Protein 4XSG (pdb70)

Solvent-accessible surface area: 18376 Å² total; per-residue (Å²): 129,118,53,22,1,0,1,0,0,24,31,91,3,17,13,15,20,1,1,8,8,26,19,185,89,165,60,21,132,92,70,61,23,52,10,26,87,29,33,13,5,103,20,111,6,109,71,123,84,0,41,0,6,6,18,7,2,7,6,92,134,64,12,50,121,3,0,37,57,4,4,74,133,11,44,0,0,0,0,0,0,2,0,38,30,29,87,5,19,79,49,0,28,118,51,0,14,71,26,0,96,132,86,4,90,154,27,48,6,0,0,0,0,5,61,73,46,38,42,130,44,93,126,11,110,155,72,10,62,157,118,196,48,99,14,2,95,39,92,75,0,115,93,12,5,119,163,6,61,22,111,14,33,41,20,0,1,12,127,80,144,71,11,7,169,76,0,2,44,46,0,0,100,11,8,92,226,57,79,76,1,92,58,120,126,63,0,42,42,3,9,162,148,14,44,67,160,15,53,183,126,17,54,65,10,0,18,35,4,3,48,33,22,60,58,4,31,104,14,0,128,140,56,59,15,155,20,114,70,43,104,81,17,63,138,67,0,81,26,0,21,120,0,0,98,68,158,62,0,89,2,79,46,53,0,48,0,13,46,8,17,15,0,50,72,10,23,132,117,11,42,31,86,3,34,153,134,14,141,4,53,130,129,75,18,110,75,0,42,158,120,24,77,46,84,79,37,63,22,73,0,8,10,25,7,12,0,8,53,36,10,32,20,9,52,23,22,8,2,5,12,31,10,56,0,22,67,35,25,59,4,1,24,0,38,48,63,65,7,1,9,3,49,22,40,12,10,3,0,0,20,42,67,14,53,39,66,9,81,94,1,63,38,29,100,34,149,98,20,152,58,25,14,0,44,9,46,0,24,16,143

Radius of gyration: 21.3 Å; Cα contacts (8 Å, |Δi|>4): 810; chains: 2; bounding box: 49×55×54 Å

Secondary structure (DSSP, 8-state):
-EEEEEEEESTTSSHHHHHHHHTTPPPPSS---SS---EEEEEEETTEEEEEEEE----SGGGTTTGGGG-TT-SEEEEEEETT-HHHHHHIIIIIHHHHHHHSTT--EEEEEE-GGGTT-HHHHHHHHTTT--PPPHHHHHHHHHHHT-SEEEE--TTT-TTHHHHHHHHHHHH-/--B-B-SHHHHHHHHHTS-----HHHHHHHHHHHH-SHHHHHHHHHTTT--TT-HHHHHHHHHHHHHHHSSS-B-SS-EEEEEEE-GGGG-TT--GGGEETTEE-HHHHHHHHHHHTT-EEEESS-EEEESBTTSSSTTTSSEEEEEEE-TT-B-EEE-STTT-SSTTS-EEEEPTTEEEEEEEEEEEE-TTT--EEEEEEEEE-

Nearest PDB structures (foldseek):
  4xsh-assembly1_B  TM=1.000E+00  e=1.400E-41  Bacillus cereus
  5urp-assembly1_A  TM=9.064E-01  e=1.818E-20  Paenibacillus larvae
  2c89-assembly1_A  TM=9.054E-01  e=1.176E-20  Clostridium botulinum
  2c8d-assembly1_A  TM=9.100E-01  e=4.347E-20  Clostridium botulinum
  2c8f-assembly1_E  TM=9.096E-01  e=2.811E-20  Clostridium botulinum

B-factor: mean 40.65, std 13.22, range [20.89, 118.76]

Structure (mmCIF, N/CA/C/O backbone):
data_4XSG
#
_entry.id   4XSG
#
_cell.length_a   50.745
_cell.length_b   50.745
_cell.length_c   135.871
_cell.angle_alpha   90.00
_cell.angle_beta   90.00
_cell.angle_gamma   120.00
#
_symmetry.space_group_name_H-M   'P 32'
#
loop_
_entity.id
_entity.type
_entity.pdbx_description
1 polymer 'Transforming protein RhoA'
2 polymer ADP-ribosyltransferase
3 non-polymer "5'-GUANOSINE-DIPHOSPHATE-MONOTHIOPHOSPHATE"
4 non-polymer 'MAGNESIUM ION'
5 non-polymer 1,2-ETHANEDIOL
6 water water
#
loop_
_atom_site.group_PDB
_atom_site.id
_atom_site.type_symbol
_atom_site.label_atom_id
_atom_site.label_alt_id
_atom_site.label_comp_id
_atom_site.label_asym_id
_atom_site.label_entity_id
_atom_site.label_seq_id
_atom_site.pdbx_PDB_ins_code
_atom_site.Cartn_x
_atom_site.Cartn_y
_atom_site.Cartn_z
_atom_site.occupancy
_atom_site.B_iso_or_equiv
_atom_site.auth_seq_id
_atom_site.auth_comp_id
_atom_site.auth_asym_id
_atom_site.auth_atom_id
_atom_site.pdbx_PDB_model_num
ATOM 1 N N . ILE A 1 4 ?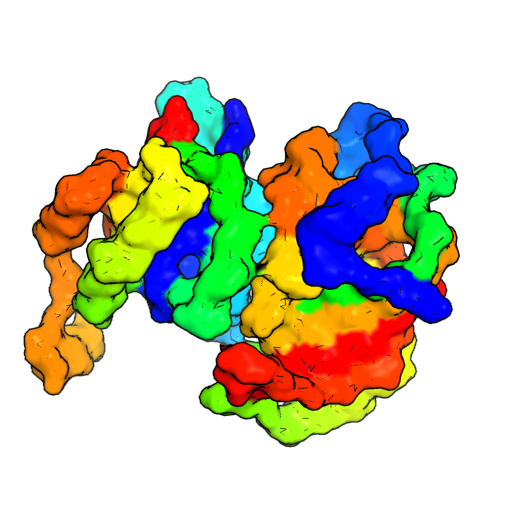 12.928 -20.398 -36.083 1.00 58.28 4 ILE A N 1
ATOM 2 C CA . ILE A 1 4 ? 11.733 -21.199 -35.649 1.00 44.53 4 ILE A CA 1
ATOM 3 C C . ILE A 1 4 ? 10.994 -20.452 -34.508 1.00 38.60 4 ILE A C 1
ATOM 4 O O . ILE A 1 4 ? 9.758 -20.399 -34.510 1.00 36.64 4 ILE A O 1
ATOM 9 N N . ARG A 1 5 ? 11.733 -19.842 -33.580 1.00 35.54 5 ARG A N 1
ATOM 10 C CA . ARG A 1 5 ? 11.142 -19.165 -32.392 1.00 33.02 5 ARG A CA 1
ATOM 11 C C . ARG A 1 5 ? 11.079 -17.652 -32.547 1.00 33.04 5 ARG A C 1
ATOM 12 O O . ARG A 1 5 ? 12.096 -17.023 -32.780 1.00 31.07 5 ARG A O 1
ATOM 20 N N . LYS A 1 6 ? 9.895 -17.065 -32.386 1.00 31.71 6 LYS A N 1
ATOM 21 C CA . LYS A 1 6 ? 9.742 -15.599 -32.468 1.00 28.00 6 LYS A CA 1
ATOM 22 C C . LYS A 1 6 ? 8.841 -15.102 -31.348 1.00 27.49 6 LYS A C 1
ATOM 23 O O . LYS A 1 6 ? 8.075 -15.867 -30.761 1.00 26.48 6 LYS A O 1
ATOM 29 N N . LYS A 1 7 ? 8.905 -13.793 -31.127 1.00 25.38 7 LYS A N 1
ATOM 30 C CA . LYS A 1 7 ? 8.168 -13.105 -30.073 1.00 24.73 7 LYS A CA 1
ATOM 31 C C . LYS A 1 7 ? 7.275 -12.039 -30.685 1.00 23.28 7 LYS A C 1
ATOM 32 O O . LYS A 1 7 ? 7.734 -11.213 -31.443 1.00 24.08 7 LYS A O 1
ATOM 38 N N . LEU A 1 8 ? 6.004 -12.089 -30.322 1.00 23.09 8 LEU A N 1
ATOM 39 C CA . LEU A 1 8 ? 5.003 -11.092 -30.704 1.00 24.22 8 LEU A CA 1
ATOM 40 C C . LEU A 1 8 ? 4.437 -10.463 -29.434 1.00 25.28 8 LEU A C 1
ATOM 41 O O . LEU A 1 8 ? 4.187 -11.168 -28.445 1.00 24.54 8 LEU A O 1
ATOM 46 N N . VAL A 1 9 ? 4.296 -9.131 -29.447 1.00 23.31 9 VAL A N 1
ATOM 47 C CA . VAL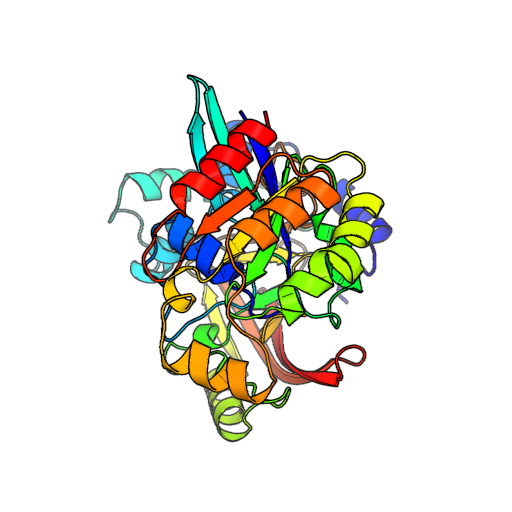 A 1 9 ? 3.622 -8.385 -28.398 1.00 21.72 9 VAL A CA 1
ATOM 48 C C . VAL A 1 9 ? 2.441 -7.644 -29.011 1.00 23.02 9 VAL A C 1
ATOM 49 O O . VAL A 1 9 ? 2.570 -7.016 -30.071 1.00 24.25 9 VAL A O 1
ATOM 53 N N . ILE A 1 10 ? 1.303 -7.728 -28.334 1.00 22.41 10 ILE A N 1
ATOM 54 C CA . ILE A 1 10 ? 0.059 -7.124 -28.813 1.00 21.00 10 ILE A CA 1
ATOM 55 C C . ILE A 1 10 ? -0.243 -5.920 -27.898 1.00 23.02 10 ILE A C 1
ATOM 56 O O . ILE A 1 10 ? -0.227 -6.037 -26.665 1.00 24.87 10 ILE A O 1
ATOM 61 N N . VAL A 1 11 ? -0.508 -4.773 -28.516 1.00 22.50 11 VAL A N 1
ATOM 62 C CA . VAL A 1 11 ? -0.786 -3.554 -27.772 1.00 21.89 11 VAL A CA 1
ATOM 63 C C . VAL A 1 11 ? -1.947 -2.808 -28.407 1.00 23.83 11 VAL A C 1
ATOM 64 O O . VAL A 1 11 ? -2.309 -3.063 -29.540 1.00 24.63 11 VAL A O 1
ATOM 68 N N . GLY A 1 12 ? -2.513 -1.880 -27.650 1.00 20.89 12 GLY A N 1
ATOM 69 C CA . GLY A 1 12 ? -3.645 -1.076 -28.093 1.00 22.80 12 GLY A CA 1
ATOM 70 C C . GLY A 1 12 ? -4.511 -0.699 -26.913 1.00 23.21 12 GLY A C 1
ATOM 71 O O . GLY A 1 12 ? -4.359 -1.239 -25.808 1.00 23.72 12 GLY A O 1
ATOM 72 N N . ASP A 1 13 ? -5.442 0.218 -27.152 1.00 24.97 13 ASP A N 1
ATOM 73 C CA . ASP A 1 13 ? -6.254 0.766 -26.056 1.00 27.01 13 ASP A CA 1
ATOM 74 C C . ASP A 1 13 ? -6.970 -0.301 -25.261 1.00 26.01 13 ASP A C 1
ATOM 75 O O . ASP A 1 13 ? -7.310 -1.392 -25.771 1.00 25.63 13 ASP A O 1
ATOM 80 N N . GLY A 1 14 ? -7.230 0.021 -24.001 1.00 26.82 14 GLY A N 1
ATOM 81 C CA . GLY A 1 14 ? -8.094 -0.827 -23.180 1.00 28.84 14 GLY A CA 1
ATOM 82 C C . GLY A 1 14 ? -9.395 -1.116 -23.915 1.00 26.99 14 GLY A C 1
ATOM 83 O O . GLY A 1 14 ? -9.946 -0.263 -24.600 1.00 29.52 14 GLY A O 1
ATOM 84 N N . ALA A 1 15 ? -9.831 -2.356 -23.809 1.00 27.77 15 ALA A N 1
ATOM 85 C CA . ALA A 1 15 ? -11.088 -2.854 -24.367 1.00 28.17 15 ALA A CA 1
ATOM 86 C C . ALA A 1 15 ? -11.162 -2.932 -25.894 1.00 28.14 15 ALA A C 1
ATOM 87 O O . ALA A 1 15 ? -12.242 -3.168 -26.436 1.00 27.44 15 ALA A O 1
ATOM 89 N N . CYS A 1 16 ? -10.033 -2.790 -26.595 1.00 25.96 16 CYS A N 1
ATOM 90 C CA . CYS A 1 16 ? -10.055 -2.797 -28.059 1.00 26.50 16 CYS A CA 1
ATOM 91 C C . CYS A 1 16 ? -10.072 -4.229 -28.640 1.00 28.26 16 CYS A C 1
ATOM 92 O O . CYS A 1 16 ? -10.126 -4.382 -29.849 1.00 26.15 16 CYS A O 1
ATOM 95 N N . GLY A 1 17 ? -10.029 -5.253 -27.781 1.00 25.84 17 GLY A N 1
ATOM 96 C CA . GLY A 1 17 ? -10.175 -6.654 -28.198 1.00 26.86 17 GLY A CA 1
ATOM 97 C C . GLY A 1 17 ? -8.919 -7.506 -28.236 1.00 25.21 17 GLY A C 1
ATOM 98 O O . GLY A 1 17 ? -8.921 -8.593 -28.828 1.00 24.32 17 GLY A O 1
ATOM 99 N N . LYS A 1 18 ? -7.838 -7.043 -27.614 1.00 23.99 18 LYS A N 1
ATOM 100 C CA . LYS A 1 18 ? -6.567 -7.787 -27.638 1.00 24.48 18 LYS A CA 1
ATOM 101 C C . LYS A 1 18 ? -6.682 -9.215 -27.096 1.00 24.07 18 LYS A C 1
ATOM 102 O O . LYS A 1 18 ? -6.345 -10.187 -27.774 1.00 25.08 18 LYS A O 1
ATOM 108 N N . THR A 1 19 ? -7.173 -9.334 -25.884 1.00 24.23 19 THR A N 1
ATOM 109 C CA . THR A 1 19 ? -7.260 -10.641 -25.210 1.00 27.88 19 THR A CA 1
ATOM 110 C C . THR A 1 19 ? -8.187 -11.607 -25.948 1.00 27.83 19 THR A C 1
ATOM 111 O O . THR A 1 19 ? -7.827 -12.760 -26.196 1.00 26.95 19 THR A O 1
ATOM 115 N N . CYS A 1 20 ? -9.370 -11.129 -26.322 1.00 27.32 20 CYS A N 1
ATOM 116 C CA . CYS A 1 20 ? -10.286 -11.950 -27.114 1.00 27.07 20 CYS A CA 1
ATOM 117 C C . CYS A 1 20 ? -9.665 -12.422 -28.433 1.00 26.77 20 CYS A C 1
ATOM 118 O O . CYS A 1 20 ? -9.906 -13.557 -28.859 1.00 27.62 20 CYS A O 1
ATOM 121 N N . LEU A 1 21 ? -8.853 -11.581 -29.078 1.00 27.61 21 LEU A N 1
ATOM 122 C CA . LEU A 1 21 ? -8.167 -11.988 -30.308 1.00 27.28 21 LEU A CA 1
ATOM 123 C C . LEU A 1 21 ? -7.173 -13.145 -30.073 1.00 28.11 21 LEU A C 1
ATOM 124 O O . LEU A 1 21 ? -7.115 -14.121 -30.857 1.00 26.99 21 LEU A O 1
ATOM 129 N N . LEU A 1 22 ? -6.401 -13.036 -28.999 1.00 26.93 22 LEU A N 1
ATOM 130 C CA . LEU A 1 22 ? -5.485 -14.102 -28.615 1.00 26.95 22 LEU A CA 1
ATOM 131 C C . LEU A 1 22 ? -6.245 -15.386 -28.259 1.00 27.72 22 LEU A C 1
ATOM 132 O O . LEU A 1 22 ? -5.838 -16.478 -28.653 1.00 28.96 22 LEU A O 1
ATOM 137 N N . ILE A 1 23 ? -7.327 -15.253 -27.499 1.00 26.19 23 ILE A N 1
ATOM 138 C CA . ILE A 1 23 ? -8.106 -16.425 -27.067 1.00 31.59 23 ILE A CA 1
ATOM 139 C C . ILE A 1 23 ? -8.668 -17.192 -28.265 1.00 32.53 23 ILE A C 1
ATOM 140 O O . ILE A 1 23 ? -8.588 -18.412 -28.307 1.00 33.63 23 ILE A O 1
ATOM 145 N N . VAL A 1 24 ? -9.233 -16.461 -29.223 1.00 34.68 24 VAL A N 1
ATOM 146 C CA . VAL A 1 24 ? -9.830 -17.068 -30.415 1.00 33.04 24 VAL A CA 1
ATOM 147 C C . VAL A 1 24 ? -8.773 -17.686 -31.331 1.00 33.33 24 VAL A C 1
ATOM 148 O O . VAL A 1 24 ? -8.995 -18.754 -31.912 1.00 33.81 24 VAL A O 1
ATOM 152 N N . ASN A 1 25 ? -7.616 -17.044 -31.440 1.00 31.03 25 ASN A N 1
ATOM 153 C CA . ASN A 1 25 ? -6.488 -17.621 -32.152 1.00 32.64 25 ASN A CA 1
ATOM 154 C C . ASN A 1 25 ? -5.983 -18.936 -31.543 1.00 33.83 25 ASN A C 1
ATOM 155 O O . ASN A 1 25 ? -5.512 -19.815 -32.279 1.00 36.02 25 ASN A O 1
ATOM 160 N N . SER A 1 26 ? -6.083 -19.055 -30.215 1.00 34.28 26 SER A N 1
ATOM 161 C CA . SER A 1 26 ? -5.737 -20.291 -29.501 1.00 40.65 26 SER A CA 1
ATOM 162 C C . SER A 1 26 ? -6.789 -21.405 -29.709 1.00 40.71 26 SER A C 1
ATOM 163 O O . SER A 1 26 ? -6.621 -22.506 -29.199 1.00 42.78 26 SER A O 1
ATOM 166 N N . LYS A 1 27 ? -7.860 -21.083 -30.444 1.00 43.58 27 LYS A N 1
ATOM 167 C CA . LYS A 1 27 ? -8.928 -22.000 -30.879 1.00 48.98 27 LYS A CA 1
ATOM 168 C C . LYS A 1 27 ? -9.961 -22.256 -29.787 1.00 51.22 27 LYS A C 1
ATOM 169 O O . LYS A 1 27 ? -10.812 -23.129 -29.931 1.00 50.48 27 LYS A O 1
ATOM 175 N N . ASP A 1 28 ? -9.901 -21.477 -28.705 1.00 48.26 28 ASP A N 1
ATOM 176 C CA . ASP A 1 28 ? -11.020 -21.378 -27.766 1.00 53.74 28 ASP A CA 1
ATOM 177 C C . ASP A 1 28 ? -12.175 -20.641 -28.431 1.00 54.99 28 ASP A C 1
ATOM 178 O O . ASP A 1 28 ? -11.984 -19.913 -29.413 1.00 54.75 28 ASP A O 1
ATOM 183 N N . GLN A 1 29 ? -13.376 -20.833 -27.891 1.00 54.28 29 GLN A N 1
ATOM 184 C CA . GLN A 1 29 ? -14.526 -20.063 -28.346 1.00 58.80 29 GLN A CA 1
ATOM 185 C C . GLN A 1 29 ? -14.351 -18.617 -27.886 1.00 54.51 29 GLN A C 1
ATOM 186 O O . GLN A 1 29 ? -13.589 -18.332 -26.947 1.00 50.59 29 GLN A O 1
ATOM 192 N N . PHE A 1 30 ? -15.053 -17.712 -28.554 1.00 47.87 30 PHE A N 1
ATOM 193 C CA . PHE A 1 30 ? -15.107 -16.325 -28.127 1.00 42.83 30 PHE A CA 1
ATOM 194 C C . PHE A 1 30 ? -15.655 -16.302 -26.688 1.00 45.48 30 PHE A C 1
ATOM 195 O O . PHE A 1 30 ? -16.694 -16.911 -26.419 1.00 46.04 30 PHE A O 1
ATOM 203 N N . PRO A 1 31 ? -14.941 -15.649 -25.751 1.00 42.88 31 PRO A N 1
ATOM 204 C CA . PRO A 1 31 ? -15.387 -15.644 -24.360 1.00 47.38 31 PRO A CA 1
ATOM 205 C C . PRO A 1 31 ? -16.555 -14.702 -24.096 1.00 53.77 31 PRO A C 1
ATOM 206 O O . PRO A 1 31 ? -16.479 -13.517 -24.437 1.00 60.40 31 PRO A O 1
ATOM 210 N N . GLU A 1 32 ? -17.613 -15.229 -23.474 1.00 52.17 32 GLU A N 1
ATOM 211 C CA . GLU A 1 32 ? -18.811 -14.455 -23.146 1.00 58.02 32 GLU A CA 1
ATOM 212 C C . GLU A 1 32 ? -18.866 -14.039 -21.663 1.00 58.08 32 GLU A C 1
ATOM 213 O O . GLU A 1 32 ? -19.132 -12.875 -21.368 1.00 68.87 32 GLU A O 1
ATOM 219 N N . VAL A 1 33 ? -18.622 -14.975 -20.743 1.00 54.68 33 VAL A N 1
ATOM 220 C CA . VAL A 1 33 ? -18.790 -14.740 -19.295 1.00 53.15 33 VAL A CA 1
ATOM 221 C C . VAL A 1 33 ? -17.461 -14.525 -18.553 1.00 51.13 33 VAL A C 1
ATOM 222 O O . VAL A 1 33 ? -17.355 -13.621 -17.707 1.00 45.13 33 VAL A O 1
ATOM 226 N N . TYR A 1 34 ? -16.478 -15.375 -18.851 1.00 45.45 34 TYR A N 1
ATOM 227 C CA . TYR A 1 34 ? -15.187 -15.370 -18.172 1.00 45.39 34 TYR A CA 1
ATOM 228 C C . TYR A 1 34 ? -14.116 -14.792 -19.089 1.00 41.82 34 TYR A C 1
ATOM 229 O O . TYR A 1 34 ? -13.438 -15.522 -19.789 1.00 42.01 34 TYR A O 1
ATOM 238 N N . VAL A 1 35 ? -13.966 -13.470 -19.059 1.00 40.90 35 VAL A N 1
ATOM 239 C CA . VAL A 1 35 ? -13.013 -12.770 -19.928 1.00 39.09 35 VAL A CA 1
ATOM 240 C C . VAL A 1 35 ? -11.757 -12.396 -19.134 1.00 36.00 35 VAL A C 1
ATOM 241 O O . VAL A 1 35 ? -11.807 -11.482 -18.328 1.00 36.67 35 VAL A O 1
ATOM 245 N N . PRO A 1 36 ? -10.632 -13.112 -19.339 1.00 34.93 36 PRO A N 1
ATOM 246 C CA . PRO A 1 36 ? -9.366 -12.748 -18.689 1.00 37.45 36 PRO A CA 1
ATOM 247 C C . PRO A 1 36 ? -8.958 -11.306 -19.016 1.00 38.35 36 PRO A C 1
ATOM 248 O O . PRO A 1 36 ? -9.230 -10.824 -20.125 1.00 33.06 36 PRO A O 1
ATOM 252 N N . THR A 1 37 ? -8.297 -10.638 -18.077 1.00 31.56 37 THR A N 1
ATOM 253 C CA . THR A 1 37 ? -7.776 -9.323 -18.319 1.00 33.37 37 THR A CA 1
ATOM 254 C C . THR A 1 37 ? -6.544 -9.382 -19.245 1.00 30.51 37 THR A C 1
ATOM 255 O O . THR A 1 37 ? -6.423 -8.614 -20.206 1.00 31.05 37 THR A O 1
ATOM 259 N N . VAL A 1 38 ? -5.646 -10.325 -18.962 1.00 27.73 38 VAL A N 1
ATOM 260 C CA . VAL A 1 38 ? -4.473 -10.561 -19.787 1.00 29.07 38 VAL A CA 1
ATOM 261 C C . VAL A 1 38 ? -4.350 -12.069 -19.957 1.00 30.81 38 VAL A C 1
ATOM 262 O O . VAL A 1 38 ? -4.414 -12.799 -18.989 1.00 34.90 38 VAL A O 1
ATOM 266 N N . PHE A 1 39 ? -4.160 -12.516 -21.186 1.00 27.77 39 PHE A N 1
ATOM 267 C CA . PHE A 1 39 ? -4.095 -13.940 -21.518 1.00 29.95 39 PHE A CA 1
ATOM 268 C C . PHE A 1 39 ? -2.766 -14.506 -21.045 1.00 30.29 39 PHE A C 1
ATOM 269 O O . PHE A 1 39 ? -1.752 -13.843 -21.160 1.00 29.77 39 PHE A O 1
ATOM 277 N N . GLU A 1 40 ? -2.772 -15.698 -20.458 1.00 29.15 40 GLU A N 1
ATOM 278 C CA . GLU A 1 40 ? -1.505 -16.328 -20.033 1.00 31.79 40 GLU A CA 1
ATOM 279 C C . GLU A 1 40 ? -0.703 -16.871 -21.238 1.00 31.68 40 GLU A C 1
ATOM 280 O O . GLU A 1 40 ? -1.203 -16.880 -22.375 1.00 28.71 40 GLU A O 1
ATOM 286 N N . ASN A 1 41 ? 0.522 -17.334 -20.967 1.00 30.71 41 ASN A N 1
ATOM 287 C CA . ASN A 1 41 ? 1.444 -17.845 -21.988 1.00 27.83 41 ASN A CA 1
ATOM 288 C C . ASN A 1 41 ? 0.792 -18.759 -22.969 1.00 28.02 41 ASN A C 1
ATOM 289 O O . ASN A 1 41 ? 0.095 -19.689 -22.578 1.00 30.46 41 ASN A O 1
ATOM 294 N N . TYR A 1 42 ? 0.995 -18.479 -24.253 1.00 30.17 42 TYR A N 1
ATOM 295 C CA . TYR A 1 42 ? 0.515 -19.334 -25.310 1.00 29.90 42 TYR A CA 1
ATOM 296 C C . TYR A 1 42 ? 1.396 -19.131 -26.520 1.00 31.71 42 TYR A C 1
ATOM 297 O O . TYR A 1 42 ? 1.435 -18.037 -27.082 1.00 30.81 42 TYR A O 1
ATOM 306 N N . VAL A 1 43 ? 2.115 -20.184 -26.908 1.00 30.11 43 VAL A N 1
ATOM 307 C CA . VAL A 1 43 ? 2.918 -20.155 -28.117 1.00 29.29 43 VAL A CA 1
ATOM 308 C C . VAL A 1 43 ? 2.039 -20.687 -29.249 1.00 33.44 43 VAL A C 1
ATOM 309 O O . VAL A 1 43 ? 1.402 -21.748 -29.128 1.00 28.88 43 VAL A O 1
ATOM 313 N N . ALA A 1 44 ? 1.976 -19.920 -30.331 1.00 30.69 44 ALA A N 1
ATOM 314 C CA . ALA A 1 44 ? 1.209 -20.296 -31.514 1.00 31.36 44 ALA A CA 1
ATOM 315 C C . ALA A 1 44 ? 2.101 -20.988 -32.526 1.00 31.02 44 ALA A C 1
ATOM 316 O O . ALA A 1 44 ? 3.188 -20.510 -32.847 1.00 30.88 44 ALA A O 1
ATOM 318 N N . ASP A 1 45 ? 1.617 -22.109 -33.051 1.00 33.68 45 ASP A N 1
ATOM 319 C CA . ASP A 1 45 ? 2.302 -22.819 -34.130 1.00 40.38 45 ASP A CA 1
ATOM 320 C C . ASP A 1 45 ? 1.743 -22.344 -35.459 1.00 35.34 45 ASP A C 1
ATOM 321 O O . ASP A 1 45 ? 0.554 -22.491 -35.725 1.00 38.99 45 ASP A O 1
ATOM 326 N N . ILE A 1 46 ? 2.604 -21.749 -36.268 1.00 34.74 46 ILE A N 1
ATOM 327 C CA . ILE A 1 46 ? 2.175 -21.128 -37.522 1.00 37.23 46 ILE A CA 1
ATOM 328 C C . ILE A 1 46 ? 3.169 -21.509 -38.598 1.00 37.49 46 ILE A C 1
ATOM 329 O O . ILE A 1 46 ? 4.371 -21.421 -38.389 1.00 37.59 46 ILE A O 1
ATOM 334 N N . GLU A 1 47 ? 2.660 -21.928 -39.755 1.00 40.24 47 GLU A N 1
ATOM 335 C CA . GLU A 1 47 ? 3.517 -22.207 -40.909 1.00 42.39 47 GLU A CA 1
ATOM 336 C C . GLU A 1 47 ? 3.151 -21.254 -42.030 1.00 38.32 47 GLU A C 1
ATOM 337 O O . GLU A 1 47 ? 1.981 -21.109 -42.349 1.00 45.27 47 GLU A O 1
ATOM 343 N N . VAL A 1 48 ? 4.155 -20.595 -42.592 1.00 41.39 48 VAL A N 1
ATOM 344 C CA . VAL A 1 48 ? 3.991 -19.713 -43.754 1.00 43.53 48 VAL A CA 1
ATOM 345 C C . VAL A 1 48 ? 5.182 -19.924 -44.690 1.00 49.72 48 VAL A C 1
ATOM 346 O O . VAL A 1 48 ? 6.320 -20.049 -44.231 1.00 44.06 48 VAL A O 1
ATOM 350 N N . ASP A 1 49 ? 4.906 -19.987 -45.997 1.00 53.21 49 ASP A N 1
ATOM 351 C CA . ASP A 1 49 ? 5.958 -20.071 -47.028 1.00 55.87 49 ASP A CA 1
ATOM 352 C C . ASP A 1 49 ? 7.033 -21.118 -46.708 1.00 56.59 49 ASP A C 1
ATOM 353 O O . ASP A 1 49 ? 8.235 -20.846 -46.809 1.00 54.67 49 ASP A O 1
ATOM 358 N N . GLY A 1 50 ? 6.584 -22.300 -46.290 1.00 48.39 50 GLY A N 1
ATOM 359 C CA . GLY A 1 50 ? 7.475 -23.422 -46.027 1.00 55.80 50 GLY A CA 1
ATOM 360 C C . GLY A 1 50 ? 8.356 -23.318 -44.792 1.00 64.82 50 GLY A C 1
ATOM 361 O O . GLY A 1 50 ? 9.362 -24.021 -44.703 1.00 71.69 50 GLY A O 1
ATOM 362 N N . LYS A 1 51 ? 7.989 -22.456 -43.840 1.00 63.81 51 LYS A N 1
ATOM 363 C CA . LYS A 1 51 ? 8.747 -22.309 -42.588 1.00 59.88 51 LYS A CA 1
ATOM 364 C C . LYS A 1 51 ? 7.819 -22.459 -41.383 1.00 53.47 51 LYS A C 1
ATOM 365 O O . LYS A 1 51 ? 6.730 -21.890 -41.357 1.00 45.83 51 LYS A O 1
ATOM 371 N N . GLN A 1 52 ? 8.257 -23.238 -40.399 1.00 45.45 52 GLN A N 1
ATOM 372 C CA . GLN A 1 52 ? 7.457 -23.522 -39.224 1.00 48.74 52 GLN A CA 1
ATOM 373 C C . GLN A 1 52 ? 7.879 -22.518 -38.161 1.00 43.29 52 GLN A C 1
ATOM 374 O O . GLN A 1 52 ? 9.072 -22.329 -37.940 1.00 35.19 52 GLN A O 1
ATOM 380 N N . VAL A 1 53 ? 6.908 -21.855 -37.534 1.00 38.52 53 VAL A N 1
ATOM 381 C CA . VAL A 1 53 ? 7.211 -20.860 -36.506 1.00 32.01 53 VAL A CA 1
ATOM 382 C C . VAL A 1 53 ? 6.462 -21.144 -35.227 1.00 29.49 53 VAL A C 1
ATOM 383 O O . VAL A 1 53 ? 5.283 -21.507 -35.248 1.00 30.82 53 VAL A O 1
ATOM 387 N N . GLU A 1 54 ? 7.179 -20.961 -34.118 1.00 33.37 54 GLU A N 1
ATOM 388 C CA . GLU A 1 54 ? 6.627 -20.994 -32.775 1.00 31.67 54 GLU A CA 1
ATOM 389 C C . GLU A 1 54 ? 6.596 -19.540 -32.295 1.00 28.18 54 GLU A C 1
ATOM 390 O O . GLU A 1 54 ? 7.622 -18.970 -31.941 1.00 31.01 54 GLU A O 1
ATOM 396 N N . LEU A 1 55 ? 5.413 -18.951 -32.352 1.00 28.98 55 LEU A N 1
ATOM 397 C CA . LEU A 1 55 ? 5.250 -17.528 -32.082 1.00 29.17 55 LEU A CA 1
ATOM 398 C C . LEU A 1 55 ? 4.732 -17.335 -30.671 1.00 27.17 55 LEU A C 1
ATOM 399 O O . LEU A 1 55 ? 3.545 -17.600 -30.380 1.00 29.57 55 LEU A O 1
ATOM 404 N N . ALA A 1 56 ? 5.613 -16.859 -29.787 1.00 27.52 56 ALA A N 1
ATOM 405 C CA . ALA A 1 56 ? 5.211 -16.576 -28.409 1.00 23.64 56 ALA A CA 1
ATOM 406 C C . ALA A 1 56 ? 4.447 -15.261 -28.369 1.00 24.80 56 ALA A C 1
ATOM 407 O O . ALA A 1 56 ? 4.977 -14.221 -28.755 1.00 26.62 56 ALA A O 1
ATOM 409 N N . LEU A 1 57 ? 3.204 -15.331 -27.897 1.00 24.20 57 LEU A N 1
ATOM 410 C CA . LEU A 1 57 ? 2.310 -14.188 -27.879 1.00 23.57 57 LEU A CA 1
ATOM 411 C C . LEU A 1 57 ? 2.254 -13.561 -26.504 1.00 22.92 57 LEU A C 1
ATOM 412 O O . LEU A 1 57 ? 1.886 -14.240 -25.516 1.00 26.62 57 LEU A O 1
ATOM 417 N N . TRP A 1 58 ? 2.579 -12.270 -26.431 1.00 23.00 58 TRP A N 1
ATOM 418 C CA . TRP A 1 58 ? 2.566 -11.518 -25.171 1.00 22.82 58 TRP A CA 1
ATOM 419 C C . TRP A 1 58 ? 1.414 -10.518 -25.165 1.00 24.68 58 TRP A C 1
ATOM 420 O O . TRP A 1 58 ? 1.421 -9.554 -25.920 1.00 22.95 58 TRP A O 1
ATOM 431 N N . ASP A 1 59 ? 0.414 -10.800 -24.340 1.00 23.58 59 ASP A N 1
ATOM 432 C CA . ASP A 1 59 ? -0.705 -9.909 -24.109 1.00 23.68 59 ASP A CA 1
ATOM 433 C C . ASP A 1 59 ? -0.249 -8.763 -23.208 1.00 25.09 59 ASP A C 1
ATOM 434 O O . ASP A 1 59 ? 0.673 -8.930 -22.424 1.00 23.55 59 ASP A O 1
ATOM 439 N N . THR A 1 60 ? -0.863 -7.595 -23.351 1.00 22.71 60 THR A N 1
ATOM 440 C CA . THR A 1 60 ? -0.542 -6.444 -22.480 1.00 23.74 60 THR A CA 1
ATOM 441 C C . THR A 1 60 ? -1.809 -5.759 -22.038 1.00 27.40 60 THR A C 1
ATOM 442 O O . THR A 1 60 ? -2.828 -5.864 -22.693 1.00 27.85 60 THR A O 1
ATOM 446 N N . ALA A 1 61 ? -1.711 -5.026 -20.924 1.00 25.86 61 ALA A N 1
ATOM 447 C CA . ALA A 1 61 ? -2.832 -4.217 -20.432 1.00 27.08 61 ALA A CA 1
ATOM 448 C C . ALA A 1 61 ? -2.753 -2.857 -21.150 1.00 27.67 61 ALA A C 1
ATOM 449 O O . ALA A 1 61 ? -1.768 -2.159 -21.046 1.00 28.31 61 ALA A O 1
ATOM 451 N N . GLY A 1 62 ? -3.813 -2.518 -21.856 1.00 28.30 62 GLY A N 1
ATOM 452 C CA . GLY A 1 62 ? -3.886 -1.303 -22.653 1.00 28.22 62 GLY A CA 1
ATOM 453 C C . GLY A 1 62 ? -4.149 -0.007 -21.917 1.00 28.91 62 GLY A C 1
ATOM 454 O O . GLY A 1 62 ? -3.882 1.053 -22.458 1.00 27.74 62 GLY A O 1
ATOM 455 N N . GLN A 1 63 ? -4.679 -0.081 -20.697 1.00 27.91 63 GLN A N 1
ATOM 456 C CA . GLN A 1 63 ? -5.032 1.133 -19.950 1.00 30.94 63 GLN A CA 1
ATOM 457 C C . GLN A 1 63 ? -3.802 1.921 -19.516 1.00 31.63 63 GLN A C 1
ATOM 458 O O . GLN A 1 63 ? -2.760 1.353 -19.180 1.00 30.26 63 GLN A O 1
ATOM 464 N N . GLU A 1 64 ? -3.929 3.247 -19.555 1.00 31.15 64 GLU A N 1
ATOM 465 C CA . GLU A 1 64 ? -2.846 4.168 -19.191 1.00 33.50 64 GLU A CA 1
ATOM 466 C C . GLU A 1 64 ? -2.307 3.911 -17.784 1.00 33.63 64 GLU A C 1
ATOM 467 O O . GLU A 1 64 ? -1.114 4.100 -17.518 1.00 36.70 64 GLU A O 1
ATOM 473 N N . ASP A 1 65 ? -3.183 3.470 -16.888 1.00 34.81 65 ASP A N 1
ATOM 474 C CA . ASP A 1 65 ? -2.795 3.118 -15.517 1.00 39.01 65 ASP A CA 1
ATOM 475 C C . ASP A 1 65 ? -1.658 2.111 -15.431 1.00 38.55 65 ASP A C 1
ATOM 476 O O . ASP A 1 65 ? -0.939 2.096 -14.444 1.00 39.95 65 ASP A O 1
ATOM 481 N N . TYR A 1 66 ? -1.492 1.281 -16.460 1.00 33.84 66 TYR A N 1
ATOM 482 C CA . TYR A 1 66 ? -0.469 0.237 -16.486 1.00 32.15 66 TYR A CA 1
ATOM 483 C C . TYR A 1 66 ? 0.689 0.555 -17.432 1.00 31.04 66 TYR A C 1
ATOM 484 O O . TYR A 1 66 ? 1.478 -0.343 -17.769 1.00 31.57 66 TYR A O 1
ATOM 493 N N . ASP A 1 67 ? 0.836 1.831 -17.815 1.00 31.38 67 ASP A N 1
ATOM 494 C CA . ASP A 1 67 ? 1.943 2.253 -18.668 1.00 30.19 67 ASP A CA 1
ATOM 495 C C . ASP A 1 67 ? 3.301 1.855 -18.113 1.00 33.89 67 ASP A C 1
ATOM 496 O O . ASP A 1 67 ? 4.166 1.431 -18.873 1.00 33.96 67 ASP A O 1
ATOM 501 N N . ARG A 1 68 ? 3.481 2.005 -16.801 1.00 33.79 68 ARG A N 1
ATOM 502 C CA . ARG A 1 68 ? 4.741 1.672 -16.135 1.00 36.71 68 ARG A CA 1
ATOM 503 C C . ARG A 1 68 ? 5.114 0.184 -16.223 1.00 35.89 68 ARG A C 1
ATOM 504 O O . ARG A 1 68 ? 6.294 -0.148 -16.244 1.00 34.99 68 ARG A O 1
ATOM 512 N N . LEU A 1 69 ? 4.121 -0.700 -16.268 1.00 31.21 69 LEU A N 1
ATOM 513 C CA . LEU A 1 69 ? 4.364 -2.149 -16.382 1.00 34.74 69 LEU A CA 1
ATOM 514 C C . LEU A 1 69 ? 4.696 -2.633 -17.782 1.00 32.85 69 LEU A C 1
ATOM 515 O O . LEU A 1 69 ? 5.432 -3.602 -17.942 1.00 32.86 69 LEU A O 1
ATOM 520 N N . ARG A 1 70 ? 4.156 -1.968 -18.798 1.00 29.76 70 ARG A N 1
ATOM 521 C CA . ARG A 1 70 ? 4.244 -2.474 -20.154 1.00 27.37 70 ARG A CA 1
ATOM 522 C C . ARG A 1 70 ? 5.671 -2.666 -20.712 1.00 28.16 70 ARG A C 1
ATOM 523 O O . ARG A 1 70 ? 5.937 -3.653 -21.404 1.00 28.42 70 ARG A O 1
ATOM 531 N N . PRO A 1 71 ? 6.614 -1.769 -20.374 1.00 29.75 71 PRO A N 1
ATOM 532 C CA . PRO A 1 71 ? 7.987 -1.956 -20.844 1.00 29.26 71 PRO A CA 1
ATOM 533 C C . PRO A 1 71 ? 8.634 -3.287 -20.499 1.00 31.81 71 PRO A C 1
ATOM 534 O O . PRO A 1 71 ? 9.517 -3.719 -21.228 1.00 32.02 71 PRO A O 1
ATOM 538 N N . LEU A 1 72 ? 8.172 -3.968 -19.450 1.00 26.63 72 LEU A N 1
ATOM 539 C CA . LEU A 1 72 ? 8.706 -5.281 -19.120 1.00 28.71 72 LEU A CA 1
ATOM 540 C C . LEU A 1 72 ? 8.386 -6.340 -20.187 1.00 27.23 72 LEU A C 1
ATOM 541 O O . LEU A 1 72 ? 9.053 -7.377 -20.262 1.00 25.01 72 LEU A O 1
ATOM 546 N N . SER A 1 73 ? 7.344 -6.104 -20.991 1.00 25.35 73 SER A N 1
ATOM 547 C CA . SER A 1 73 ? 7.000 -7.011 -22.097 1.00 23.90 73 SER A CA 1
ATOM 548 C C . SER A 1 73 ? 7.791 -6.797 -23.391 1.00 27.09 73 SER A C 1
ATOM 549 O O . SER A 1 73 ? 7.844 -7.699 -24.227 1.00 26.24 73 SER A O 1
ATOM 552 N N . TYR A 1 74 ? 8.393 -5.619 -23.556 1.00 24.64 74 TYR A N 1
ATOM 553 C CA . TYR A 1 74 ? 8.933 -5.209 -24.852 1.00 26.25 74 TYR A CA 1
ATOM 554 C C . TYR A 1 74 ? 10.285 -5.798 -25.319 1.00 26.86 74 TYR A C 1
ATOM 555 O O . TYR A 1 74 ? 10.513 -5.889 -26.519 1.00 28.64 74 TYR A O 1
ATOM 564 N N . PRO A 1 75 ? 11.178 -6.195 -24.410 1.00 26.39 75 PRO A N 1
ATOM 565 C CA . PRO A 1 75 ? 12.510 -6.541 -24.934 1.00 28.27 75 PRO A CA 1
ATOM 566 C C . PRO A 1 75 ? 12.535 -7.726 -25.909 1.00 30.03 75 PRO A C 1
ATOM 567 O O . PRO A 1 75 ? 11.793 -8.680 -25.722 1.00 30.23 75 PRO A O 1
ATOM 571 N N . ASP A 1 76 ? 13.371 -7.614 -26.943 1.00 28.93 76 ASP A N 1
ATOM 572 C CA . ASP A 1 76 ? 13.614 -8.683 -27.915 1.00 29.85 76 ASP A CA 1
ATOM 573 C C . ASP A 1 76 ? 12.347 -9.146 -28.656 1.00 26.09 76 ASP A C 1
ATOM 574 O O . ASP A 1 76 ? 12.184 -10.307 -28.978 1.00 27.12 76 ASP A O 1
ATOM 579 N N . THR A 1 77 ? 11.486 -8.190 -28.971 1.00 27.84 77 THR A N 1
ATOM 580 C CA . THR A 1 77 ? 10.262 -8.437 -29.735 1.00 26.66 77 THR A CA 1
ATOM 581 C C . THR A 1 77 ? 10.567 -8.520 -31.237 1.00 27.31 77 THR A C 1
ATOM 582 O O . THR A 1 77 ? 11.299 -7.696 -31.764 1.00 28.56 77 THR A O 1
ATOM 586 N N . ASP A 1 78 ? 9.985 -9.500 -31.926 1.00 26.50 78 ASP A N 1
ATOM 587 C CA . ASP A 1 78 ? 10.156 -9.647 -33.377 1.00 28.60 78 ASP A CA 1
ATOM 588 C C . ASP A 1 78 ? 9.072 -8.983 -34.206 1.00 26.80 78 ASP A C 1
ATOM 589 O O . ASP A 1 78 ? 9.305 -8.580 -35.363 1.00 24.23 78 ASP A O 1
ATOM 594 N N . VAL A 1 79 ? 7.878 -8.890 -33.638 1.00 25.01 79 VAL A N 1
ATOM 595 C CA . VAL A 1 79 ? 6.769 -8.201 -34.296 1.00 24.97 79 VAL A CA 1
ATOM 596 C C . VAL A 1 79 ? 5.771 -7.653 -33.275 1.00 25.08 79 VAL A C 1
ATOM 597 O O . VAL A 1 79 ? 5.528 -8.266 -32.235 1.00 23.07 79 VAL A O 1
ATOM 601 N N . ILE A 1 80 ? 5.212 -6.483 -33.578 1.00 25.28 80 ILE A N 1
ATOM 602 C CA . ILE A 1 80 ? 4.176 -5.859 -32.773 1.00 25.22 80 ILE A CA 1
ATOM 603 C C . ILE A 1 80 ? 2.837 -5.929 -33.501 1.00 24.29 80 ILE A C 1
ATOM 604 O O . ILE A 1 80 ? 2.765 -5.532 -34.660 1.00 25.41 80 ILE A O 1
ATOM 609 N N . LEU A 1 81 ? 1.791 -6.397 -32.821 1.00 21.72 81 LEU A N 1
ATOM 610 C CA . LEU A 1 81 ? 0.408 -6.206 -33.276 1.00 24.37 81 LEU A CA 1
ATOM 611 C C . LEU A 1 81 ? -0.109 -4.975 -32.579 1.00 22.76 81 LEU A C 1
ATOM 612 O O . LEU A 1 81 ? -0.295 -4.973 -31.368 1.00 23.05 81 LEU A O 1
ATOM 617 N N . MET A 1 82 ? -0.275 -3.894 -33.323 1.00 24.21 82 MET A N 1
ATOM 618 C CA . MET A 1 82 ? -0.768 -2.663 -32.744 1.00 23.03 82 MET A CA 1
ATOM 619 C C . MET A 1 82 ? -2.235 -2.560 -33.148 1.00 26.43 82 MET A C 1
ATOM 620 O O . MET A 1 82 ? -2.558 -2.486 -34.338 1.00 27.49 82 MET A O 1
ATOM 625 N N . CYS A 1 83 ? -3.104 -2.585 -32.152 1.00 25.18 83 CYS A N 1
ATOM 626 C CA . CYS A 1 83 ? -4.541 -2.690 -32.355 1.00 25.13 83 CYS A CA 1
ATOM 627 C C . CYS A 1 83 ? -5.336 -1.458 -32.018 1.00 23.56 83 CYS A C 1
ATOM 628 O O . CYS A 1 83 ? -5.008 -0.711 -31.099 1.00 22.83 83 CYS A O 1
ATOM 631 N N . PHE A 1 84 ? -6.442 -1.298 -32.751 1.00 25.70 84 PHE A N 1
ATOM 632 C CA . PHE A 1 84 ? -7.522 -0.403 -32.396 1.00 25.11 84 PHE A CA 1
ATOM 633 C C . PHE A 1 84 ? -8.819 -1.164 -32.688 1.00 27.29 84 PHE A C 1
ATOM 634 O O . PHE A 1 84 ? -8.787 -2.233 -33.301 1.00 26.65 84 PHE A O 1
ATOM 642 N N . SER A 1 85 ? -9.949 -0.613 -32.266 1.00 27.68 85 SER A N 1
ATOM 643 C CA . SER A 1 85 ? -11.236 -1.204 -32.572 1.00 27.15 85 SER A CA 1
ATOM 644 C C . SER A 1 85 ? -11.915 -0.397 -33.676 1.00 29.93 85 SER A C 1
ATOM 645 O O . SER A 1 85 ? -11.939 0.841 -33.644 1.00 26.40 85 SER A O 1
ATOM 648 N N . ILE A 1 86 ? -12.522 -1.119 -34.609 1.00 28.15 86 ILE A N 1
ATOM 649 C CA . ILE A 1 86 ? -13.221 -0.513 -35.737 1.00 29.34 86 ILE A CA 1
ATOM 650 C C . ILE A 1 86 ? -14.456 0.282 -35.252 1.00 29.70 86 ILE A C 1
ATOM 651 O O . ILE A 1 86 ? -14.886 1.247 -35.919 1.00 31.31 86 ILE A O 1
ATOM 656 N N . ASP A 1 87 ? -15.002 -0.097 -34.097 1.00 27.25 87 ASP A N 1
ATOM 657 C CA . ASP A 1 87 ? -16.104 0.627 -33.462 1.00 30.21 87 ASP A CA 1
ATOM 658 C C . ASP A 1 87 ? -15.680 1.831 -32.609 1.00 30.92 87 ASP A C 1
ATOM 659 O O . ASP A 1 87 ? -16.525 2.393 -31.885 1.00 30.90 87 ASP A O 1
ATOM 664 N N . SER A 1 88 ? -14.399 2.202 -32.671 1.00 30.11 88 SER A N 1
ATOM 665 C CA . SER A 1 88 ? -13.837 3.274 -31.840 1.00 28.34 88 SER A CA 1
ATOM 666 C C . SER A 1 88 ? -12.813 4.071 -32.610 1.00 30.86 88 SER A C 1
ATOM 667 O O . SER A 1 88 ? -11.609 3.767 -32.598 1.00 27.96 88 SER A O 1
ATOM 670 N N . PRO A 1 89 ? -13.275 5.098 -33.319 1.00 29.23 89 PRO A N 1
ATOM 671 C CA . PRO A 1 89 ? -12.419 6.114 -33.881 1.00 31.94 89 PRO A CA 1
ATOM 672 C C . PRO A 1 89 ? -11.437 6.719 -32.866 1.00 30.89 89 PRO A C 1
ATOM 673 O O . PRO A 1 89 ? -10.297 7.036 -33.251 1.00 31.61 89 PRO A O 1
ATOM 677 N N . ASP A 1 90 ? -11.859 6.854 -31.606 1.00 32.03 90 ASP A N 1
ATOM 678 C CA . ASP A 1 90 ? -10.970 7.325 -30.544 1.00 31.39 90 ASP A CA 1
ATOM 679 C C . ASP A 1 90 ? -9.750 6.399 -30.379 1.00 32.79 90 ASP A C 1
ATOM 680 O O . ASP A 1 90 ? -8.618 6.888 -30.255 1.00 29.07 90 ASP A O 1
ATOM 685 N N . SER A 1 91 ? -9.978 5.081 -30.411 1.00 30.63 91 SER A N 1
ATOM 686 C CA . SER A 1 91 ? -8.876 4.103 -30.338 1.00 27.71 91 SER A CA 1
ATOM 687 C C . SER A 1 91 ? -7.922 4.189 -31.526 1.00 27.80 91 SER A C 1
ATOM 688 O O . SER A 1 91 ? -6.711 3.990 -31.364 1.00 28.91 91 SER A O 1
ATOM 691 N N . LEU A 1 92 ? -8.438 4.527 -32.710 1.00 29.55 92 LEU A N 1
ATOM 692 C CA . LEU A 1 92 ? -7.604 4.746 -33.877 1.00 28.23 92 LEU A CA 1
ATOM 693 C C . LEU A 1 92 ? -6.732 5.994 -33.695 1.00 29.10 92 LEU A C 1
ATOM 694 O O . LEU A 1 92 ? -5.562 5.972 -34.040 1.00 28.31 92 LEU A O 1
ATOM 699 N N . GLU A 1 93 ? -7.298 7.071 -33.162 1.00 31.70 93 GLU A N 1
ATOM 700 C CA . GLU A 1 93 ? -6.514 8.301 -32.952 1.00 30.65 93 GLU A CA 1
ATOM 701 C C . GLU A 1 93 ? -5.385 8.094 -31.935 1.00 30.45 93 GLU A C 1
ATOM 702 O O . GLU A 1 93 ? -4.345 8.757 -32.011 1.00 30.57 93 GLU A O 1
ATOM 708 N N . ASN A 1 94 ? -5.552 7.149 -31.010 1.00 30.79 94 ASN A N 1
ATOM 709 C CA . ASN A 1 94 ? -4.460 6.817 -30.090 1.00 30.11 94 ASN A CA 1
ATOM 710 C C . ASN A 1 94 ? -3.327 6.021 -30.733 1.00 28.65 94 ASN A C 1
ATOM 711 O O . ASN A 1 94 ? -2.255 5.918 -30.134 1.00 29.55 94 ASN A O 1
ATOM 716 N N . ILE A 1 95 ? -3.528 5.508 -31.952 1.00 29.19 95 ILE A N 1
ATOM 717 C CA . ILE A 1 95 ? -2.451 4.850 -32.688 1.00 28.98 95 ILE A CA 1
ATOM 718 C C . ILE A 1 95 ? -1.246 5.802 -32.860 1.00 29.12 95 ILE A C 1
ATOM 719 O O . ILE A 1 95 ? -0.196 5.534 -32.292 1.00 28.47 95 ILE A O 1
ATOM 724 N N . PRO A 1 96 ? -1.406 6.934 -33.583 1.00 31.10 96 PRO A N 1
ATOM 725 C CA . PRO A 1 96 ? -0.282 7.872 -33.702 1.00 31.86 96 PRO A CA 1
ATOM 726 C C . PRO A 1 96 ? 0.044 8.669 -32.448 1.00 29.78 96 PRO A C 1
ATOM 727 O O . PRO A 1 96 ? 1.200 9.039 -32.263 1.00 28.96 96 PRO A O 1
ATOM 731 N N . GLU A 1 97 ? -0.938 8.932 -31.599 1.00 28.91 97 GLU A N 1
ATOM 732 C CA . GLU A 1 97 ? -0.698 9.752 -30.407 1.00 30.67 97 GLU A CA 1
ATOM 733 C C . GLU A 1 97 ? 0.023 9.008 -29.295 1.00 34.44 97 GLU A C 1
ATOM 734 O O . GLU A 1 97 ? 0.902 9.578 -28.657 1.00 33.25 97 GLU A O 1
ATOM 740 N N . LYS A 1 98 ? -0.351 7.750 -29.050 1.00 31.83 98 LYS A N 1
ATOM 741 C CA . LYS A 1 98 ? 0.189 7.002 -27.895 1.00 31.55 98 LYS A CA 1
ATOM 742 C C . LYS A 1 98 ? 0.996 5.777 -28.290 1.00 29.03 98 LYS A C 1
ATOM 743 O O . LYS A 1 98 ? 2.144 5.627 -27.894 1.00 31.37 98 LYS A O 1
ATOM 749 N N . TRP A 1 99 ? 0.388 4.886 -29.050 1.00 29.08 99 TRP A N 1
ATOM 750 C CA . TRP A 1 99 ? 1.000 3.570 -29.274 1.00 25.61 99 TRP A CA 1
ATOM 751 C C . TRP A 1 99 ? 2.227 3.619 -30.162 1.00 24.82 99 TRP A C 1
ATOM 752 O O . TRP A 1 99 ? 3.230 2.956 -29.869 1.00 26.82 99 TRP A O 1
ATOM 763 N N . THR A 1 100 ? 2.180 4.413 -31.222 1.00 25.11 100 THR A N 1
ATOM 764 C CA . THR A 1 100 ? 3.319 4.484 -32.119 1.00 28.48 100 THR A CA 1
ATOM 765 C C . THR A 1 100 ? 4.590 5.045 -31.435 1.00 27.37 100 THR A C 1
ATOM 766 O O . THR A 1 100 ? 5.660 4.430 -31.513 1.00 30.25 100 THR A O 1
ATOM 770 N N . PRO A 1 101 ? 4.479 6.188 -30.741 1.00 30.24 101 PRO A N 1
ATOM 771 C CA . PRO A 1 101 ? 5.637 6.707 -30.007 1.00 29.48 101 PRO A CA 1
ATOM 772 C C . PRO A 1 101 ? 6.161 5.731 -28.955 1.00 28.00 101 PRO A C 1
ATOM 773 O O . PRO A 1 101 ? 7.371 5.559 -28.818 1.00 27.29 101 PRO A O 1
ATOM 777 N N . GLU A 1 102 ? 5.254 5.050 -28.258 1.00 28.03 102 GLU A N 1
ATOM 778 C CA . GLU A 1 102 ? 5.678 4.097 -27.238 1.00 26.13 102 GLU A CA 1
ATOM 779 C C . GLU A 1 102 ? 6.477 2.943 -27.829 1.00 24.58 102 GLU A C 1
ATOM 780 O O . GLU A 1 102 ? 7.564 2.616 -27.365 1.00 26.68 102 GLU A O 1
ATOM 786 N N . VAL A 1 103 ? 5.884 2.288 -28.820 1.00 26.07 103 VAL A N 1
ATOM 787 C CA . VAL A 1 103 ? 6.495 1.117 -29.454 1.00 27.64 103 VAL A CA 1
ATOM 788 C C . VAL A 1 103 ? 7.788 1.480 -30.165 1.00 26.12 103 VAL A C 1
ATOM 789 O O . VAL A 1 103 ? 8.768 0.725 -30.129 1.00 28.26 103 VAL A O 1
ATOM 793 N N . LYS A 1 104 ? 7.816 2.639 -30.815 1.00 28.95 104 LYS A N 1
ATOM 794 C CA . LYS A 1 104 ? 9.018 3.048 -31.512 1.00 32.41 104 LYS A CA 1
ATOM 795 C C . LYS A 1 104 ? 10.144 3.405 -30.543 1.00 34.63 104 LYS A C 1
ATOM 796 O O . LYS A 1 104 ? 11.321 3.240 -30.877 1.00 36.77 104 LYS A O 1
ATOM 802 N N . HIS A 1 105 ? 9.789 3.837 -29.336 1.00 36.04 105 HIS A N 1
ATOM 803 C CA . HIS A 1 105 ? 10.779 4.080 -28.276 1.00 36.84 105 HIS A CA 1
ATOM 804 C C . HIS A 1 105 ? 11.360 2.783 -27.669 1.00 36.25 105 HIS A C 1
ATOM 805 O O . HIS A 1 105 ? 12.573 2.641 -27.547 1.00 36.47 105 HIS A O 1
ATOM 812 N N . PHE A 1 106 ? 10.492 1.848 -27.282 1.00 32.19 106 PHE A N 1
ATOM 813 C CA . PHE A 1 106 ? 10.922 0.610 -26.612 1.00 31.65 106 PHE A CA 1
ATOM 814 C C . PHE A 1 106 ? 11.275 -0.527 -27.577 1.00 31.19 106 PHE A C 1
ATOM 815 O O . PHE A 1 106 ? 12.006 -1.441 -27.212 1.00 32.59 106 PHE A O 1
ATOM 823 N N . CYS A 1 107 ? 10.759 -0.458 -28.802 1.00 28.89 107 CYS A N 1
ATOM 824 C CA . CYS A 1 107 ? 10.970 -1.510 -29.810 1.00 28.05 107 CYS A CA 1
ATOM 825 C C . CYS A 1 107 ? 11.419 -0.868 -31.119 1.00 28.16 107 CYS A C 1
ATOM 826 O O . CYS A 1 107 ? 10.750 -1.022 -32.158 1.00 27.84 107 CYS A O 1
ATOM 829 N N . PRO A 1 108 ? 12.537 -0.132 -31.075 1.00 32.20 108 PRO A N 1
ATOM 830 C CA . PRO A 1 108 ? 12.929 0.626 -32.253 1.00 34.59 108 PRO A CA 1
ATOM 831 C C . PRO A 1 108 ? 13.139 -0.272 -33.472 1.00 32.12 108 PRO A C 1
ATOM 832 O O . PRO A 1 108 ? 13.772 -1.340 -33.376 1.00 27.66 108 PRO A O 1
ATOM 836 N N . ASN A 1 109 ? 12.531 0.134 -34.588 1.00 30.76 109 ASN A N 1
ATOM 837 C CA . ASN A 1 109 ? 12.609 -0.596 -35.850 1.00 32.51 109 ASN A CA 1
ATOM 838 C C . ASN A 1 109 ? 12.072 -2.044 -35.842 1.00 32.80 109 ASN A C 1
ATOM 839 O O . ASN A 1 109 ? 12.325 -2.800 -36.789 1.00 33.29 109 ASN A O 1
ATOM 844 N N . VAL A 1 110 ? 11.275 -2.410 -34.833 1.00 28.79 110 VAL A N 1
ATOM 845 C CA . VAL A 1 110 ? 10.566 -3.695 -34.843 1.00 29.07 110 VAL A CA 1
ATOM 846 C C . VAL A 1 110 ? 9.332 -3.573 -35.767 1.00 25.59 110 VAL A C 1
ATOM 847 O O . VAL A 1 110 ? 8.546 -2.638 -35.621 1.00 29.14 110 VAL A O 1
ATOM 851 N N . PRO A 1 111 ? 9.112 -4.554 -36.656 1.00 25.53 111 PRO A N 1
ATOM 852 C CA . PRO A 1 111 ? 7.949 -4.501 -37.560 1.00 25.69 111 PRO A CA 1
ATOM 853 C C . PRO A 1 111 ? 6.623 -4.357 -36.844 1.00 26.35 111 PRO A C 1
ATOM 854 O O . PRO A 1 111 ? 6.413 -4.986 -35.819 1.00 26.66 111 PRO A O 1
ATOM 858 N N . ILE A 1 112 ? 5.725 -3.552 -37.408 1.00 24.42 112 ILE A N 1
ATOM 859 C CA . ILE A 1 112 ? 4.403 -3.363 -36.826 1.00 24.03 112 ILE A CA 1
ATOM 860 C C . ILE A 1 112 ? 3.346 -3.846 -37.807 1.00 25.99 112 ILE A C 1
ATOM 861 O O . ILE A 1 112 ? 3.405 -3.485 -38.973 1.00 29.47 112 ILE A O 1
ATOM 866 N N . ILE A 1 113 ? 2.387 -4.645 -37.331 1.00 25.43 113 ILE A N 1
ATOM 867 C CA . ILE A 1 113 ? 1.141 -4.888 -38.057 1.00 25.39 113 ILE A CA 1
ATOM 868 C C . ILE A 1 113 ? 0.075 -4.019 -37.415 1.00 23.84 113 ILE A C 1
ATOM 869 O O . ILE A 1 113 ? -0.170 -4.117 -36.216 1.00 26.89 113 ILE A O 1
ATOM 874 N N . LEU A 1 114 ? -0.570 -3.159 -38.193 1.00 23.96 114 LEU A N 1
ATOM 875 C CA . LEU A 1 114 ? -1.720 -2.411 -37.689 1.00 24.88 114 LEU A CA 1
ATOM 876 C C . LEU A 1 114 ? -2.976 -3.256 -37.854 1.00 26.35 114 LEU A C 1
ATOM 877 O O . LEU A 1 114 ? -3.292 -3.727 -38.964 1.00 24.84 114 LEU A O 1
ATOM 882 N N . VAL A 1 115 ? -3.706 -3.437 -36.757 1.00 25.24 115 VAL A N 1
ATOM 883 C CA . VAL A 1 115 ? -4.840 -4.369 -36.740 1.00 26.71 115 VAL A CA 1
ATOM 884 C C . VAL A 1 115 ? -6.098 -3.653 -36.305 1.00 26.54 115 VAL A C 1
ATOM 885 O O . VAL A 1 115 ? -6.161 -3.067 -35.215 1.00 23.90 115 VAL A O 1
ATOM 889 N N . GLY A 1 116 ? -7.111 -3.692 -37.171 1.00 27.19 116 GLY A N 1
ATOM 890 C CA . GLY A 1 116 ? -8.450 -3.219 -36.809 1.00 26.20 116 GLY A CA 1
ATOM 891 C C . GLY A 1 116 ? -9.307 -4.339 -36.251 1.00 26.08 116 GLY A C 1
ATOM 892 O O . GLY A 1 116 ? -9.678 -5.264 -36.990 1.00 28.28 116 GLY A O 1
ATOM 893 N N . ASN A 1 117 ? -9.625 -4.277 -34.954 1.00 24.32 117 ASN A N 1
ATOM 894 C CA . ASN A 1 117 ? -10.432 -5.319 -34.320 1.00 26.05 117 ASN A CA 1
ATOM 895 C C . ASN A 1 117 ? -11.928 -5.032 -34.422 1.00 27.36 117 ASN A C 1
ATOM 896 O O . ASN A 1 117 ? -12.354 -3.923 -34.770 1.00 28.44 117 ASN A O 1
ATOM 901 N N . LYS A 1 118 ? -12.701 -6.050 -34.082 1.00 26.49 118 LYS A N 1
ATOM 902 C CA . LYS A 1 118 ? -14.165 -5.981 -33.979 1.00 27.42 118 LYS A CA 1
ATOM 903 C C . LYS A 1 118 ? -14.773 -5.552 -35.320 1.00 29.17 118 LYS A C 1
ATOM 904 O O . LYS A 1 118 ? -15.750 -4.779 -35.361 1.00 28.29 118 LYS A O 1
ATOM 910 N N . LYS A 1 119 ? -14.202 -6.071 -36.402 1.00 29.71 119 LYS A N 1
ATOM 911 C CA . LYS A 1 119 ? -14.707 -5.836 -37.781 1.00 33.81 119 LYS A CA 1
ATOM 912 C C . LYS A 1 119 ? -16.219 -6.120 -37.937 1.00 33.15 119 LYS A C 1
ATOM 913 O O . LYS A 1 119 ? -16.897 -5.478 -38.744 1.00 32.38 119 LYS A O 1
ATOM 919 N N . ASP A 1 120 ? -16.741 -7.066 -37.155 1.00 31.67 120 ASP A N 1
ATOM 920 C CA . ASP A 1 120 ? -18.185 -7.347 -37.117 1.00 33.51 120 ASP A CA 1
ATOM 921 C C . ASP A 1 120 ? -19.058 -6.150 -36.747 1.00 34.80 120 ASP A C 1
ATOM 922 O O . ASP A 1 120 ? -20.255 -6.159 -37.015 1.00 32.77 120 ASP A O 1
ATOM 927 N N . LEU A 1 121 ? -18.480 -5.147 -36.095 1.00 30.09 121 LEU A N 1
ATOM 928 C CA . LEU A 1 121 ? -19.228 -3.977 -35.695 1.00 31.72 121 LEU A CA 1
ATOM 929 C C . LEU A 1 121 ? -19.306 -2.871 -36.737 1.00 29.62 121 LEU A C 1
ATOM 930 O O . LEU A 1 121 ? -20.019 -1.883 -36.526 1.00 32.98 121 LEU A O 1
ATOM 935 N N . ARG A 1 122 ? -18.580 -2.998 -37.839 1.00 33.26 122 ARG A N 1
ATOM 936 C CA . ARG A 1 122 ? -18.652 -1.988 -38.874 1.00 35.04 122 ARG A CA 1
ATOM 937 C C . ARG A 1 122 ? -20.086 -1.864 -39.411 1.00 38.52 122 ARG A C 1
ATOM 938 O O . ARG A 1 122 ? -20.595 -0.755 -39.515 1.00 42.34 122 ARG A O 1
ATOM 946 N N . ASN A 1 123 ? -20.713 -3.000 -39.730 1.00 37.27 123 ASN A N 1
ATOM 947 C CA . ASN A 1 123 ? -22.102 -3.030 -40.231 1.00 42.16 123 ASN A CA 1
ATOM 948 C C . ASN A 1 123 ? -23.056 -3.485 -39.131 1.00 41.40 123 ASN A C 1
ATOM 949 O O . ASN A 1 123 ? -23.858 -4.400 -39.314 1.00 50.85 123 ASN A O 1
ATOM 954 N N . ASP A 1 124 ? -22.953 -2.836 -37.973 1.00 39.49 124 ASP A N 1
ATOM 955 C CA . ASP A 1 124 ? -23.800 -3.124 -36.837 1.00 37.64 124 ASP A CA 1
ATOM 956 C C . ASP A 1 124 ? -24.603 -1.875 -36.490 1.00 35.54 124 ASP A C 1
ATOM 957 O O . ASP A 1 124 ? -24.043 -0.803 -36.278 1.00 30.03 124 ASP A O 1
ATOM 962 N N . GLU A 1 125 ? -25.921 -2.027 -36.406 1.00 37.48 125 GLU A N 1
ATOM 963 C CA . GLU A 1 125 ? -26.810 -0.879 -36.206 1.00 34.46 125 GLU A CA 1
ATOM 964 C C . GLU A 1 125 ? -26.578 -0.162 -34.881 1.00 34.84 125 GLU A C 1
ATOM 965 O O . GLU A 1 125 ? -26.470 1.055 -34.843 1.00 32.97 125 GLU A O 1
ATOM 971 N N . HIS A 1 126 ? -26.536 -0.911 -33.791 1.00 34.43 126 HIS A N 1
ATOM 972 C CA . HIS A 1 126 ? -26.290 -0.299 -32.478 1.00 37.36 126 HIS A CA 1
ATOM 973 C C . HIS A 1 126 ? -25.008 0.543 -32.484 1.00 37.26 126 HIS A C 1
ATOM 974 O O . HIS A 1 126 ? -24.989 1.678 -31.995 1.00 33.75 126 HIS A O 1
ATOM 981 N N . THR A 1 127 ? -23.939 -0.014 -33.049 1.00 35.76 127 THR A N 1
ATOM 982 C CA . THR A 1 127 ? -22.660 0.693 -33.148 1.00 33.95 127 THR A CA 1
ATOM 983 C C . THR A 1 127 ? -22.770 1.997 -33.936 1.00 34.49 127 THR A C 1
ATOM 984 O O . THR A 1 127 ? -22.277 3.040 -33.493 1.00 34.20 127 THR A O 1
ATOM 988 N N . ARG A 1 128 ? -23.403 1.922 -35.110 1.00 33.76 128 ARG A N 1
ATOM 989 C CA . ARG A 1 128 ? -23.671 3.107 -35.947 1.00 38.29 128 ARG A CA 1
ATOM 990 C C . ARG A 1 128 ? -24.403 4.197 -35.187 1.00 38.16 128 ARG A C 1
ATOM 991 O O . ARG A 1 128 ? -24.036 5.372 -35.263 1.00 40.17 128 ARG A O 1
ATOM 999 N N . ARG A 1 129 ? -25.459 3.787 -34.493 1.00 33.93 129 ARG A N 1
ATOM 1000 C CA . ARG A 1 129 ? -26.325 4.712 -33.786 1.00 38.11 129 ARG A CA 1
ATOM 1001 C C . ARG A 1 129 ? -25.628 5.332 -32.574 1.00 43.75 129 ARG A C 1
ATOM 1002 O O . ARG A 1 129 ? -25.708 6.532 -32.387 1.00 43.06 129 ARG A O 1
ATOM 1010 N N . GLU A 1 130 ? -24.950 4.520 -31.765 1.00 37.66 130 GLU A N 1
ATOM 1011 C CA . GLU A 1 130 ? -24.142 5.052 -30.649 1.00 38.33 130 GLU A CA 1
ATOM 1012 C C . GLU A 1 130 ? -23.059 5.998 -31.147 1.00 40.83 130 GLU A C 1
ATOM 1013 O O . GLU A 1 130 ? -22.926 7.105 -30.631 1.00 43.03 130 GLU A O 1
ATOM 1019 N N . LEU A 1 131 ? -22.296 5.585 -32.154 1.00 36.97 131 LEU A N 1
ATOM 1020 C CA . LEU A 1 131 ? -21.228 6.438 -32.691 1.00 40.58 131 LEU A CA 1
ATOM 1021 C C . LEU A 1 131 ? -21.738 7.775 -33.254 1.00 44.39 131 LEU A C 1
ATOM 1022 O O . LEU A 1 131 ? -21.150 8.828 -32.987 1.00 43.50 131 LEU A O 1
ATOM 1027 N N . ALA A 1 132 ? -22.830 7.733 -34.014 1.00 41.60 132 ALA A N 1
ATOM 1028 C CA . ALA A 1 132 ? -23.414 8.960 -34.592 1.00 42.40 132 ALA A CA 1
ATOM 1029 C C . ALA A 1 132 ? -23.805 10.005 -33.535 1.00 40.67 132 ALA A C 1
ATOM 1030 O O . ALA A 1 132 ? -23.722 11.205 -33.806 1.00 45.12 132 ALA A O 1
ATOM 1032 N N . LYS A 1 133 ? -24.191 9.562 -32.336 1.00 41.73 133 LYS A N 1
ATOM 1033 C CA . LYS A 1 133 ? -24.453 10.473 -31.201 1.00 50.05 133 LYS A CA 1
ATOM 1034 C C . LYS A 1 133 ? -23.257 11.363 -30.821 1.00 53.99 133 LYS A C 1
ATOM 1035 O O . LYS A 1 133 ? -23.443 12.387 -30.168 1.00 51.79 133 LYS A O 1
ATOM 1041 N N . MET A 1 134 ? -22.045 10.943 -31.184 1.00 48.74 134 MET A N 1
ATOM 1042 C CA . MET A 1 134 ? -20.840 11.736 -30.988 1.00 51.14 134 MET A CA 1
ATOM 1043 C C . MET A 1 134 ? -20.251 12.164 -32.334 1.00 45.35 134 MET A C 1
ATOM 1044 O O . MET A 1 134 ? -19.060 12.462 -32.417 1.00 47.00 134 MET A O 1
ATOM 1049 N N . LYS A 1 135 ? -21.090 12.217 -33.374 1.00 45.85 135 LYS A N 1
ATOM 1050 C CA . LYS A 1 135 ? -20.678 12.543 -34.763 1.00 48.59 135 LYS A CA 1
ATOM 1051 C C . LYS A 1 135 ? -19.554 11.670 -35.337 1.00 46.15 135 LYS A C 1
ATOM 1052 O O . LYS A 1 135 ? -18.745 12.122 -36.155 1.00 44.84 135 LYS A O 1
ATOM 1058 N N . GLN A 1 136 ? -19.520 10.412 -34.917 1.00 44.49 136 GLN A N 1
ATOM 1059 C CA . GLN A 1 136 ? -18.536 9.464 -35.405 1.00 42.80 136 GLN A CA 1
ATOM 1060 C C . GLN A 1 136 ? -19.243 8.377 -36.171 1.00 44.65 136 GLN A C 1
ATOM 1061 O O . GLN A 1 136 ? -20.475 8.259 -36.113 1.00 39.05 136 GLN A O 1
ATOM 1067 N N . GLU A 1 137 ? -18.445 7.597 -36.893 1.00 43.77 137 GLU A N 1
ATOM 1068 C CA . GLU A 1 137 ? -18.898 6.376 -37.533 1.00 41.81 137 GLU A CA 1
ATOM 1069 C C . GLU A 1 137 ? -17.791 5.313 -37.460 1.00 37.54 137 GLU A C 1
ATOM 1070 O O . GLU A 1 137 ? -16.641 5.634 -37.120 1.00 33.63 137 GLU A O 1
ATOM 1076 N N . PRO A 1 138 ? -18.119 4.052 -37.796 1.00 35.97 138 PRO A N 1
ATOM 1077 C CA . PRO A 1 138 ? -17.066 3.027 -37.725 1.00 34.22 138 PRO A CA 1
ATOM 1078 C C . PRO A 1 138 ? -15.890 3.367 -38.637 1.00 37.80 138 PRO A C 1
ATOM 1079 O O . PRO A 1 138 ? -16.051 4.029 -39.677 1.00 34.56 138 PRO A O 1
ATOM 1083 N N . VAL A 1 139 ? -14.705 2.939 -38.234 1.00 35.16 139 VAL A N 1
ATOM 1084 C CA . VAL A 1 139 ? -13.512 3.196 -39.010 1.00 33.92 139 VAL A CA 1
ATOM 1085 C C . VAL A 1 139 ? -13.678 2.502 -40.346 1.00 33.06 139 VAL A C 1
ATOM 1086 O O . VAL A 1 139 ? -14.097 1.351 -40.409 1.00 32.27 139 VAL A O 1
ATOM 1090 N N . LYS A 1 140 ? -13.361 3.221 -41.418 1.00 36.75 140 LYS A N 1
ATOM 1091 C CA . LYS A 1 140 ? -13.472 2.658 -42.746 1.00 38.07 140 LYS A CA 1
ATOM 1092 C C . LYS A 1 140 ? -12.156 1.982 -43.059 1.00 35.33 140 LYS A C 1
ATOM 1093 O O . LYS A 1 140 ? -11.105 2.422 -42.576 1.00 35.92 140 LYS A O 1
ATOM 1099 N N . PRO A 1 141 ? -12.184 0.948 -43.907 1.00 35.96 141 PRO A N 1
ATOM 1100 C CA . PRO A 1 141 ? -10.950 0.253 -44.243 1.00 36.02 141 PRO A CA 1
ATOM 1101 C C . PRO A 1 141 ? -9.854 1.164 -44.782 1.00 37.47 141 PRO A C 1
ATOM 1102 O O . PRO A 1 141 ? -8.692 0.975 -44.424 1.00 33.26 141 PRO A O 1
ATOM 1106 N N . GLU A 1 142 ? -10.243 2.161 -45.588 1.00 35.44 142 GLU A N 1
ATOM 1107 C CA . GLU A 1 142 ? -9.316 3.148 -46.164 1.00 37.78 142 GLU A CA 1
ATOM 1108 C C . GLU A 1 142 ? -8.555 3.920 -45.093 1.00 34.40 142 GLU A C 1
ATOM 1109 O O . GLU A 1 142 ? -7.363 4.250 -45.264 1.00 34.67 142 GLU A O 1
ATOM 1115 N N . GLU A 1 143 ? -9.249 4.238 -44.009 1.00 35.04 143 GLU A N 1
ATOM 1116 C CA . GLU A 1 143 ? -8.668 4.976 -42.876 1.00 36.85 143 GLU A CA 1
ATOM 1117 C C . GLU A 1 143 ? -7.651 4.127 -42.111 1.00 32.20 143 GLU A C 1
ATOM 1118 O O . GLU A 1 143 ? -6.573 4.609 -41.714 1.00 32.53 143 GLU A O 1
ATOM 1124 N N . GLY A 1 144 ? -7.970 2.855 -41.931 1.00 31.59 144 GLY A N 1
ATOM 1125 C CA . GLY A 1 144 ? -6.998 1.920 -41.346 1.00 32.00 144 GLY A CA 1
ATOM 1126 C C . GLY A 1 144 ? -5.745 1.808 -42.181 1.00 33.45 144 GLY A C 1
ATOM 1127 O O . GLY A 1 144 ? -4.643 1.895 -41.650 1.00 32.57 144 GLY A O 1
ATOM 1128 N N . ARG A 1 145 ? -5.927 1.620 -43.496 1.00 35.02 145 ARG A N 1
ATOM 1129 C CA . ARG A 1 145 ? -4.831 1.559 -44.463 1.00 36.82 145 ARG A CA 1
ATOM 1130 C C . ARG A 1 145 ? -3.972 2.824 -44.461 1.00 32.93 145 ARG A C 1
ATOM 1131 O O . ARG A 1 145 ? -2.749 2.753 -44.446 1.00 31.79 145 ARG A O 1
ATOM 1139 N N . ASP A 1 146 ? -4.614 3.983 -44.482 1.00 34.56 146 ASP A N 1
ATOM 1140 C CA . ASP A 1 146 ? -3.883 5.248 -44.407 1.00 38.37 146 ASP A CA 1
ATOM 1141 C C . ASP A 1 146 ? -3.039 5.358 -43.130 1.00 34.37 146 ASP A C 1
ATOM 1142 O O . ASP A 1 146 ? -1.870 5.793 -43.171 1.00 33.08 146 ASP A O 1
ATOM 1147 N N . MET A 1 147 ? -3.620 4.948 -42.002 1.00 31.20 147 MET A N 1
ATOM 1148 C CA . MET A 1 147 ? -2.901 5.018 -40.736 1.00 31.36 147 MET A CA 1
ATOM 1149 C C . MET A 1 147 ? -1.672 4.109 -40.762 1.00 32.18 147 MET A C 1
ATOM 1150 O O . MET A 1 147 ? -0.598 4.508 -40.324 1.00 30.68 147 MET A O 1
ATOM 1155 N N . ALA A 1 148 ? -1.850 2.907 -41.307 1.00 30.91 148 ALA A N 1
ATOM 1156 C CA . ALA A 1 148 ? -0.771 1.938 -41.422 1.00 31.53 148 ALA A CA 1
ATOM 1157 C C . ALA A 1 148 ? 0.364 2.506 -42.264 1.00 31.65 148 ALA A C 1
ATOM 1158 O O . ALA A 1 148 ? 1.529 2.387 -41.898 1.00 30.85 148 ALA A O 1
ATOM 1160 N N . ASN A 1 149 ? 0.017 3.172 -43.368 1.00 32.63 149 ASN A N 1
ATOM 1161 C CA . ASN A 1 149 ? 1.036 3.819 -44.194 1.00 35.85 149 ASN A CA 1
ATOM 1162 C C . ASN A 1 149 ? 1.741 4.935 -43.439 1.00 37.64 149 ASN A C 1
ATOM 1163 O O . ASN A 1 149 ? 2.969 5.039 -43.470 1.00 39.30 149 ASN A O 1
ATOM 1168 N N . ARG A 1 150 ? 0.957 5.741 -42.737 1.00 34.83 150 ARG A N 1
ATOM 1169 C CA . ARG A 1 150 ? 1.474 6.880 -41.984 1.00 39.42 150 ARG A CA 1
ATOM 1170 C C . ARG A 1 150 ? 2.459 6.480 -40.887 1.00 38.60 150 ARG A C 1
ATOM 1171 O O . ARG A 1 150 ? 3.406 7.197 -40.623 1.00 34.97 150 ARG A O 1
ATOM 1179 N N . ILE A 1 151 ? 2.269 5.316 -40.274 1.00 33.01 151 ILE A N 1
ATOM 1180 C CA . ILE A 1 151 ? 3.150 4.901 -39.194 1.00 30.22 151 ILE A CA 1
ATOM 1181 C C . ILE A 1 151 ? 4.294 3.984 -39.648 1.00 31.98 151 ILE A C 1
ATOM 1182 O O . ILE A 1 151 ? 5.157 3.653 -38.854 1.00 33.16 151 ILE A O 1
ATOM 1187 N N . GLY A 1 152 ? 4.297 3.592 -40.921 1.00 30.81 152 GLY A N 1
ATOM 1188 C CA . GLY A 1 152 ? 5.302 2.696 -41.457 1.00 34.29 152 GLY A CA 1
ATOM 1189 C C . GLY A 1 152 ? 5.132 1.254 -41.002 1.00 30.59 152 GLY A C 1
ATOM 1190 O O . GLY A 1 152 ? 6.113 0.571 -40.697 1.00 32.51 152 GLY A O 1
ATOM 1191 N N . ALA A 1 153 ? 3.887 0.794 -40.993 1.00 29.30 153 ALA A N 1
ATOM 1192 C CA . ALA A 1 153 ? 3.571 -0.594 -40.658 1.00 29.54 153 ALA A CA 1
ATOM 1193 C C . ALA A 1 153 ? 3.929 -1.517 -41.828 1.00 28.22 153 ALA A C 1
ATOM 1194 O O . ALA A 1 153 ? 3.891 -1.110 -43.019 1.00 29.17 153 ALA A O 1
ATOM 1196 N N . PHE A 1 154 ? 4.243 -2.764 -41.492 1.00 29.08 154 PHE A N 1
ATOM 1197 C CA . PHE A 1 154 ? 4.398 -3.851 -42.479 1.00 28.08 154 PHE A CA 1
ATOM 1198 C C . PHE A 1 154 ? 3.115 -4.023 -43.307 1.00 33.25 154 PHE A C 1
ATOM 1199 O O . PHE A 1 154 ? 3.154 -4.223 -44.524 1.00 28.97 154 PHE A O 1
ATOM 1207 N N . GLY A 1 155 ? 1.978 -3.953 -42.625 1.00 29.32 155 GLY A N 1
ATOM 1208 C CA . GLY A 1 155 ? 0.683 -4.123 -43.258 1.00 30.36 155 GLY A CA 1
ATOM 1209 C C . GLY A 1 155 ? -0.466 -3.778 -42.337 1.00 30.52 155 GLY A C 1
ATOM 1210 O O . GLY A 1 155 ? -0.267 -3.506 -41.139 1.00 29.83 155 GLY A O 1
ATOM 1211 N N . TYR A 1 156 ? -1.660 -3.756 -42.928 1.00 29.85 156 TYR A N 1
ATOM 1212 C CA . TYR A 1 156 ? -2.916 -3.474 -42.241 1.00 29.07 156 TYR A CA 1
ATOM 1213 C C . TYR A 1 156 ? -3.817 -4.704 -42.383 1.00 28.62 156 TYR A C 1
ATOM 1214 O O . TYR A 1 156 ? -3.984 -5.244 -43.486 1.00 29.69 156 TYR A O 1
ATOM 1223 N N . MET A 1 157 ? -4.396 -5.152 -41.277 1.00 27.30 157 MET A N 1
ATOM 1224 C CA . MET A 1 157 ? -5.349 -6.265 -41.304 1.00 30.36 157 MET A CA 1
ATOM 1225 C C . MET A 1 157 ? -6.529 -5.930 -40.437 1.00 29.14 157 MET A C 1
ATOM 1226 O O . MET A 1 157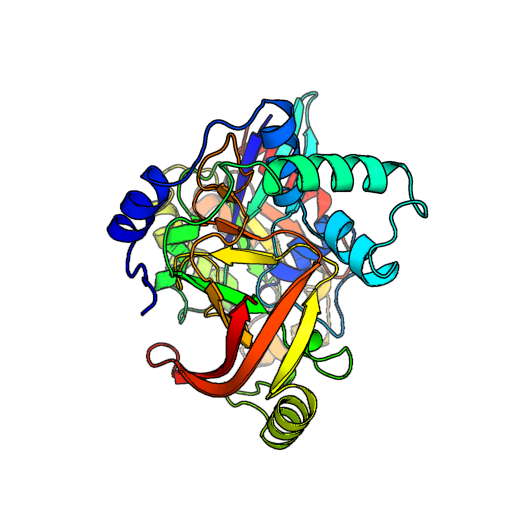 ? -6.378 -5.289 -39.406 1.00 31.65 157 MET A O 1
ATOM 1231 N N . GLU A 1 158 ? -7.698 -6.399 -40.854 1.00 28.93 158 GLU A N 1
ATOM 1232 C CA . GLU A 1 158 ? -8.920 -6.308 -40.069 1.00 27.12 158 GLU A CA 1
ATOM 1233 C C . GLU A 1 158 ? -9.390 -7.701 -39.664 1.00 27.97 158 GLU A C 1
ATOM 1234 O O . GLU A 1 158 ? -9.211 -8.684 -40.419 1.00 30.19 158 GLU A O 1
ATOM 1240 N N . CYS A 1 159 ? -9.974 -7.788 -38.476 1.00 26.21 159 CYS A N 1
ATOM 1241 C CA . CYS A 1 159 ? -10.489 -9.057 -37.978 1.00 28.03 159 CYS A CA 1
ATOM 1242 C C . CYS A 1 159 ? -11.625 -8.879 -37.011 1.00 27.64 159 CYS A C 1
ATOM 1243 O O . CYS A 1 159 ? -11.847 -7.789 -36.474 1.00 27.07 159 CYS A O 1
ATOM 1246 N N . SER A 1 160 ? -12.325 -9.990 -36.783 1.00 29.98 160 SER A N 1
ATOM 1247 C CA . SER A 1 160 ? -13.339 -10.093 -35.745 1.00 27.10 160 SER A CA 1
ATOM 1248 C C . SER A 1 160 ? -13.055 -11.340 -34.952 1.00 26.10 160 SER A C 1
ATOM 1249 O O . SER A 1 160 ? -13.175 -12.452 -35.483 1.00 28.30 160 SER A O 1
ATOM 1252 N N . ALA A 1 161 ? -12.669 -11.167 -33.686 1.00 29.78 161 ALA A N 1
ATOM 1253 C CA . ALA A 1 161 ? -12.594 -12.289 -32.755 1.00 28.59 161 ALA A CA 1
ATOM 1254 C C . ALA A 1 161 ? -13.960 -12.968 -32.594 1.00 29.44 161 ALA A C 1
ATOM 1255 O O . ALA A 1 161 ? -14.048 -14.194 -32.517 1.00 31.71 161 ALA A O 1
ATOM 1257 N N . LYS A 1 162 ? -15.010 -12.173 -32.579 1.00 29.65 162 LYS A N 1
ATOM 1258 C CA . LYS A 1 162 ? -16.361 -12.696 -32.381 1.00 34.28 162 LYS A CA 1
ATOM 1259 C C . LYS A 1 162 ? -16.777 -13.687 -33.485 1.00 35.56 162 LYS A C 1
ATOM 1260 O O . LYS A 1 162 ? -17.297 -14.757 -33.179 1.00 36.48 162 LYS A O 1
ATOM 1266 N N . THR A 1 163 ? -16.540 -13.342 -34.745 1.00 32.43 163 THR A N 1
ATOM 1267 C CA . THR A 1 163 ? -16.900 -14.220 -35.877 1.00 38.26 163 THR A CA 1
ATOM 1268 C C . THR A 1 163 ? -15.752 -15.096 -36.394 1.00 39.20 163 THR A C 1
ATOM 1269 O O . THR A 1 163 ? -15.978 -15.955 -37.243 1.00 35.91 163 THR A O 1
ATOM 1273 N N . LYS A 1 164 ? -14.535 -14.854 -35.897 1.00 34.06 164 LYS A N 1
ATOM 1274 C CA . LYS A 1 164 ? -13.266 -15.437 -36.389 1.00 36.35 164 LYS A CA 1
ATOM 1275 C C . LYS A 1 164 ? -12.751 -14.864 -37.724 1.00 33.75 164 LYS A C 1
ATOM 1276 O O . LYS A 1 164 ? -11.648 -15.176 -38.135 1.00 33.92 164 LYS A O 1
ATOM 1282 N N . ASP A 1 165 ? -13.522 -13.997 -38.377 1.00 33.02 165 ASP A N 1
ATOM 1283 C CA . ASP A 1 165 ? -13.146 -13.452 -39.664 1.00 34.03 165 ASP A CA 1
ATOM 1284 C C . ASP A 1 165 ? -11.814 -12.715 -39.565 1.00 34.22 165 ASP A C 1
ATOM 1285 O O . ASP A 1 165 ? -11.659 -11.844 -38.720 1.00 29.61 165 ASP A O 1
ATOM 1290 N N . GLY A 1 166 ? -10.850 -13.105 -40.395 1.00 31.71 166 GLY A N 1
ATOM 1291 C CA . GLY A 1 166 ? -9.549 -12.439 -40.465 1.00 34.17 166 GLY A CA 1
ATOM 1292 C C . GLY A 1 166 ? -8.516 -12.826 -39.409 1.00 29.06 166 GLY A C 1
ATOM 1293 O O . GLY A 1 166 ? -7.367 -12.421 -39.512 1.00 32.75 166 GLY A O 1
ATOM 1294 N N . VAL A 1 167 ? -8.892 -13.630 -38.418 1.00 30.98 167 VAL A N 1
ATOM 1295 C CA . VAL A 1 167 ? -8.026 -13.900 -37.256 1.00 31.19 167 VAL A CA 1
ATOM 1296 C C . VAL A 1 167 ? -6.768 -14.676 -37.646 1.00 33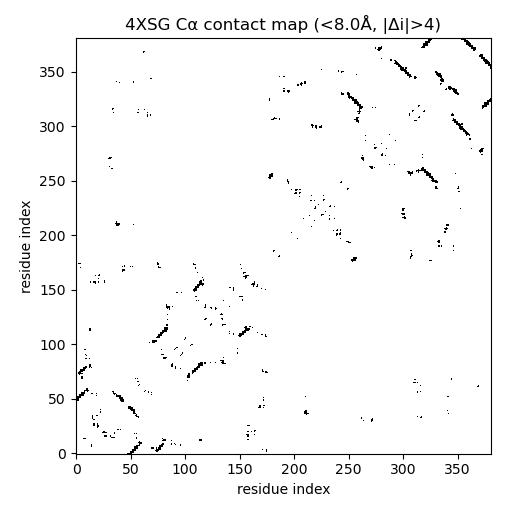.14 167 VAL A C 1
ATOM 1297 O O . VAL A 1 167 ? -5.635 -14.272 -37.304 1.00 31.75 167 VAL A O 1
ATOM 1301 N N . ARG A 1 168 ? -6.934 -15.766 -38.387 1.00 33.32 168 ARG A N 1
ATOM 1302 C CA . ARG A 1 168 ? -5.761 -16.501 -38.845 1.00 34.59 168 ARG A CA 1
ATOM 1303 C C . ARG A 1 168 ? -4.879 -15.638 -39.732 1.00 30.76 168 ARG A C 1
ATOM 1304 O O . ARG A 1 168 ? -3.679 -15.777 -39.679 1.00 31.70 168 ARG A O 1
ATOM 1312 N N . GLU A 1 169 ? -5.473 -14.746 -40.525 1.00 31.65 169 GLU A N 1
ATOM 1313 C CA . GLU A 1 169 ? -4.713 -13.916 -41.461 1.00 30.37 169 GLU A CA 1
ATOM 1314 C C . GLU A 1 169 ? -3.830 -12.882 -40.720 1.00 30.55 169 GLU A C 1
ATOM 1315 O O . GLU A 1 169 ? -2.712 -12.578 -41.150 1.00 29.23 169 GLU A O 1
ATOM 1321 N N . VAL A 1 170 ? -4.340 -12.377 -39.616 1.00 27.60 170 VAL A N 1
ATOM 1322 C CA . VAL A 1 170 ? -3.575 -11.470 -38.738 1.00 26.71 170 VAL A CA 1
ATOM 1323 C C . VAL A 1 170 ? -2.280 -12.125 -38.297 1.00 27.75 170 VAL A C 1
ATOM 1324 O O . VAL A 1 170 ? -1.200 -11.556 -38.452 1.00 27.55 170 VAL A O 1
ATOM 1328 N N . PHE A 1 171 ? -2.395 -13.343 -37.785 1.00 28.32 171 PHE A N 1
ATOM 1329 C CA . PHE A 1 171 ? -1.254 -14.028 -37.226 1.00 26.57 171 PHE A CA 1
ATOM 1330 C C . PHE A 1 171 ? -0.317 -14.584 -38.296 1.00 28.83 171 PHE A C 1
ATOM 1331 O O . PHE A 1 171 ? 0.879 -14.634 -38.074 1.00 27.19 171 PHE A O 1
ATOM 1339 N N . GLU A 1 172 ? -0.848 -14.950 -39.468 1.00 29.72 172 GLU A N 1
ATOM 1340 C CA . GLU A 1 172 ? 0.008 -15.291 -40.609 1.00 31.74 172 GLU A CA 1
ATOM 1341 C C . GLU A 1 172 ? 0.880 -14.105 -41.032 1.00 28.10 172 GLU A C 1
ATOM 1342 O O . GLU A 1 172 ? 2.077 -14.258 -41.230 1.00 29.58 172 GLU A O 1
ATOM 1348 N N . MET A 1 173 ? 0.271 -12.940 -41.176 1.00 28.30 173 MET A N 1
ATOM 1349 C CA . MET A 1 173 ? 1.010 -11.739 -41.571 1.00 29.43 173 MET A CA 1
ATOM 1350 C C . MET A 1 173 ? 2.058 -11.362 -40.517 1.00 28.96 173 MET A C 1
ATOM 1351 O O . MET A 1 173 ? 3.199 -11.014 -40.863 1.00 28.98 173 MET A O 1
ATOM 1356 N N . ALA A 1 174 ? 1.690 -11.471 -39.236 1.00 27.79 174 ALA A N 1
ATOM 1357 C CA . ALA A 1 174 ? 2.627 -11.189 -38.147 1.00 24.56 174 ALA A CA 1
ATOM 1358 C C . ALA A 1 174 ? 3.845 -12.118 -38.242 1.00 25.21 174 ALA A C 1
ATOM 1359 O O . ALA A 1 174 ? 4.986 -11.706 -38.016 1.00 27.59 174 ALA A O 1
ATOM 1361 N N . THR A 1 175 ? 3.592 -13.380 -38.577 1.00 25.47 175 THR A N 1
ATOM 1362 C CA . THR A 1 175 ? 4.665 -14.349 -38.686 1.00 27.40 175 THR A CA 1
ATOM 1363 C C . THR A 1 175 ? 5.554 -14.004 -39.879 1.00 30.20 175 THR A C 1
ATOM 1364 O O . THR A 1 175 ? 6.766 -14.056 -39.765 1.00 31.62 175 THR A O 1
ATOM 1368 N N . ARG A 1 176 ? 4.959 -13.637 -41.019 1.00 28.89 176 ARG A N 1
ATOM 1369 C CA . ARG A 1 176 ? 5.761 -13.169 -42.160 1.00 30.91 176 ARG A CA 1
ATOM 1370 C C . ARG A 1 176 ? 6.620 -11.935 -41.822 1.00 29.64 176 ARG A C 1
ATOM 1371 O O . ARG A 1 176 ? 7.778 -11.834 -42.233 1.00 30.43 176 ARG A O 1
ATOM 1379 N N . ALA A 1 177 ? 6.065 -11.019 -41.041 1.00 28.88 177 ALA A N 1
ATOM 1380 C CA . ALA A 1 177 ? 6.797 -9.847 -40.579 1.00 30.19 177 ALA A CA 1
ATOM 1381 C C . ALA A 1 177 ? 7.897 -10.158 -39.562 1.00 31.70 177 ALA A C 1
ATOM 1382 O O . ALA A 1 177 ? 8.934 -9.484 -39.555 1.00 30.46 177 ALA A O 1
ATOM 1384 N N . ALA A 1 178 ? 7.653 -11.163 -38.718 1.00 28.58 178 ALA A N 1
ATOM 1385 C CA . ALA A 1 178 ? 8.622 -11.635 -37.726 1.00 30.65 178 ALA A CA 1
ATOM 1386 C C . ALA A 1 178 ? 9.839 -12.321 -38.354 1.00 31.81 178 ALA A C 1
ATOM 1387 O O . ALA A 1 178 ? 10.938 -12.300 -37.791 1.00 31.36 178 ALA A O 1
ATOM 1389 N N . LEU A 1 179 ? 9.612 -12.989 -39.479 1.00 33.63 179 LEU A N 1
ATOM 1390 C CA . LEU A 1 179 ? 10.693 -13.618 -40.225 1.00 36.63 179 LEU A CA 1
ATOM 1391 C C . LEU A 1 179 ? 11.447 -12.556 -41.027 1.00 41.60 179 LEU A C 1
ATOM 1392 O O . LEU A 1 179 ? 12.635 -12.746 -41.284 1.00 52.73 179 LEU A O 1
ATOM 1397 N N . LYS B 2 15 ? 12.999 -13.784 8.029 1.00 68.33 15 LYS B N 1
ATOM 1398 C CA . LYS B 2 15 ? 11.803 -13.405 7.205 1.00 62.27 15 LYS B CA 1
ATOM 1399 C C . LYS B 2 15 ? 12.057 -13.810 5.735 1.00 56.09 15 LYS B C 1
ATOM 1400 O O . LYS B 2 15 ? 12.969 -14.582 5.431 1.00 48.96 15 LYS B O 1
ATOM 1406 N N . TYR B 2 16 ? 11.235 -13.297 4.829 1.00 49.02 16 TYR B N 1
ATOM 1407 C CA . TYR B 2 16 ? 11.321 -13.678 3.416 1.00 45.29 16 TYR B CA 1
ATOM 1408 C C . TYR B 2 16 ? 11.995 -12.604 2.572 1.00 48.01 16 TYR B C 1
ATOM 1409 O O . TYR B 2 16 ? 11.753 -11.416 2.761 1.00 50.96 16 TYR B O 1
ATOM 1418 N N . LYS B 2 17 ? 12.838 -13.027 1.640 1.00 43.73 17 LYS B N 1
ATOM 1419 C CA . LYS B 2 17 ? 13.418 -12.114 0.667 1.00 44.76 17 LYS B CA 1
ATOM 1420 C C . LYS B 2 17 ? 12.335 -11.618 -0.284 1.00 41.91 17 LYS B C 1
ATOM 1421 O O . LYS B 2 17 ? 11.451 -12.377 -0.670 1.00 37.68 17 LYS B O 1
ATOM 1427 N N . LEU B 2 18 ? 12.410 -10.336 -0.622 1.00 38.51 18 LEU B N 1
ATOM 1428 C CA . LEU B 2 18 ? 11.535 -9.707 -1.607 1.00 38.39 18 LEU B CA 1
ATOM 1429 C C . LEU B 2 18 ? 12.414 -8.958 -2.605 1.00 37.96 18 LEU B C 1
ATOM 1430 O O . LEU B 2 18 ? 13.115 -8.011 -2.230 1.00 36.92 18 LEU B O 1
ATOM 1435 N N . CYS B 2 19 ? 12.381 -9.384 -3.869 1.00 37.81 19 CYS B N 1
ATOM 1436 C CA . CYS B 2 19 ? 13.077 -8.664 -4.929 1.00 36.59 19 CYS B CA 1
ATOM 1437 C C . CYS B 2 19 ? 12.256 -7.459 -5.369 1.00 38.43 19 CYS B C 1
ATOM 1438 O O . CYS B 2 19 ? 11.130 -7.615 -5.813 1.00 39.89 19 CYS B O 1
ATOM 1441 N N . THR B 2 20 ? 12.818 -6.259 -5.252 1.00 38.23 20 THR B N 1
ATOM 1442 C CA . THR B 2 20 ? 12.082 -5.026 -5.562 1.00 42.43 20 THR B CA 1
ATOM 1443 C C . THR B 2 20 ? 12.324 -4.495 -6.976 1.00 43.92 20 THR B C 1
ATOM 1444 O O . THR B 2 20 ? 11.533 -3.699 -7.466 1.00 51.26 20 THR B O 1
ATOM 1448 N N . ASN B 2 21 ? 13.397 -4.936 -7.628 1.00 44.29 21 ASN B N 1
ATOM 1449 C CA . ASN B 2 21 ? 13.736 -4.461 -8.970 1.00 43.33 21 ASN B CA 1
ATOM 1450 C C . ASN B 2 21 ? 14.465 -5.517 -9.792 1.00 46.39 21 ASN B C 1
ATOM 1451 O O . ASN B 2 21 ? 14.788 -6.598 -9.283 1.00 40.61 21 ASN B O 1
ATOM 1456 N N . LYS B 2 22 ? 14.703 -5.206 -11.067 1.00 43.49 22 LYS B N 1
ATOM 1457 C CA . LYS B 2 22 ? 15.422 -6.103 -11.987 1.00 45.07 22 LYS B CA 1
ATOM 1458 C C . LYS B 2 22 ? 16.794 -6.522 -11.451 1.00 44.29 22 LYS B C 1
ATOM 1459 O O . LYS B 2 22 ? 17.192 -7.676 -11.583 1.00 40.73 22 LYS B O 1
ATOM 1465 N N . GLU B 2 23 ? 17.498 -5.583 -10.830 1.00 49.28 23 GLU B N 1
ATOM 1466 C CA . GLU B 2 23 ? 18.854 -5.836 -10.339 1.00 52.06 23 GLU B CA 1
ATOM 1467 C C . GLU B 2 23 ? 18.828 -6.913 -9.258 1.00 48.86 23 GLU B C 1
ATOM 1468 O O . GLU B 2 23 ? 19.596 -7.871 -9.318 1.00 43.83 23 GLU B O 1
ATOM 1474 N N . GLU B 2 24 ? 17.923 -6.764 -8.291 1.00 44.49 24 GLU B N 1
ATOM 1475 C CA . GLU B 2 24 ? 17.780 -7.747 -7.213 1.00 43.09 24 GLU B CA 1
ATOM 1476 C C . GLU B 2 24 ? 17.292 -9.099 -7.712 1.00 41.48 24 GLU B C 1
ATOM 1477 O O . GLU B 2 24 ? 17.768 -10.137 -7.256 1.00 38.88 24 GLU B O 1
ATOM 1483 N N . ALA B 2 25 ? 16.343 -9.096 -8.646 1.00 38.57 25 ALA B N 1
ATOM 1484 C CA . ALA B 2 25 ? 15.820 -10.342 -9.206 1.00 37.33 25 ALA B CA 1
ATOM 1485 C C . ALA B 2 25 ? 16.884 -11.120 -10.001 1.00 37.90 25 ALA B C 1
ATOM 1486 O O . ALA B 2 25 ? 16.962 -12.352 -9.907 1.00 34.96 25 ALA B O 1
ATOM 1488 N N . ASP B 2 26 ? 17.696 -10.404 -10.776 1.00 37.61 26 ASP B N 1
ATOM 1489 C CA . ASP B 2 26 ? 18.784 -11.032 -11.544 1.00 41.15 26 ASP B CA 1
ATOM 1490 C C . ASP B 2 26 ? 19.861 -11.619 -10.644 1.00 42.58 26 ASP B C 1
ATOM 1491 O O . ASP B 2 26 ? 20.316 -12.753 -10.880 1.00 43.42 26 ASP B O 1
ATOM 1496 N N . ALA B 2 27 ? 20.256 -10.832 -9.639 1.00 38.74 27 ALA B N 1
ATOM 1497 C CA . ALA B 2 27 ? 21.202 -11.249 -8.603 1.00 43.27 27 ALA B CA 1
ATOM 1498 C C . ALA B 2 27 ? 20.770 -12.560 -7.966 1.00 45.92 27 ALA B C 1
ATOM 1499 O O . ALA B 2 27 ? 21.556 -13.505 -7.875 1.00 48.61 27 ALA B O 1
ATOM 1501 N N . TRP B 2 28 ? 19.511 -12.607 -7.535 1.00 40.80 28 TRP B N 1
ATOM 1502 C CA . TRP B 2 28 ? 18.953 -13.799 -6.915 1.00 38.68 28 TRP B CA 1
ATOM 1503 C C . TRP B 2 28 ? 18.848 -14.966 -7.913 1.00 39.74 28 TRP B C 1
ATOM 1504 O O . TRP B 2 28 ? 19.154 -16.114 -7.571 1.00 37.29 28 TRP B O 1
ATOM 1515 N N . GLY B 2 29 ? 18.401 -14.651 -9.133 1.00 39.01 29 GLY B N 1
ATOM 1516 C CA . GLY B 2 29 ? 18.351 -15.599 -10.236 1.00 39.61 29 GLY B CA 1
ATOM 1517 C C . GLY B 2 29 ? 19.649 -16.361 -10.478 1.00 43.21 29 GLY B C 1
ATOM 1518 O O . GLY B 2 29 ? 19.632 -17.585 -10.539 1.00 40.42 29 GLY B O 1
ATOM 1519 N N . LYS B 2 30 ? 20.767 -15.641 -10.585 1.00 49.10 30 LYS B N 1
ATOM 1520 C CA . LYS B 2 30 ? 22.095 -16.255 -10.819 1.00 53.30 30 LYS B CA 1
ATOM 1521 C C . LYS B 2 30 ? 22.482 -17.283 -9.756 1.00 52.95 30 LYS B C 1
ATOM 1522 O O . LYS B 2 30 ? 23.156 -18.266 -10.057 1.00 51.00 30 LYS B O 1
ATOM 1528 N N . LYS B 2 31 ? 22.038 -17.059 -8.522 1.00 51.65 31 LYS B N 1
ATOM 1529 C CA . LYS B 2 31 ? 22.308 -17.982 -7.418 1.00 52.17 31 LYS B CA 1
ATOM 1530 C C . LYS B 2 31 ? 21.480 -19.271 -7.447 1.00 49.42 31 LYS B C 1
ATOM 1531 O O . LYS B 2 31 ? 21.738 -20.165 -6.647 1.00 47.48 31 LYS B O 1
ATOM 1537 N N . GLN B 2 32 ? 20.486 -19.373 -8.337 1.00 43.09 32 GLN B N 1
ATOM 1538 C CA . GLN B 2 32 ? 19.621 -20.563 -8.399 1.00 41.90 32 GLN B CA 1
ATOM 1539 C C . GLN B 2 32 ? 20.176 -21.629 -9.328 1.00 40.95 32 GLN B C 1
ATOM 1540 O O . GLN B 2 32 ? 20.882 -21.317 -10.287 1.00 40.91 32 GLN B O 1
ATOM 1546 N N . PHE B 2 33 ? 19.835 -22.882 -9.033 1.00 40.93 33 PHE B N 1
ATOM 1547 C CA . PHE B 2 33 ? 20.284 -24.035 -9.812 1.00 42.99 33 PHE B CA 1
ATOM 1548 C C . PHE B 2 33 ? 19.800 -23.924 -11.254 1.00 45.19 33 PHE B C 1
ATOM 1549 O O . PHE B 2 33 ? 18.610 -23.682 -11.476 1.00 41.07 33 PHE B O 1
ATOM 1557 N N . ASN B 2 34 ? 20.708 -24.108 -12.217 1.00 44.77 34 ASN B N 1
ATOM 1558 C CA . ASN B 2 34 ? 20.351 -24.058 -13.646 1.00 47.63 34 ASN B CA 1
ATOM 1559 C C . ASN B 2 34 ? 20.854 -25.217 -14.542 1.00 47.72 34 ASN B C 1
ATOM 1560 O O . ASN B 2 34 ? 20.483 -25.286 -15.720 1.00 47.42 34 ASN B O 1
ATOM 1565 N N . LYS B 2 35 ? 21.642 -26.142 -13.992 1.00 55.63 35 LYS B N 1
ATOM 1566 C CA . LYS B 2 35 ? 22.265 -27.210 -14.796 1.00 56.86 35 LYS B CA 1
ATOM 1567 C C . LYS B 2 35 ? 21.366 -28.442 -14.952 1.00 56.06 35 LYS B C 1
ATOM 1568 O O . LYS B 2 35 ? 21.792 -29.571 -14.696 1.00 50.48 35 LYS B O 1
ATOM 1574 N N . TRP B 2 36 ? 20.132 -28.230 -15.400 1.00 46.64 36 TRP B N 1
ATOM 1575 C CA . TRP B 2 36 ? 19.237 -29.342 -15.715 1.00 48.01 36 TRP B CA 1
ATOM 1576 C C . TRP B 2 36 ? 19.739 -30.088 -16.950 1.00 43.62 36 TRP B C 1
ATOM 1577 O O . TRP B 2 36 ? 20.550 -29.563 -17.720 1.00 45.35 36 TRP B O 1
ATOM 1588 N N . SER B 2 37 ? 19.231 -31.301 -17.140 1.00 44.71 37 SER B N 1
ATOM 1589 C CA . SER B 2 37 ? 19.493 -32.070 -18.355 1.00 45.67 37 SER B CA 1
ATOM 1590 C C . SER B 2 37 ? 18.668 -31.525 -19.538 1.00 50.07 37 SER B C 1
ATOM 1591 O O . SER B 2 37 ? 17.651 -30.860 -19.334 1.00 44.60 37 SER B O 1
ATOM 1594 N N . LYS B 2 38 ? 19.093 -31.858 -20.763 1.00 45.14 38 LYS B N 1
ATOM 1595 C CA . LYS B 2 38 ? 18.375 -31.486 -21.978 1.00 46.26 38 LYS B CA 1
ATOM 1596 C C . LYS B 2 38 ? 16.882 -31.831 -21.898 1.00 49.23 38 LYS B C 1
ATOM 1597 O O . LYS B 2 38 ? 16.015 -31.009 -22.224 1.00 45.33 38 LYS B O 1
ATOM 1603 N N . GLU B 2 39 ? 16.597 -33.053 -21.462 1.00 46.45 39 GLU B N 1
ATOM 1604 C CA . GLU B 2 39 ? 15.226 -33.513 -21.295 1.00 48.71 39 GLU B CA 1
ATOM 1605 C C . GLU B 2 39 ? 14.480 -32.678 -20.242 1.00 44.21 39 GLU B C 1
ATOM 1606 O O . GLU B 2 39 ? 13.320 -32.336 -20.438 1.00 45.11 39 GLU B O 1
ATOM 1612 N N . GLU B 2 40 ? 15.150 -32.374 -19.136 1.00 44.97 40 GLU B N 1
ATOM 1613 C CA . GLU B 2 40 ? 14.547 -31.611 -18.043 1.00 44.89 40 GLU B CA 1
ATOM 1614 C C . GLU B 2 40 ? 14.198 -30.175 -18.492 1.00 42.70 40 GLU B C 1
ATOM 1615 O O . GLU B 2 40 ? 13.105 -29.677 -18.217 1.00 38.62 40 GLU B O 1
ATOM 1621 N N . LYS B 2 41 ? 15.122 -29.540 -19.197 1.00 39.74 41 LYS B N 1
ATOM 1622 C CA . LYS B 2 41 ? 14.889 -28.205 -19.768 1.00 45.90 41 LYS B CA 1
ATOM 1623 C C . LYS B 2 41 ? 13.736 -28.170 -20.766 1.00 46.04 41 LYS B C 1
ATOM 1624 O O . LYS B 2 41 ? 12.935 -27.228 -20.763 1.00 38.74 41 LYS B O 1
ATOM 1630 N N . SER B 2 42 ? 13.658 -29.195 -21.616 1.00 39.73 42 SER B N 1
ATOM 1631 C CA . SER B 2 42 ? 12.609 -29.277 -22.617 1.00 40.13 42 SER B CA 1
ATOM 1632 C C . SER B 2 42 ? 11.262 -29.491 -21.976 1.00 40.19 42 SER B C 1
ATOM 1633 O O . SER B 2 42 ? 10.268 -28.981 -22.478 1.00 36.04 42 SER B O 1
ATOM 1636 N N . ALA B 2 43 ? 11.231 -30.240 -20.870 1.00 35.55 43 ALA B N 1
ATOM 1637 C CA . ALA B 2 43 ? 10.010 -30.435 -20.086 1.00 39.08 43 ALA B CA 1
ATOM 1638 C C . ALA B 2 43 ? 9.542 -29.118 -19.477 1.00 35.36 43 ALA B C 1
ATOM 1639 O O . ALA B 2 43 ? 8.360 -28.743 -19.619 1.00 37.27 43 ALA B O 1
ATOM 1641 N N . ILE B 2 44 ? 10.480 -28.414 -18.852 1.00 34.00 44 ILE B N 1
ATOM 1642 C CA . ILE B 2 44 ? 10.194 -27.101 -18.214 1.00 33.32 44 ILE B CA 1
ATOM 1643 C C . ILE B 2 44 ? 9.749 -26.094 -19.286 1.00 33.21 44 ILE B C 1
ATOM 1644 O O . ILE B 2 44 ? 8.700 -25.451 -19.151 1.00 34.22 44 ILE B O 1
ATOM 1649 N N . ARG B 2 45 ? 10.532 -25.991 -20.349 1.00 33.62 45 ARG B N 1
ATOM 1650 C CA . ARG B 2 45 ? 10.204 -25.082 -21.451 1.00 35.72 45 ARG B CA 1
ATOM 1651 C C . ARG B 2 45 ? 8.877 -25.417 -22.132 1.00 36.92 45 ARG B C 1
ATOM 1652 O O . ARG B 2 45 ? 8.123 -24.508 -22.463 1.00 37.06 45 ARG B O 1
ATOM 1660 N N . ASP B 2 46 ? 8.555 -26.701 -22.297 1.00 35.22 46 ASP B N 1
ATOM 1661 C CA . ASP B 2 46 ? 7.282 -27.089 -22.886 1.00 37.67 46 ASP B CA 1
ATOM 1662 C C . ASP B 2 46 ? 6.097 -26.589 -22.067 1.00 38.66 46 ASP B C 1
ATOM 1663 O O . ASP B 2 46 ? 5.132 -26.092 -22.635 1.00 37.92 46 ASP B O 1
ATOM 1668 N N . TYR B 2 47 ? 6.167 -26.734 -20.738 1.00 33.51 47 TYR B N 1
ATOM 1669 C CA . TYR B 2 47 ? 5.158 -26.172 -19.849 1.00 34.32 47 TYR B CA 1
ATOM 1670 C C . TYR B 2 47 ? 4.953 -24.672 -20.108 1.00 34.54 47 TYR B C 1
ATOM 1671 O O . TYR B 2 47 ? 3.816 -24.204 -20.166 1.00 34.90 47 TYR B O 1
ATOM 1680 N N . THR B 2 48 ? 6.043 -23.934 -20.250 1.00 31.32 48 THR B N 1
ATOM 1681 C CA . THR B 2 48 ? 5.942 -22.473 -20.400 1.00 32.40 48 THR B CA 1
ATOM 1682 C C . THR B 2 48 ? 5.285 -22.069 -21.732 1.00 32.24 48 THR B C 1
ATOM 1683 O O . THR B 2 48 ? 4.806 -20.953 -21.849 1.00 33.59 48 THR B O 1
ATOM 1687 N N . LYS B 2 49 ? 5.281 -22.963 -22.723 1.00 30.27 49 LYS B N 1
ATOM 1688 C CA . LYS B 2 49 ? 4.656 -22.666 -24.014 1.00 33.36 49 LYS B CA 1
ATOM 1689 C C . LYS B 2 49 ? 3.145 -22.561 -23.894 1.00 37.69 49 LYS B C 1
ATOM 1690 O O . LYS B 2 49 ? 2.507 -21.789 -24.622 1.00 36.23 49 LYS B O 1
ATOM 1696 N N . ASN B 2 50 ? 2.575 -23.326 -22.966 1.00 35.29 50 ASN B N 1
ATOM 1697 C CA . ASN B 2 50 ? 1.135 -23.327 -22.693 1.00 39.39 50 ASN B CA 1
ATOM 1698 C C . ASN B 2 50 ? 0.920 -24.270 -21.510 1.00 39.80 50 ASN B C 1
ATOM 1699 O O . ASN B 2 50 ? 1.059 -25.480 -21.640 1.00 37.10 50 ASN B O 1
ATOM 1704 N N . ALA B 2 51 ? 0.589 -23.701 -20.357 1.00 36.60 51 ALA B N 1
ATOM 1705 C CA . ALA B 2 51 ? 0.423 -24.490 -19.137 1.00 36.11 51 ALA B CA 1
ATOM 1706 C C . ALA B 2 51 ? -0.937 -25.178 -19.067 1.00 36.76 51 ALA B C 1
ATOM 1707 O O . ALA B 2 51 ? -1.150 -26.046 -18.229 1.00 31.88 51 ALA B O 1
ATOM 1709 N N . ARG B 2 52 ? -1.865 -24.792 -19.948 1.00 35.46 52 ARG B N 1
ATOM 1710 C CA . ARG B 2 52 ? -3.241 -25.219 -19.835 1.00 35.10 52 ARG B CA 1
ATOM 1711 C C . ARG B 2 52 ? -3.424 -26.748 -19.924 1.00 35.85 52 ARG B C 1
ATOM 1712 O O . ARG B 2 52 ? -4.140 -27.311 -19.115 1.00 39.72 52 ARG B O 1
ATOM 1720 N N . PRO B 2 53 ? -2.761 -27.411 -20.884 1.00 39.42 53 PRO B N 1
ATOM 1721 C CA . PRO B 2 53 ? -2.947 -28.862 -21.003 1.00 42.07 53 PRO B CA 1
ATOM 1722 C C . PRO B 2 53 ? -2.416 -29.642 -19.793 1.00 37.93 53 PRO B C 1
ATOM 1723 O O . PRO B 2 53 ? -2.932 -30.707 -19.480 1.00 43.09 53 PRO B O 1
ATOM 1727 N N . TYR B 2 54 ? -1.388 -29.109 -19.142 1.00 36.30 54 TYR B N 1
ATOM 1728 C CA . TYR B 2 54 ? -0.863 -29.694 -17.902 1.00 37.15 54 TYR B CA 1
ATOM 1729 C C . TYR B 2 54 ? -1.851 -29.495 -16.779 1.00 38.64 54 TYR B C 1
ATOM 1730 O O . TYR B 2 54 ? -2.341 -30.459 -16.188 1.00 41.35 54 TYR B O 1
ATOM 1739 N N . ASN B 2 55 ? -2.155 -28.230 -16.499 1.00 36.92 55 ASN B N 1
ATOM 1740 C CA . ASN B 2 55 ? -2.914 -27.872 -15.320 1.00 36.58 55 ASN B CA 1
ATOM 1741 C C . ASN B 2 55 ? -4.388 -28.260 -15.392 1.00 39.91 55 ASN B C 1
ATOM 1742 O O . ASN B 2 55 ? -4.952 -28.741 -14.395 1.00 40.81 55 ASN B O 1
ATOM 1747 N N . GLU B 2 56 ? -5.018 -28.076 -16.556 1.00 40.66 56 GLU B N 1
ATOM 1748 C CA . GLU B 2 56 ? -6.424 -28.431 -16.700 1.00 44.20 56 GLU B CA 1
ATOM 1749 C C . GLU B 2 56 ? -6.625 -29.941 -16.529 1.00 46.97 56 GLU B C 1
ATOM 1750 O O . GLU B 2 56 ? -7.548 -30.376 -15.843 1.00 51.98 56 GLU B O 1
ATOM 1756 N N . PHE B 2 57 ? -5.743 -30.717 -17.143 1.00 43.47 57 PHE B N 1
ATOM 1757 C CA . PHE B 2 57 ? -5.743 -32.176 -17.033 1.00 48.20 57 PHE B CA 1
ATOM 1758 C C . PHE B 2 57 ? -5.572 -32.648 -15.582 1.00 47.87 57 PHE B C 1
ATOM 1759 O O . PHE B 2 57 ? -6.280 -33.561 -15.137 1.00 49.63 57 PHE B O 1
ATOM 1767 N N . LEU B 2 58 ? -4.638 -32.023 -14.862 1.00 47.36 58 LEU B N 1
ATOM 1768 C CA . LEU B 2 58 ? -4.360 -32.367 -13.467 1.00 39.61 58 LEU B CA 1
ATOM 1769 C C . LEU B 2 58 ? -5.504 -32.023 -12.547 1.00 45.81 58 LEU B C 1
ATOM 1770 O O . LEU B 2 58 ? -5.853 -32.825 -11.684 1.00 42.95 58 LEU B O 1
ATOM 1775 N N . ARG B 2 59 ? -6.103 -30.847 -12.737 1.00 42.05 59 ARG B N 1
ATOM 1776 C CA . ARG B 2 59 ? -7.279 -30.457 -11.969 1.00 50.74 59 ARG B CA 1
ATOM 1777 C C . ARG B 2 59 ? -8.484 -31.375 -12.265 1.00 56.18 59 ARG B C 1
ATOM 1778 O O . ARG B 2 59 ? -9.145 -31.861 -11.341 1.00 56.50 59 ARG B O 1
ATOM 1786 N N . MET B 2 60 ? -8.740 -31.618 -13.549 1.00 58.14 60 MET B N 1
ATOM 1787 C CA . MET B 2 60 ? -9.869 -32.445 -13.999 1.00 66.05 60 MET B CA 1
ATOM 1788 C C . MET B 2 60 ? -9.806 -33.899 -13.509 1.00 64.95 60 MET B C 1
ATOM 1789 O O . MET B 2 60 ? -10.847 -34.497 -13.226 1.00 64.89 60 MET B O 1
ATOM 1794 N N . HIS B 2 61 ? -8.597 -34.454 -13.415 1.00 57.08 61 HIS B N 1
ATOM 1795 C CA . HIS B 2 61 ? -8.405 -35.850 -13.014 1.00 62.94 61 HIS B CA 1
ATOM 1796 C C . HIS B 2 61 ? -7.808 -36.025 -11.606 1.00 61.75 61 HIS B C 1
ATOM 1797 O O . HIS B 2 61 ? -7.301 -37.097 -11.276 1.00 54.82 61 HIS B O 1
ATOM 1804 N N . ALA B 2 62 ? -7.875 -34.980 -10.777 1.00 59.11 62 ALA B N 1
ATOM 1805 C CA . ALA B 2 62 ? -7.385 -35.039 -9.394 1.00 56.23 62 ALA B CA 1
ATOM 1806 C C . ALA B 2 62 ? -5.943 -35.557 -9.263 1.00 53.43 62 ALA B C 1
ATOM 1807 O O . ALA B 2 62 ? -5.588 -36.205 -8.269 1.00 53.22 62 ALA B O 1
ATOM 1809 N N . GLY B 2 63 ? -5.120 -35.266 -10.267 1.00 47.42 63 GLY B N 1
ATOM 1810 C CA . GLY B 2 63 ? -3.716 -35.657 -10.272 1.00 46.69 63 GLY B CA 1
ATOM 1811 C C . GLY B 2 63 ? -3.414 -37.064 -10.756 1.00 55.99 63 GLY B C 1
ATOM 1812 O O . GLY B 2 63 ? -2.246 -37.478 -10.738 1.00 48.38 63 GLY B O 1
ATOM 1813 N N . LYS B 2 64 ? -4.442 -37.802 -11.186 1.00 53.21 64 LYS B N 1
ATOM 1814 C CA . LYS B 2 64 ? -4.239 -39.133 -11.772 1.00 59.03 64 LYS B CA 1
ATOM 1815 C C . LYS B 2 64 ? -3.893 -38.984 -13.257 1.00 59.20 64 LYS B C 1
ATOM 1816 O O . LYS B 2 64 ? -4.585 -38.269 -13.997 1.00 52.06 64 LYS B O 1
ATOM 1822 N N . LEU B 2 65 ? -2.824 -39.672 -13.662 1.00 53.07 65 LEU B N 1
ATOM 1823 C CA . LEU B 2 65 ? -2.198 -39.522 -14.980 1.00 54.47 65 LEU B CA 1
ATOM 1824 C C . LEU B 2 65 ? -2.643 -40.539 -16.042 1.00 56.20 65 LEU B C 1
ATOM 1825 O O . LEU B 2 65 ? -2.598 -40.233 -17.231 1.00 59.77 65 LEU B O 1
ATOM 1830 N N . ASP B 2 66 ? -3.057 -41.735 -15.625 1.00 64.47 66 ASP B N 1
ATOM 1831 C CA . ASP B 2 66 ? -3.318 -42.844 -16.571 1.00 68.89 66 ASP B CA 1
ATOM 1832 C C . ASP B 2 66 ? -4.434 -42.568 -17.585 1.00 72.17 66 ASP B C 1
ATOM 1833 O O . ASP B 2 66 ? -4.435 -43.145 -18.675 1.00 74.53 66 ASP B O 1
ATOM 1838 N N . SER B 2 67 ? -5.369 -41.694 -17.211 1.00 76.87 67 SER B N 1
ATOM 1839 C CA . SER B 2 67 ? -6.449 -41.204 -18.089 1.00 75.53 67 SER B CA 1
ATOM 1840 C C . SER B 2 67 ? -6.015 -40.797 -19.501 1.00 71.83 67 SER B C 1
ATOM 1841 O O . SER B 2 67 ? -6.763 -40.985 -20.460 1.00 67.61 67 SER B O 1
ATOM 1844 N N . ASP B 2 68 ? -4.832 -40.202 -19.607 1.00 71.79 68 ASP B N 1
ATOM 1845 C CA . ASP B 2 68 ? -4.264 -39.795 -20.887 1.00 69.94 68 ASP B CA 1
ATOM 1846 C C . ASP B 2 68 ? -2.762 -40.089 -20.879 1.00 68.45 68 ASP B C 1
ATOM 1847 O O . ASP B 2 68 ? -1.996 -39.358 -20.251 1.00 66.29 68 ASP B O 1
ATOM 1852 N N . PRO B 2 69 ? -2.339 -41.160 -21.575 1.00 68.27 69 PRO B N 1
ATOM 1853 C CA . PRO B 2 69 ? -0.920 -41.492 -21.730 1.00 70.01 69 PRO B CA 1
ATOM 1854 C C . PRO B 2 69 ? -0.007 -40.355 -22.191 1.00 62.71 69 PRO B C 1
ATOM 1855 O O . PRO B 2 69 ? 1.134 -40.271 -21.723 1.00 63.29 69 PRO B O 1
ATOM 1859 N N . THR B 2 70 ? -0.479 -39.491 -23.088 1.00 59.78 70 THR B N 1
ATOM 1860 C CA . THR B 2 70 ? 0.394 -38.426 -23.603 1.00 58.89 70 THR B CA 1
ATOM 1861 C C . THR B 2 70 ? 0.783 -37.408 -22.518 1.00 54.13 70 THR B C 1
ATOM 1862 O O . THR B 2 70 ? 1.958 -37.049 -22.398 1.00 44.20 70 THR B O 1
ATOM 1866 N N . MET B 2 71 ? -0.187 -36.980 -21.709 1.00 52.91 71 MET B N 1
ATOM 1867 C CA . MET B 2 71 ? 0.085 -36.001 -20.649 1.00 52.30 71 MET B CA 1
ATOM 1868 C C . MET B 2 71 ? 0.805 -36.681 -19.499 1.00 51.88 71 MET B C 1
ATOM 1869 O O . MET B 2 71 ? 1.646 -36.064 -18.849 1.00 44.61 71 MET B O 1
ATOM 1874 N N . LYS B 2 72 ? 0.483 -37.952 -19.254 1.00 48.11 72 LYS B N 1
ATOM 1875 C CA . LYS B 2 72 ? 1.196 -38.751 -18.244 1.00 50.91 72 LYS B CA 1
ATOM 1876 C C . LYS B 2 72 ? 2.708 -38.656 -18.432 1.00 44.68 72 LYS B C 1
ATOM 1877 O O . LYS B 2 72 ? 3.454 -38.427 -17.481 1.00 51.13 72 LYS B O 1
ATOM 1883 N N . LYS B 2 73 ? 3.140 -38.817 -19.667 1.00 47.81 73 LYS B N 1
ATOM 1884 C CA . LYS B 2 73 ? 4.561 -38.836 -20.010 1.00 49.62 73 LYS B CA 1
ATOM 1885 C C . LYS B 2 73 ? 5.204 -37.471 -19.810 1.00 48.75 73 LYS B C 1
ATOM 1886 O O . LYS B 2 73 ? 6.314 -37.367 -19.291 1.00 47.60 73 LYS B O 1
ATOM 1892 N N . LYS B 2 74 ? 4.490 -36.420 -20.210 1.00 43.95 74 LYS B N 1
ATOM 1893 C CA . LYS B 2 74 ? 4.985 -35.043 -20.083 1.00 44.36 74 LYS B CA 1
ATOM 1894 C C . LYS B 2 74 ? 5.021 -34.633 -18.600 1.00 38.24 74 LYS B C 1
ATOM 1895 O O . LYS B 2 74 ? 6.001 -34.070 -18.125 1.00 50.79 74 LYS B O 1
ATOM 1901 N N . ILE B 2 75 ? 3.949 -34.968 -17.883 1.00 40.34 75 ILE B N 1
ATOM 1902 C CA . ILE B 2 75 ? 3.820 -34.636 -16.471 1.00 38.03 75 ILE B CA 1
ATOM 1903 C C . ILE B 2 75 ? 4.912 -35.334 -15.640 1.00 39.86 75 ILE B C 1
ATOM 1904 O O . ILE B 2 75 ? 5.564 -34.699 -14.814 1.00 39.86 75 ILE B O 1
ATOM 1909 N N . GLU B 2 76 ? 5.142 -36.625 -15.884 1.00 40.55 76 GLU B N 1
ATOM 1910 C CA . GLU B 2 76 ? 6.238 -37.345 -15.208 1.00 42.44 76 GLU B CA 1
ATOM 1911 C C . GLU B 2 76 ? 7.625 -36.774 -15.545 1.00 35.81 76 GLU B C 1
ATOM 1912 O O . GLU B 2 76 ? 8.504 -36.711 -14.675 1.00 39.32 76 GLU B O 1
ATOM 1918 N N . SER B 2 77 ? 7.838 -36.333 -16.780 1.00 40.47 77 SER B N 1
ATOM 1919 C CA . SER B 2 77 ? 9.137 -35.725 -17.158 1.00 42.17 77 SER B CA 1
ATOM 1920 C C . SER B 2 77 ? 9.418 -34.366 -16.483 1.00 43.04 77 SER B C 1
ATOM 1921 O O . SER B 2 77 ? 10.556 -34.050 -16.104 1.00 33.68 77 SER B O 1
ATOM 1924 N N . LEU B 2 78 ? 8.374 -33.556 -16.376 1.00 36.99 78 LEU B N 1
ATOM 1925 C CA . LEU B 2 78 ? 8.456 -32.283 -15.657 1.00 35.07 78 LEU B CA 1
ATOM 1926 C C . LEU B 2 78 ? 8.648 -32.502 -14.142 1.00 34.90 78 LEU B C 1
ATOM 1927 O O . LEU B 2 78 ? 9.498 -31.855 -13.518 1.00 35.86 78 LEU B O 1
ATOM 1932 N N . ASP B 2 79 ? 7.854 -33.402 -13.569 1.00 35.56 79 ASP B N 1
ATOM 1933 C CA . ASP B 2 79 ? 7.963 -33.740 -12.132 1.00 36.98 79 ASP B CA 1
ATOM 1934 C C . ASP B 2 79 ? 9.399 -34.123 -11.795 1.00 38.61 79 ASP B C 1
ATOM 1935 O O . ASP B 2 79 ? 9.940 -33.719 -10.772 1.00 39.86 79 ASP B O 1
ATOM 1940 N N . LYS B 2 80 ? 10.022 -34.896 -12.679 1.00 42.33 80 LYS B N 1
ATOM 1941 C CA . LYS B 2 80 ? 11.397 -35.356 -12.504 1.00 43.93 80 LYS B CA 1
ATOM 1942 C C . LYS B 2 80 ? 12.392 -34.197 -12.479 1.00 38.96 80 LYS B C 1
ATOM 1943 O O . LYS B 2 80 ? 13.329 -34.181 -11.662 1.00 37.78 80 LYS B O 1
ATOM 1949 N N . ALA B 2 81 ? 12.194 -33.217 -13.357 1.00 36.47 81 ALA B N 1
ATOM 1950 C CA . ALA B 2 81 ? 13.055 -32.032 -13.376 1.00 36.55 81 ALA B CA 1
ATOM 1951 C C . ALA B 2 81 ? 12.910 -31.224 -12.095 1.00 36.31 81 ALA B C 1
ATOM 1952 O O . ALA B 2 81 ? 13.904 -30.798 -11.509 1.00 37.95 81 ALA B O 1
ATOM 1954 N N . LEU B 2 82 ? 11.665 -31.030 -11.667 1.00 36.86 82 LEU B N 1
ATOM 1955 C CA . LEU B 2 82 ? 11.372 -30.252 -10.458 1.00 34.41 82 LEU B CA 1
ATOM 1956 C C . LEU B 2 82 ? 11.655 -31.017 -9.152 1.00 39.86 82 LEU B C 1
ATOM 1957 O O . LEU B 2 82 ? 11.943 -30.379 -8.151 1.00 38.82 82 LEU B O 1
ATOM 1962 N N . ASN B 2 83 ? 11.550 -32.353 -9.163 1.00 43.10 83 ASN B N 1
ATOM 1963 C CA . ASN B 2 83 ? 11.861 -33.187 -7.970 1.00 46.60 83 ASN B CA 1
ATOM 1964 C C . ASN B 2 83 ? 13.345 -33.476 -7.748 1.00 48.75 83 ASN B C 1
ATOM 1965 O O . ASN B 2 83 ? 13.729 -34.046 -6.724 1.00 48.17 83 ASN B O 1
ATOM 1970 N N . ARG B 2 84 ? 14.172 -33.087 -8.705 1.00 44.88 84 ARG B N 1
ATOM 1971 C CA . ARG B 2 84 ? 15.626 -33.198 -8.608 1.00 50.49 84 ARG B CA 1
ATOM 1972 C C . ARG B 2 84 ? 16.219 -32.539 -7.347 1.00 51.94 84 ARG B C 1
ATOM 1973 O O . ARG B 2 84 ? 15.706 -31.539 -6.860 1.00 47.31 84 ARG B O 1
ATOM 1981 N N . LYS B 2 85 ? 17.315 -33.109 -6.846 1.00 48.95 85 LYS B N 1
ATOM 1982 C CA . LYS B 2 85 ? 17.946 -32.714 -5.579 1.00 52.88 85 LYS B CA 1
ATOM 1983 C C . LYS B 2 85 ? 18.297 -31.225 -5.450 1.00 48.08 85 LYS B C 1
ATOM 1984 O O . LYS B 2 85 ? 18.032 -30.595 -4.420 1.00 47.87 85 LYS B O 1
ATOM 1990 N N . GLU B 2 86 ? 18.892 -30.680 -6.498 1.00 48.47 86 GLU B N 1
ATOM 1991 C CA . GLU B 2 86 ? 19.366 -29.303 -6.505 1.00 51.31 86 GLU B CA 1
ATOM 1992 C C . GLU B 2 86 ? 18.239 -28.326 -6.857 1.00 46.10 86 GLU B C 1
ATOM 1993 O O . GLU B 2 86 ? 18.343 -27.146 -6.562 1.00 45.74 86 GLU B O 1
ATOM 1999 N N . ALA B 2 87 ? 17.169 -28.825 -7.472 1.00 45.54 87 ALA B N 1
ATOM 2000 C CA . ALA B 2 87 ? 16.065 -27.978 -7.951 1.00 43.58 87 ALA B CA 1
ATOM 2001 C C . ALA B 2 87 ? 15.216 -27.446 -6.802 1.00 38.87 87 ALA B C 1
ATOM 2002 O O . ALA B 2 87 ? 14.069 -27.851 -6.607 1.00 37.52 87 ALA B O 1
ATOM 2004 N N . LYS B 2 88 ? 15.771 -26.512 -6.051 1.00 38.93 88 LYS B N 1
ATOM 2005 C CA . LYS B 2 88 ? 15.036 -25.950 -4.916 1.00 45.64 88 LYS B CA 1
ATOM 2006 C C . LYS B 2 88 ? 15.523 -24.575 -4.545 1.00 43.45 88 LYS B C 1
ATOM 2007 O O . LYS B 2 88 ? 16.593 -24.127 -4.952 1.00 47.33 88 LYS B O 1
ATOM 2013 N N . VAL B 2 89 ? 14.697 -23.901 -3.771 1.00 45.87 89 VAL B N 1
ATOM 2014 C CA . VAL B 2 89 ? 14.982 -22.551 -3.355 1.00 48.76 89 VAL B CA 1
ATOM 2015 C C . VAL B 2 89 ? 15.847 -22.596 -2.087 1.00 51.98 89 VAL B C 1
ATOM 2016 O O . VAL B 2 89 ? 15.481 -23.224 -1.101 1.00 49.77 89 VAL B O 1
ATOM 2020 N N . ASN B 2 90 ? 17.009 -21.959 -2.168 1.00 56.04 90 ASN B N 1
ATOM 2021 C CA . ASN B 2 90 ? 17.924 -21.750 -1.038 1.00 66.96 90 ASN B CA 1
ATOM 2022 C C . ASN B 2 90 ? 17.378 -20.851 0.081 1.00 66.76 90 ASN B C 1
ATOM 2023 O O . ASN B 2 90 ? 17.663 -21.081 1.261 1.00 56.38 90 ASN B O 1
ATOM 2028 N N . ASP B 2 91 ? 16.622 -19.825 -0.307 1.00 55.07 91 ASP B N 1
ATOM 2029 C CA . ASP B 2 91 ? 16.127 -18.791 0.603 1.00 55.11 91 ASP B CA 1
ATOM 2030 C C . ASP B 2 91 ? 14.654 -18.935 0.948 1.00 51.98 91 ASP B C 1
ATOM 2031 O O . ASP B 2 91 ? 13.898 -19.630 0.273 1.00 48.86 91 ASP B O 1
ATOM 2036 N N . ASN B 2 92 ? 14.252 -18.255 2.014 1.00 46.37 92 ASN B N 1
ATOM 2037 C CA . ASN B 2 92 ? 12.862 -17.862 2.182 1.00 47.54 92 ASN B CA 1
ATOM 2038 C C . ASN B 2 92 ? 12.601 -16.751 1.178 1.00 44.13 92 ASN B C 1
ATOM 2039 O O . ASN B 2 92 ? 13.357 -15.777 1.120 1.00 41.41 92 ASN B O 1
ATOM 2044 N N . ILE B 2 93 ? 11.555 -16.887 0.367 1.00 42.59 93 ILE B N 1
ATOM 2045 C CA . ILE B 2 93 ? 11.289 -15.865 -0.651 1.00 39.60 93 ILE B CA 1
ATOM 2046 C C . ILE B 2 93 ? 9.803 -15.676 -0.935 1.00 32.05 93 ILE B C 1
ATOM 2047 O O . ILE B 2 93 ? 9.035 -16.628 -0.953 1.00 32.67 93 ILE B O 1
ATOM 2052 N N . LYS B 2 94 ? 9.440 -14.421 -1.170 1.00 31.84 94 LYS B N 1
ATOM 2053 C CA . LYS B 2 94 ? 8.088 -14.049 -1.573 1.00 30.37 94 LYS B CA 1
ATOM 2054 C C . LYS B 2 94 ? 7.978 -14.012 -3.086 1.00 29.87 94 LYS B C 1
ATOM 2055 O O . LYS B 2 94 ? 8.785 -13.374 -3.756 1.00 30.78 94 LYS B O 1
ATOM 2061 N N . VAL B 2 95 ? 6.963 -14.687 -3.616 1.00 29.54 95 VAL B N 1
ATOM 2062 C CA . VAL B 2 95 ? 6.695 -14.676 -5.043 1.00 27.67 95 VAL B CA 1
ATOM 2063 C C . VAL B 2 95 ? 5.211 -14.384 -5.304 1.00 26.14 95 VAL B C 1
ATOM 2064 O O . VAL B 2 95 ? 4.365 -14.484 -4.414 1.00 25.72 95 VAL B O 1
ATOM 2068 N N . TYR B 2 96 ? 4.911 -14.027 -6.545 1.00 25.60 96 TYR B N 1
ATOM 2069 C CA . TYR B 2 96 ? 3.643 -13.394 -6.876 1.00 26.04 96 TYR B CA 1
ATOM 2070 C C . TYR B 2 96 ? 2.970 -13.989 -8.111 1.00 25.09 96 TYR B C 1
ATOM 2071 O O . TYR B 2 96 ? 3.644 -14.400 -9.066 1.00 23.86 96 TYR B O 1
ATOM 2080 N N . ARG B 2 97 ? 1.637 -14.045 -8.082 1.00 23.28 97 ARG B N 1
ATOM 2081 C CA . ARG B 2 97 ? 0.876 -14.257 -9.304 1.00 24.56 97 ARG B CA 1
ATOM 2082 C C . ARG B 2 97 ? -0.467 -1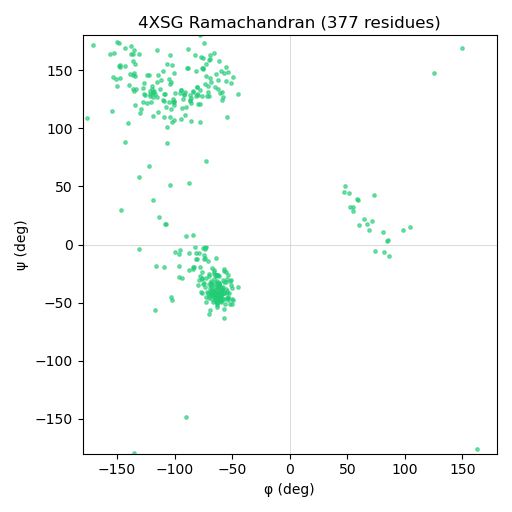3.565 -9.243 1.00 27.60 97 ARG B C 1
ATOM 2083 O O . ARG B 2 97 ? -1.026 -13.361 -8.176 1.00 28.40 97 ARG B O 1
ATOM 2091 N N . GLY B 2 98 ? -0.969 -13.225 -10.419 1.00 24.14 98 GLY B N 1
ATOM 2092 C CA . GLY B 2 98 ? -2.289 -12.648 -10.577 1.00 24.40 98 GLY B CA 1
ATOM 2093 C C . GLY B 2 98 ? -3.235 -13.712 -11.067 1.00 25.99 98 GLY B C 1
ATOM 2094 O O . GLY B 2 98 ? -2.816 -14.681 -11.734 1.00 27.55 98 GLY B O 1
ATOM 2095 N N . ASP B 2 99 ? -4.513 -13.523 -10.764 1.00 25.63 99 ASP B N 1
ATOM 2096 C CA . ASP B 2 99 ? -5.560 -14.464 -11.164 1.00 27.90 99 ASP B CA 1
ATOM 2097 C C . ASP B 2 99 ? -6.871 -13.748 -11.435 1.00 26.73 99 ASP B C 1
ATOM 2098 O O . ASP B 2 99 ? -7.152 -12.688 -10.881 1.00 27.37 99 ASP B O 1
ATOM 2103 N N . ASP B 2 100 ? -7.678 -14.341 -12.298 1.00 27.64 100 ASP B N 1
ATOM 2104 C CA . ASP B 2 100 ? -9.046 -13.894 -12.492 1.00 29.10 100 ASP B CA 1
ATOM 2105 C C . ASP B 2 100 ? -9.914 -14.389 -11.334 1.00 30.74 100 ASP B C 1
ATOM 2106 O O . ASP B 2 100 ? -9.538 -15.322 -10.619 1.00 31.45 100 ASP B O 1
ATOM 2111 N N . ALA B 2 101 ? -11.071 -13.753 -11.161 1.00 28.27 101 ALA B N 1
ATOM 2112 C CA . ALA B 2 101 ? -11.913 -13.958 -9.987 1.00 31.15 101 ALA B CA 1
ATOM 2113 C C . ALA B 2 101 ? -12.407 -15.396 -9.830 1.00 33.12 101 ALA B C 1
ATOM 2114 O O . ALA B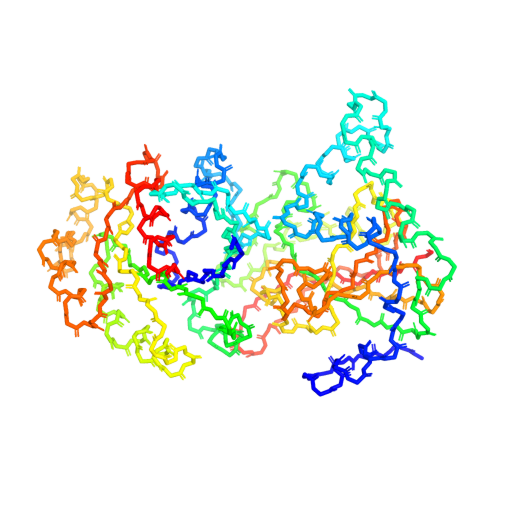 2 101 ? -12.648 -15.842 -8.715 1.00 29.56 101 ALA B O 1
ATOM 2116 N N . TRP B 2 102 ? -12.520 -16.120 -10.941 1.00 30.76 102 TRP B N 1
ATOM 2117 C CA . TRP B 2 102 ? -13.022 -17.505 -10.909 1.00 34.32 102 TRP B CA 1
ATOM 2118 C C . TRP B 2 102 ? -12.035 -18.502 -10.323 1.00 34.64 102 TRP B C 1
ATOM 2119 O O . TRP B 2 102 ? -12.396 -19.658 -10.155 1.00 36.10 102 TRP B O 1
ATOM 2130 N N . ILE B 2 103 ? -10.823 -18.060 -9.950 1.00 33.40 103 ILE B N 1
ATOM 2131 C CA . ILE B 2 103 ? -9.947 -18.846 -9.067 1.00 33.90 103 ILE B CA 1
ATOM 2132 C C . ILE B 2 103 ? -10.710 -19.281 -7.796 1.00 33.20 103 ILE B C 1
ATOM 2133 O O . ILE B 2 103 ? -10.451 -20.345 -7.247 1.00 34.25 103 ILE B O 1
ATOM 2138 N N . PHE B 2 104 ? -11.664 -18.464 -7.354 1.00 31.53 104 PHE B N 1
ATOM 2139 C CA . PHE B 2 104 ? -12.470 -18.772 -6.186 1.00 31.96 104 PHE B CA 1
ATOM 2140 C C . PHE B 2 104 ? -13.760 -19.549 -6.507 1.00 35.54 104 PHE B C 1
ATOM 2141 O O . PHE B 2 104 ? -14.568 -19.773 -5.604 1.00 35.43 104 PHE B O 1
ATOM 2149 N N . GLY B 2 105 ? -13.925 -19.987 -7.755 1.00 34.64 105 GLY B N 1
ATOM 2150 C CA . GLY B 2 105 ? -15.126 -20.721 -8.196 1.00 39.88 105 GLY B CA 1
ATOM 2151 C C . GLY B 2 105 ? -15.816 -20.094 -9.390 1.00 39.67 105 GLY B C 1
ATOM 2152 O O . GLY B 2 105 ? -15.850 -18.866 -9.536 1.00 37.83 105 GLY B O 1
ATOM 2153 N N . LYS B 2 106 ? -16.414 -20.937 -10.227 1.00 37.83 106 LYS B N 1
ATOM 2154 C CA . LYS B 2 106 ? -17.092 -20.474 -11.448 1.00 40.72 106 LYS B CA 1
ATOM 2155 C C . LYS B 2 106 ? -18.316 -19.573 -11.215 1.00 41.78 106 LYS B C 1
ATOM 2156 O O . LYS B 2 106 ? -18.792 -18.947 -12.151 1.00 45.65 106 LYS B O 1
ATOM 2162 N N . GLU B 2 107 ? -18.801 -19.476 -9.979 1.00 43.24 107 GLU B N 1
ATOM 2163 C CA . GLU B 2 107 ? -19.832 -18.480 -9.621 1.00 43.99 107 GLU B CA 1
ATOM 2164 C C . GLU B 2 107 ? -19.343 -17.029 -9.589 1.00 44.27 107 GLU B C 1
ATOM 2165 O O . GLU B 2 107 ? -20.163 -16.103 -9.578 1.00 47.73 107 GLU B O 1
ATOM 2171 N N . TYR B 2 108 ? -18.022 -16.827 -9.589 1.00 44.79 108 TYR B N 1
ATOM 2172 C CA . TYR B 2 108 ? -17.430 -15.487 -9.681 1.00 40.54 108 TYR B CA 1
ATOM 2173 C C . TYR B 2 108 ? -16.858 -15.212 -11.072 1.00 43.96 108 TYR B C 1
ATOM 2174 O O . TYR B 2 108 ? -16.297 -16.094 -11.716 1.00 44.82 108 TYR B O 1
ATOM 2183 N N . ASP B 2 109 ? -17.011 -13.975 -11.526 1.00 42.57 109 ASP B N 1
ATOM 2184 C CA . ASP B 2 109 ? -16.319 -13.491 -12.716 1.00 45.31 109 ASP B CA 1
ATOM 2185 C C . ASP B 2 109 ? -15.749 -12.091 -12.430 1.00 37.60 109 ASP B C 1
ATOM 2186 O O . ASP B 2 109 ? -15.896 -11.578 -11.326 1.00 41.63 109 ASP B O 1
ATOM 2191 N N . ASN B 2 110 ? -15.097 -11.475 -13.409 1.00 43.71 110 ASN B N 1
ATOM 2192 C CA . ASN B 2 110 ? -14.336 -10.240 -13.139 1.00 43.68 110 ASN B CA 1
ATOM 2193 C C . ASN B 2 110 ? -15.148 -8.958 -12.893 1.00 47.06 110 ASN B C 1
ATOM 2194 O O . ASN B 2 110 ? -14.572 -7.928 -12.532 1.00 49.03 110 ASN B O 1
ATOM 2199 N N . SER B 2 111 ? -16.473 -9.028 -13.024 1.00 45.76 111 SER B N 1
ATOM 2200 C CA . SER B 2 111 ? -17.340 -7.910 -12.646 1.00 52.65 111 SER B CA 1
ATOM 2201 C C . SER B 2 111 ? -17.496 -7.794 -11.121 1.00 54.34 111 SER B C 1
ATOM 2202 O O . SER B 2 111 ? -18.158 -6.874 -10.645 1.00 43.87 111 SER B O 1
ATOM 2205 N N . ILE B 2 112 ? -16.906 -8.727 -10.362 1.00 43.58 112 ILE B N 1
ATOM 2206 C CA . ILE B 2 112 ? -16.759 -8.568 -8.909 1.00 43.84 112 ILE B CA 1
ATOM 2207 C C . ILE B 2 112 ? -16.061 -7.246 -8.553 1.00 38.96 112 ILE B C 1
ATOM 2208 O O . ILE B 2 112 ? -16.290 -6.696 -7.479 1.00 40.92 112 ILE B O 1
ATOM 2213 N N . ILE B 2 113 ? -15.191 -6.767 -9.439 1.00 38.99 113 ILE B N 1
ATOM 2214 C CA . ILE B 2 113 ? -14.663 -5.418 -9.351 1.00 40.05 113 ILE B CA 1
ATOM 2215 C C . ILE B 2 113 ? -15.452 -4.572 -10.352 1.00 42.14 113 ILE B C 1
ATOM 2216 O O . ILE B 2 113 ? -15.498 -4.883 -11.535 1.00 43.73 113 ILE B O 1
ATOM 2221 N N . LYS B 2 114 ? -16.121 -3.544 -9.841 1.00 47.05 114 LYS B N 1
ATOM 2222 C CA . LYS B 2 114 ? -16.932 -2.636 -10.654 1.00 49.98 114 LYS B CA 1
ATOM 2223 C C . LYS B 2 114 ? -16.476 -1.227 -10.331 1.00 46.70 114 LYS B C 1
ATOM 2224 O O . LYS B 2 114 ? -16.507 -0.821 -9.170 1.00 42.77 114 LYS B O 1
ATOM 2230 N N . ASN B 2 115 ? -16.048 -0.487 -11.351 1.00 50.42 115 ASN B N 1
ATOM 2231 C CA . ASN B 2 115 ? -15.493 0.864 -11.177 1.00 50.41 115 ASN B CA 1
ATOM 2232 C C . ASN B 2 115 ? -14.394 0.910 -10.124 1.00 48.11 115 ASN B C 1
ATOM 2233 O O . ASN B 2 115 ? -14.373 1.799 -9.274 1.00 47.78 115 ASN B O 1
ATOM 2238 N N . GLY B 2 116 ? -13.495 -0.072 -10.182 1.00 47.08 116 GLY B N 1
ATOM 2239 C CA . GLY B 2 116 ? -12.370 -0.164 -9.250 1.00 42.52 116 GLY B CA 1
ATOM 2240 C C . GLY B 2 116 ? -12.752 -0.460 -7.803 1.00 41.80 116 GLY B C 1
ATOM 2241 O O . GLY B 2 116 ? -11.952 -0.231 -6.901 1.00 43.42 116 GLY B O 1
ATOM 2242 N N . LYS B 2 117 ? -13.960 -0.960 -7.569 1.00 36.44 117 LYS B N 1
ATOM 2243 C CA . LYS B 2 117 ? -14.394 -1.318 -6.223 1.00 42.41 117 LYS B CA 1
ATOM 2244 C C . LYS B 2 117 ? -14.770 -2.790 -6.174 1.00 37.09 117 LYS B C 1
ATOM 2245 O O . LYS B 2 117 ? -15.497 -3.273 -7.030 1.00 36.17 117 LYS B O 1
ATOM 2251 N N . VAL B 2 118 ? -14.264 -3.505 -5.170 1.00 34.61 118 VAL B N 1
ATOM 2252 C CA . VAL B 2 118 ? -14.605 -4.907 -4.991 1.00 33.45 118 VAL B CA 1
ATOM 2253 C C . VAL B 2 118 ? -15.977 -5.025 -4.318 1.00 36.25 118 VAL B C 1
ATOM 2254 O O . VAL B 2 118 ? -16.228 -4.411 -3.285 1.00 37.26 118 VAL B O 1
ATOM 2258 N N . ASP B 2 119 ? -16.855 -5.826 -4.917 1.00 38.34 119 ASP B N 1
ATOM 2259 C CA . ASP B 2 119 ? -18.147 -6.177 -4.334 1.00 42.40 119 ASP B CA 1
ATOM 2260 C C . ASP B 2 119 ? -17.971 -6.755 -2.924 1.00 41.07 119 ASP B C 1
ATOM 2261 O O . ASP B 2 119 ? -17.488 -7.877 -2.758 1.00 39.76 119 ASP B O 1
ATOM 2266 N N . ARG B 2 120 ? -18.382 -6.003 -1.909 1.00 39.50 120 ARG B N 1
ATOM 2267 C CA . ARG B 2 120 ? -18.189 -6.446 -0.519 1.00 39.79 120 ARG B CA 1
ATOM 2268 C C . ARG B 2 120 ? -18.926 -7.717 -0.126 1.00 40.07 120 ARG B C 1
ATOM 2269 O O . ARG B 2 120 ? -18.391 -8.525 0.631 1.00 38.22 120 ARG B O 1
ATOM 2277 N N . GLU B 2 121 ? -20.140 -7.909 -0.643 1.00 42.05 121 GLU B N 1
ATOM 2278 C CA . GLU B 2 121 ? -20.892 -9.135 -0.368 1.00 46.19 121 GLU B CA 1
ATOM 2279 C C . GLU B 2 121 ? -20.169 -10.363 -0.913 1.00 38.43 121 GLU B C 1
ATOM 2280 O O . GLU B 2 121 ? -19.964 -11.349 -0.199 1.00 37.84 121 GLU B O 1
ATOM 2286 N N . LYS B 2 122 ? -19.773 -10.301 -2.180 1.00 38.21 122 LYS B N 1
ATOM 2287 C CA . LYS B 2 122 ? -19.065 -11.423 -2.801 1.00 38.69 122 LYS B CA 1
ATOM 2288 C C . LYS B 2 122 ? -17.699 -11.623 -2.139 1.00 39.01 122 LYS B C 1
ATOM 2289 O O . LYS B 2 122 ? -17.294 -12.756 -1.890 1.00 40.22 122 LYS B O 1
ATOM 2295 N N . PHE B 2 123 ? -17.013 -10.520 -1.832 1.00 37.30 123 PHE B N 1
ATOM 2296 C CA . PHE B 2 123 ? -15.730 -10.594 -1.144 1.00 33.63 123 PHE B CA 1
ATOM 2297 C C . PHE B 2 123 ? -15.866 -11.334 0.167 1.00 34.55 123 PHE B C 1
ATOM 2298 O O . PHE B 2 123 ? -15.077 -12.218 0.452 1.00 32.64 123 PHE B O 1
ATOM 2306 N N . LYS B 2 124 ? -16.881 -10.991 0.966 1.00 39.33 124 LYS B N 1
ATOM 2307 C CA . LYS B 2 124 ? -17.042 -11.647 2.266 1.00 44.35 124 LYS B CA 1
ATOM 2308 C C . LYS B 2 124 ? -17.356 -13.148 2.127 1.00 40.25 124 LYS B C 1
ATOM 2309 O O . LYS B 2 124 ? -16.896 -13.932 2.953 1.00 35.36 124 LYS B O 1
ATOM 2315 N N . GLU B 2 125 ? -18.086 -13.552 1.077 1.00 39.80 125 GLU B N 1
ATOM 2316 C CA . GLU B 2 125 ? -18.313 -14.988 0.779 1.00 40.59 125 GLU B CA 1
ATOM 2317 C C . GLU B 2 125 ? -17.016 -15.703 0.477 1.00 36.07 125 GLU B C 1
ATOM 2318 O O . GLU B 2 125 ? -16.790 -16.855 0.902 1.00 35.81 125 GLU B O 1
ATOM 2324 N N . ILE B 2 126 ? -16.175 -15.038 -0.309 1.00 33.62 126 ILE B N 1
ATOM 2325 C CA . ILE B 2 126 ? -14.873 -15.575 -0.661 1.00 35.42 126 ILE B CA 1
ATOM 2326 C C . ILE B 2 126 ? -13.995 -15.732 0.591 1.00 36.07 126 ILE B C 1
ATOM 2327 O O . ILE B 2 126 ? -13.457 -16.815 0.826 1.00 32.36 126 ILE B O 1
ATOM 2332 N N . GLN B 2 127 ? -13.843 -14.691 1.414 1.00 36.86 127 GLN B N 1
ATOM 2333 C CA . GLN B 2 127 ? -12.971 -14.903 2.581 1.00 40.58 127 GLN B CA 1
ATOM 2334 C C . GLN B 2 127 ? -13.599 -15.876 3.574 1.00 36.52 127 GLN B C 1
ATOM 2335 O O . GLN B 2 127 ? -12.883 -16.669 4.157 1.00 39.46 127 GLN B O 1
ATOM 2341 N N . LYS B 2 128 ? -14.930 -15.884 3.708 1.00 41.19 128 LYS B N 1
ATOM 2342 C CA . LYS B 2 128 ? -15.594 -16.909 4.530 1.00 39.61 128 LYS B CA 1
ATOM 2343 C C . LYS B 2 128 ? -15.261 -18.329 4.055 1.00 41.47 128 LYS B C 1
ATOM 2344 O O . LYS B 2 128 ? -14.992 -19.208 4.871 1.00 39.71 128 LYS B O 1
ATOM 2350 N N . LYS B 2 129 ? -15.238 -18.537 2.739 1.00 39.63 129 LYS B N 1
ATOM 2351 C CA . LYS B 2 129 ? -14.955 -19.861 2.171 1.00 39.79 129 LYS B CA 1
ATOM 2352 C C . LYS B 2 129 ? -13.472 -20.259 2.119 1.00 39.19 129 LYS B C 1
ATOM 2353 O O . LYS B 2 129 ? -13.149 -21.441 2.282 1.00 40.42 129 LYS B O 1
ATOM 2359 N N . PHE B 2 130 ? -12.573 -19.300 1.893 1.00 32.55 130 PHE B N 1
ATOM 2360 C CA . PHE B 2 130 ? -11.160 -19.629 1.650 1.00 30.49 130 PHE B CA 1
ATOM 2361 C C . PHE B 2 130 ? -10.132 -19.131 2.660 1.00 26.91 130 PHE B C 1
ATOM 2362 O O . PHE B 2 130 ? -8.998 -19.626 2.654 1.00 28.20 130 PHE B O 1
ATOM 2370 N N . GLN B 2 131 ? -10.479 -18.142 3.481 1.00 28.36 131 GLN B N 1
ATOM 2371 C CA . GLN B 2 131 ? -9.493 -17.608 4.415 1.00 29.84 131 GLN B CA 1
ATOM 2372 C C . GLN B 2 131 ? -9.227 -18.668 5.484 1.00 31.67 131 GLN B C 1
ATOM 2373 O O . GLN B 2 131 ? -10.147 -19.213 6.054 1.00 32.88 131 GLN B O 1
ATOM 2379 N N . GLY B 2 132 ? -7.967 -18.984 5.690 1.00 32.01 132 GLY B N 1
ATOM 2380 C CA . GLY B 2 132 ? -7.573 -20.021 6.644 1.00 37.67 132 GLY B CA 1
ATOM 2381 C C . GLY B 2 132 ? -7.575 -21.430 6.087 1.00 35.72 132 GLY B C 1
ATOM 2382 O O . GLY B 2 132 ? -7.317 -22.374 6.820 1.00 39.99 132 GLY B O 1
ATOM 2383 N N . LYS B 2 133 ? -7.841 -21.578 4.790 1.00 35.76 133 LYS B N 1
ATOM 2384 C CA . LYS B 2 133 ? -7.939 -22.886 4.156 1.00 36.87 133 LYS B CA 1
ATOM 2385 C C . LYS B 2 133 ? -6.572 -23.424 3.748 1.00 39.84 133 LYS B C 1
ATOM 2386 O O . LYS B 2 133 ? -5.777 -22.713 3.157 1.00 34.91 133 LYS B O 1
ATOM 2392 N N . THR B 2 134 ? -6.297 -24.682 4.085 1.00 42.50 134 THR B N 1
ATOM 2393 C CA . THR B 2 134 ? -5.132 -25.387 3.542 1.00 44.30 134 THR B CA 1
ATOM 2394 C C . THR B 2 134 ? -5.632 -26.159 2.324 1.00 42.01 134 THR B C 1
ATOM 2395 O O . THR B 2 134 ? -6.680 -26.794 2.376 1.00 43.41 134 THR B O 1
ATOM 2399 N N . THR B 2 135 ? -4.908 -26.062 1.216 1.00 39.98 135 THR B N 1
ATOM 2400 C CA . THR B 2 135 ? -5.323 -26.714 -0.026 1.00 45.31 135 THR B CA 1
ATOM 2401 C C . THR B 2 135 ? -4.130 -27.263 -0.822 1.00 40.63 135 THR B C 1
ATOM 2402 O O . THR B 2 135 ? -3.008 -26.763 -0.716 1.00 40.96 135 THR B O 1
ATOM 2406 N N . THR B 2 136 ? -4.399 -28.297 -1.613 1.00 42.07 136 THR B N 1
ATOM 2407 C CA . THR B 2 136 ? -3.400 -28.942 -2.438 1.00 43.34 136 THR B CA 1
ATOM 2408 C C . THR B 2 136 ? -3.734 -28.596 -3.875 1.00 42.46 136 THR B C 1
ATOM 2409 O O . THR B 2 136 ? -4.862 -28.818 -4.322 1.00 40.12 136 THR B O 1
ATOM 2413 N N . GLU B 2 137 ? -2.770 -28.013 -4.584 1.00 38.35 137 GLU B N 1
ATOM 2414 C CA . GLU B 2 137 ? -2.976 -27.666 -5.989 1.00 37.12 137 GLU B CA 1
ATOM 2415 C C . GLU B 2 137 ? -2.555 -28.825 -6.871 1.00 35.17 137 GLU B C 1
ATOM 2416 O O . GLU B 2 137 ? -1.377 -29.172 -6.890 1.00 38.22 137 GLU B O 1
ATOM 2422 N N . PHE B 2 138 ? -3.504 -29.368 -7.636 1.00 34.53 138 PHE B N 1
ATOM 2423 C CA . PHE B 2 138 ? -3.229 -30.488 -8.546 1.00 37.02 138 PHE B CA 1
ATOM 2424 C C . PHE B 2 138 ? -2.316 -30.074 -9.700 1.00 36.64 138 PHE B C 1
ATOM 2425 O O . PHE B 2 138 ? -1.436 -30.816 -10.085 1.00 35.51 138 PHE B O 1
ATOM 2433 N N . GLY B 2 139 ? -2.511 -28.871 -10.235 1.00 36.20 139 GLY B N 1
ATOM 2434 C CA . GLY B 2 139 ? -1.604 -28.343 -11.243 1.00 32.96 139 GLY B CA 1
ATOM 2435 C C . GLY B 2 139 ? -0.297 -27.799 -10.700 1.00 35.90 139 GLY B C 1
ATOM 2436 O O . GLY B 2 139 ? -0.039 -27.828 -9.504 1.00 34.18 139 GLY B O 1
ATOM 2437 N N . TYR B 2 140 ? 0.550 -27.312 -11.601 1.00 31.54 140 TYR B N 1
ATOM 2438 C CA . TYR B 2 140 ? 1.804 -26.668 -11.214 1.00 30.59 140 TYR B CA 1
ATOM 2439 C C . TYR B 2 140 ? 1.444 -25.229 -10.851 1.00 29.51 140 TYR B C 1
ATOM 2440 O O . TYR B 2 140 ? 0.363 -24.764 -11.196 1.00 30.51 140 TYR B O 1
ATOM 2449 N N . ILE B 2 141 ? 2.334 -24.546 -10.141 1.00 30.70 141 ILE B N 1
ATOM 2450 C CA . ILE B 2 141 ? 2.106 -23.145 -9.779 1.00 30.65 141 ILE B CA 1
ATOM 2451 C C . ILE B 2 141 ? 3.186 -22.244 -10.381 1.00 29.09 141 ILE B C 1
ATOM 2452 O O . ILE B 2 141 ? 4.342 -22.281 -9.942 1.00 33.40 141 ILE B O 1
ATOM 2457 N N . SER B 2 142 ? 2.791 -21.416 -11.362 1.00 29.36 142 SER B N 1
ATOM 2458 C CA . SER B 2 142 ? 3.671 -20.412 -11.956 1.00 29.22 142 SER B CA 1
ATOM 2459 C C . SER B 2 142 ? 3.616 -19.116 -11.134 1.00 27.17 142 SER B C 1
ATOM 2460 O O . SER B 2 142 ? 2.526 -18.600 -10.860 1.00 29.54 142 SER B O 1
ATOM 2463 N N . THR B 2 143 ? 4.778 -18.617 -10.768 1.00 26.88 143 THR B N 1
ATOM 2464 C CA . THR B 2 143 ? 4.917 -17.379 -9.995 1.00 26.07 143 THR B CA 1
ATOM 2465 C C . THR B 2 143 ? 6.020 -16.516 -10.579 1.00 26.28 143 THR B C 1
ATOM 2466 O O . THR B 2 143 ? 6.846 -16.994 -11.379 1.00 26.05 143 THR B O 1
ATOM 2470 N N . SER B 2 144 ? 6.079 -15.258 -10.148 1.00 26.63 144 SER B N 1
ATOM 2471 C CA . SER B 2 144 ? 7.229 -14.408 -10.428 1.00 27.79 144 SER B CA 1
ATOM 2472 C C . SER B 2 144 ? 7.846 -13.890 -9.144 1.00 26.67 144 SER B C 1
ATOM 2473 O O . SER B 2 144 ? 7.146 -13.593 -8.185 1.00 27.68 144 SER B O 1
ATOM 2476 N N . ILE B 2 145 ? 9.167 -13.739 -9.168 1.00 27.27 145 ILE B N 1
ATOM 2477 C CA . ILE B 2 145 ? 9.896 -13.107 -8.058 1.00 29.44 145 ILE B CA 1
ATOM 2478 C C . ILE B 2 145 ? 9.802 -11.580 -8.097 1.00 29.32 145 ILE B C 1
ATOM 2479 O O . ILE B 2 145 ? 10.224 -10.909 -7.154 1.00 31.10 145 ILE B O 1
ATOM 2484 N N . LEU B 2 146 ? 9.233 -11.052 -9.162 1.00 28.28 146 LEU B N 1
ATOM 2485 C CA . LEU B 2 146 ? 8.994 -9.632 -9.255 1.00 31.28 146 LEU B CA 1
ATOM 2486 C C . LEU B 2 146 ? 7.514 -9.307 -9.310 1.00 36.38 146 LEU B C 1
ATOM 2487 O O . LEU B 2 146 ? 6.793 -9.800 -10.142 1.00 34.73 146 LEU B O 1
ATOM 2492 N N . ILE B 2 147 ? 7.082 -8.440 -8.422 1.00 40.50 147 ILE B N 1
ATOM 2493 C CA . ILE B 2 147 ? 5.693 -8.098 -8.341 1.00 42.37 147 ILE B CA 1
ATOM 2494 C C . ILE B 2 147 ? 5.182 -7.459 -9.629 1.00 42.54 147 ILE B C 1
ATOM 2495 O O . ILE B 2 147 ? 4.050 -7.689 -10.030 1.00 40.07 147 ILE B O 1
ATOM 2500 N N . ASP B 2 148 ? 6.031 -6.688 -10.291 1.00 38.93 148 ASP B N 1
ATOM 2501 C CA . ASP B 2 148 ? 5.655 -5.990 -11.528 1.00 41.41 148 ASP B CA 1
ATOM 2502 C C . ASP B 2 148 ? 5.702 -6.846 -12.792 1.00 47.92 148 ASP B C 1
ATOM 2503 O O . ASP B 2 148 ? 5.184 -6.413 -13.831 1.00 42.96 148 ASP B O 1
ATOM 2508 N N . ALA B 2 149 ? 6.308 -8.034 -12.711 1.00 51.21 149 ALA B N 1
ATOM 2509 C CA . ALA B 2 149 ? 6.804 -8.770 -13.905 1.00 56.25 149 ALA B CA 1
ATOM 2510 C C . ALA B 2 149 ? 5.752 -9.476 -14.752 1.00 67.22 149 ALA B C 1
ATOM 2511 O O . ALA B 2 149 ? 5.999 -9.744 -15.943 1.00 81.05 149 ALA B O 1
ATOM 2513 N N . GLY B 2 150 ? 4.610 -9.809 -14.157 1.00 69.91 150 GLY B N 1
ATOM 2514 C CA . GLY B 2 150 ? 3.454 -10.231 -14.939 1.00 66.06 150 GLY B CA 1
ATOM 2515 C C . GLY B 2 150 ? 2.658 -8.987 -15.263 1.00 65.53 150 GLY B C 1
ATOM 2516 O O . GLY B 2 150 ? 3.209 -7.893 -15.435 1.00 79.62 150 GLY B O 1
ATOM 2517 N N . TYR B 2 151 ? 1.352 -9.161 -15.359 1.00 55.72 151 TYR B N 1
ATOM 2518 C CA . TYR B 2 151 ? 0.424 -8.056 -15.212 1.00 55.44 151 TYR B CA 1
ATOM 2519 C C . TYR B 2 151 ? -0.456 -8.394 -14.007 1.00 57.65 151 TYR B C 1
ATOM 2520 O O . TYR B 2 151 ? -1.654 -8.107 -13.990 1.00 51.55 151 TYR B O 1
ATOM 2529 N N . ALA B 2 152 ? 0.176 -8.986 -12.990 1.00 53.04 152 ALA B N 1
ATOM 2530 C CA . ALA B 2 152 ? -0.496 -9.430 -11.774 1.00 45.60 152 ALA B CA 1
ATOM 2531 C C . ALA B 2 152 ? -1.099 -8.258 -10.996 1.00 46.28 152 ALA B C 1
ATOM 2532 O O . ALA B 2 152 ? -2.064 -8.429 -10.243 1.00 44.64 152 ALA B O 1
ATOM 2534 N N . LYS B 2 153 ? -0.529 -7.070 -11.168 1.00 40.08 153 LYS B N 1
ATOM 2535 C CA . LYS B 2 153 ? -1.152 -5.849 -10.641 1.00 46.07 153 LYS B CA 1
ATOM 2536 C C . LYS B 2 153 ? -2.435 -5.468 -11.412 1.00 43.94 153 LYS B C 1
ATOM 2537 O O . LYS B 2 153 ? -3.309 -4.811 -10.859 1.00 57.77 153 LYS B O 1
ATOM 2543 N N . THR B 2 154 ? -2.538 -5.894 -12.664 1.00 51.80 154 THR B N 1
ATOM 2544 C CA . THR B 2 154 ? -3.744 -5.684 -13.473 1.00 55.53 154 THR B CA 1
ATOM 2545 C C . THR B 2 154 ? -4.916 -6.579 -13.069 1.00 54.47 154 THR B C 1
ATOM 2546 O O . THR B 2 154 ? -6.076 -6.141 -13.125 1.00 50.77 154 THR B O 1
ATOM 2550 N N . ARG B 2 155 ? -4.620 -7.822 -12.683 1.00 44.68 155 ARG B N 1
ATOM 2551 C CA . ARG B 2 155 ? -5.669 -8.813 -12.431 1.00 40.76 155 ARG B CA 1
ATOM 2552 C C . ARG B 2 155 ? -6.439 -8.563 -11.152 1.00 41.96 155 ARG B C 1
ATOM 2553 O O . ARG B 2 155 ? -5.933 -7.917 -10.232 1.00 40.52 155 ARG B O 1
ATOM 2561 N N . PRO B 2 156 ? -7.679 -9.067 -11.081 1.00 32.52 156 PRO B N 1
ATOM 2562 C CA . PRO B 2 156 ? -8.488 -8.810 -9.884 1.00 33.66 156 PRO B CA 1
ATOM 2563 C C . PRO B 2 156 ? -7.991 -9.424 -8.575 1.00 28.54 156 PRO B C 1
ATOM 2564 O O . PRO B 2 156 ? -8.343 -8.917 -7.504 1.00 34.86 156 PRO B O 1
ATOM 2568 N N . VAL B 2 157 ? -7.200 -10.502 -8.656 1.00 25.91 157 VAL B N 1
ATOM 2569 C CA . VAL B 2 157 ? -6.721 -11.222 -7.472 1.00 25.46 157 VAL B CA 1
ATOM 2570 C C . VAL B 2 157 ? -5.217 -11.291 -7.583 1.00 27.96 157 VAL B C 1
ATOM 2571 O O . VAL B 2 157 ? -4.691 -11.687 -8.612 1.00 31.36 157 VAL B O 1
ATOM 2575 N N . MET B 2 158 ? -4.523 -10.892 -6.532 1.00 25.56 158 MET B N 1
ATOM 2576 C CA . MET B 2 158 ? -3.083 -11.007 -6.505 1.00 27.16 158 MET B CA 1
ATOM 2577 C C . MET B 2 158 ? -2.709 -11.860 -5.316 1.00 26.97 158 MET B C 1
ATOM 2578 O O . MET B 2 158 ? -3.146 -11.592 -4.199 1.00 28.38 158 MET B O 1
ATOM 2583 N N . THR B 2 159 ? -1.880 -12.865 -5.564 1.00 25.79 159 THR B N 1
ATOM 2584 C CA . THR B 2 159 ? -1.436 -13.753 -4.498 1.00 24.31 159 THR B CA 1
ATOM 2585 C C . THR B 2 159 ? 0.045 -13.581 -4.236 1.00 26.36 159 THR B C 1
ATOM 2586 O O . THR B 2 159 ? 0.860 -13.579 -5.162 1.00 27.67 159 THR B O 1
ATOM 2590 N N . GLU B 2 160 ? 0.392 -13.476 -2.958 1.00 25.33 160 GLU B N 1
ATOM 2591 C CA . GLU B 2 160 ? 1.762 -13.573 -2.508 1.00 27.29 160 GLU B CA 1
ATOM 2592 C C . GLU B 2 160 ? 1.907 -14.944 -1.877 1.00 29.23 160 GLU B C 1
ATOM 2593 O O . GLU B 2 160 ? 1.146 -15.285 -0.953 1.00 28.12 160 GLU B O 1
ATOM 2599 N N . PHE B 2 161 ? 2.852 -15.722 -2.395 1.00 27.47 161 PHE B N 1
ATOM 2600 C CA . PHE B 2 161 ? 3.260 -16.985 -1.807 1.00 28.53 161 PHE B CA 1
ATOM 2601 C C . PHE B 2 161 ? 4.544 -16.770 -1.024 1.00 28.48 161 PHE B C 1
ATOM 2602 O O . PHE B 2 161 ? 5.557 -16.313 -1.578 1.00 29.51 161 PHE B O 1
ATOM 2610 N N . LYS B 2 162 ? 4.493 -17.116 0.260 1.00 29.10 162 LYS B N 1
ATOM 2611 C CA . LYS B 2 162 ? 5.666 -17.186 1.120 1.00 33.13 162 LYS B CA 1
ATOM 2612 C C . LYS B 2 162 ? 6.277 -18.583 0.936 1.00 31.32 162 LYS B C 1
ATOM 2613 O O . LYS B 2 162 ? 5.700 -19.583 1.365 1.00 36.17 162 LYS B O 1
ATOM 2619 N N . VAL B 2 163 ? 7.399 -18.632 0.238 1.00 31.88 163 VAL B N 1
ATOM 2620 C CA . VAL B 2 163 ? 8.055 -19.891 -0.135 1.00 35.74 163 VAL B CA 1
ATOM 2621 C C . VAL B 2 163 ? 9.285 -20.126 0.754 1.00 38.20 163 VAL B C 1
ATOM 2622 O O . VAL B 2 163 ? 10.292 -19.424 0.624 1.00 37.56 163 VAL B O 1
ATOM 2626 N N . GLY B 2 164 ? 9.187 -21.122 1.633 1.00 44.18 164 GLY B N 1
ATOM 2627 C CA . GLY B 2 164 ? 10.273 -21.456 2.558 1.00 44.45 164 GLY B CA 1
ATOM 2628 C C . GLY B 2 164 ? 11.441 -22.131 1.871 1.00 46.97 164 GLY B C 1
ATOM 2629 O O . GLY B 2 164 ? 11.236 -22.896 0.920 1.00 44.54 164 GLY B O 1
ATOM 2630 N N . SER B 2 165 ? 12.661 -21.839 2.345 1.00 49.29 165 SER B N 1
ATOM 2631 C CA . SER B 2 165 ? 13.898 -22.476 1.843 1.00 49.87 165 SER B CA 1
ATOM 2632 C C . SER B 2 165 ? 13.755 -23.995 1.807 1.00 43.60 165 SER B C 1
ATOM 2633 O O . SER B 2 165 ? 13.094 -24.587 2.673 1.00 44.69 165 SER B O 1
ATOM 2636 N N . GLY B 2 166 ? 14.357 -24.601 0.788 1.00 43.19 166 GLY B N 1
ATOM 2637 C CA . GLY B 2 166 ? 14.205 -26.030 0.508 1.00 48.04 166 GLY B CA 1
ATOM 2638 C C . GLY B 2 166 ? 13.003 -26.400 -0.352 1.00 44.24 166 GLY B C 1
ATOM 2639 O O . GLY B 2 166 ? 12.894 -27.536 -0.792 1.00 41.54 166 GLY B O 1
ATOM 2640 N N . THR B 2 167 ? 12.090 -25.463 -0.611 1.00 45.95 167 THR B N 1
ATOM 2641 C CA . THR B 2 167 ? 10.949 -25.765 -1.468 1.00 40.58 167 THR B CA 1
ATOM 2642 C C . THR B 2 167 ? 11.483 -26.061 -2.876 1.00 37.38 167 THR B C 1
ATOM 2643 O O . THR B 2 167 ? 12.344 -25.342 -3.380 1.00 39.01 167 THR B O 1
ATOM 2647 N N . HIS B 2 168 ? 10.969 -27.119 -3.493 1.00 35.98 168 HIS B N 1
ATOM 2648 C CA . HIS B 2 168 ? 11.418 -27.511 -4.823 1.00 33.94 168 HIS B CA 1
ATOM 2649 C C . HIS B 2 168 ? 10.823 -26.571 -5.885 1.00 33.87 168 HIS B C 1
ATOM 2650 O O . HIS B 2 168 ? 9.764 -25.968 -5.684 1.00 34.49 168 HIS B O 1
ATOM 2657 N N . GLY B 2 169 ? 11.543 -26.425 -6.982 1.00 31.42 169 GLY B N 1
ATOM 2658 C CA . GLY B 2 169 ? 11.050 -25.645 -8.122 1.00 34.96 169 GLY B CA 1
ATOM 2659 C C . GLY B 2 169 ? 12.159 -25.259 -9.071 1.00 33.62 169 GLY B C 1
ATOM 2660 O O . GLY B 2 169 ? 13.323 -25.651 -8.891 1.00 39.37 169 GLY B O 1
ATOM 2661 N N . ALA B 2 170 ? 11.797 -24.482 -10.088 1.00 29.99 170 ALA B N 1
ATOM 2662 C CA . ALA B 2 170 ? 12.760 -24.045 -11.082 1.00 30.98 170 ALA B CA 1
ATOM 2663 C C . ALA B 2 170 ? 12.600 -22.557 -11.332 1.00 32.21 170 ALA B C 1
ATOM 2664 O O . ALA B 2 170 ? 11.470 -22.073 -11.508 1.00 30.21 170 ALA B O 1
ATOM 2666 N N . TYR B 2 171 ? 13.721 -21.852 -11.361 1.00 30.10 171 TYR B N 1
ATOM 2667 C CA . TYR B 2 171 ? 13.757 -20.452 -11.793 1.00 32.71 171 TYR B CA 1
ATOM 2668 C C . TYR B 2 171 ? 14.032 -20.399 -13.290 1.00 31.34 171 TYR B C 1
ATOM 2669 O O . TYR B 2 171 ? 14.952 -21.042 -13.788 1.00 31.99 171 TYR B O 1
ATOM 2678 N N . MET B 2 172 ? 13.241 -19.632 -14.025 1.00 30.33 172 MET B N 1
ATOM 2679 C CA . MET B 2 172 ? 13.403 -19.566 -15.472 1.00 32.43 172 MET B CA 1
ATOM 2680 C C . MET B 2 172 ? 13.349 -18.119 -15.916 1.00 32.99 172 MET B C 1
ATOM 2681 O O . MET B 2 172 ? 12.345 -17.449 -15.702 1.00 28.65 172 MET B O 1
ATOM 2686 N N . ASN B 2 173 ? 14.423 -17.655 -16.540 1.00 32.68 173 ASN B N 1
ATOM 2687 C CA . ASN B 2 173 ? 14.419 -16.332 -17.158 1.00 32.00 173 ASN B CA 1
ATOM 2688 C C . ASN B 2 173 ? 15.271 -16.227 -18.424 1.00 31.54 173 ASN B C 1
ATOM 2689 O O . ASN B 2 173 ? 15.724 -15.152 -18.777 1.00 34.22 173 ASN B O 1
ATOM 2694 N N . SER B 2 174 ? 15.404 -17.338 -19.144 1.00 32.09 174 SER B N 1
ATOM 2695 C CA . SER B 2 174 ? 16.253 -17.431 -20.333 1.00 32.03 174 SER B CA 1
ATOM 2696 C C . SER B 2 174 ? 15.633 -18.421 -21.323 1.00 31.13 174 SER B C 1
ATOM 2697 O O . SER B 2 174 ? 14.895 -19.317 -20.928 1.00 28.83 174 SER B O 1
ATOM 2700 N N . ASP B 2 175 ? 15.932 -18.268 -22.608 1.00 33.31 175 ASP B N 1
ATOM 2701 C CA . ASP B 2 175 ? 15.219 -19.023 -23.638 1.00 38.13 175 ASP B CA 1
ATOM 2702 C C . ASP B 2 175 ? 15.378 -20.549 -23.583 1.00 37.57 175 ASP B C 1
ATOM 2703 O O . ASP B 2 175 ? 14.499 -21.276 -24.044 1.00 39.61 175 ASP B O 1
ATOM 2708 N N . ASP B 2 176 ? 16.490 -21.033 -23.024 1.00 37.45 176 ASP B N 1
ATOM 2709 C CA . ASP B 2 176 ? 16.670 -22.483 -22.808 1.00 39.02 176 ASP B CA 1
ATOM 2710 C C . ASP B 2 176 ? 15.650 -23.081 -21.824 1.00 39.00 176 ASP B C 1
ATOM 2711 O O . ASP B 2 176 ? 15.341 -24.272 -21.894 1.00 41.24 176 ASP B O 1
ATOM 2716 N N . LEU B 2 177 ? 15.135 -22.253 -20.911 1.00 35.58 177 LEU B N 1
ATOM 2717 C CA . LEU B 2 177 ? 14.177 -22.696 -19.892 1.00 35.03 177 LEU B CA 1
ATOM 2718 C C . LEU B 2 177 ? 12.743 -22.203 -20.077 1.00 33.13 177 LEU B C 1
ATOM 2719 O O . LEU B 2 177 ? 11.797 -22.807 -19.540 1.00 34.97 177 LEU B O 1
ATOM 2724 N N . THR B 2 178 ? 12.548 -21.145 -20.861 1.00 32.79 178 THR B N 1
ATOM 2725 C CA . THR B 2 178 ? 11.198 -20.625 -21.048 1.00 28.81 178 THR B CA 1
ATOM 2726 C C . THR B 2 178 ? 11.040 -19.954 -22.405 1.00 29.42 178 THR B C 1
ATOM 2727 O O . THR B 2 178 ? 11.975 -19.328 -22.904 1.00 30.51 178 THR B O 1
ATOM 2731 N N . ALA B 2 179 ? 9.862 -20.140 -22.991 1.00 28.99 179 ALA B N 1
ATOM 2732 C CA . ALA B 2 179 ? 9.504 -19.503 -24.262 1.00 27.48 179 ALA B CA 1
ATOM 2733 C C . ALA B 2 179 ? 9.205 -18.019 -24.040 1.00 29.75 179 ALA B C 1
ATOM 2734 O O . ALA B 2 179 ? 9.154 -17.248 -24.998 1.00 29.85 179 ALA B O 1
ATOM 2736 N N . TYR B 2 180 ? 9.056 -17.624 -22.770 1.00 27.09 180 TYR B N 1
ATOM 2737 C CA . TYR B 2 180 ? 8.833 -16.237 -22.373 1.00 27.66 180 TYR B CA 1
ATOM 2738 C C . TYR B 2 180 ? 9.897 -15.726 -21.407 1.00 28.86 180 TYR B C 1
ATOM 2739 O O . TYR B 2 180 ? 9.589 -15.416 -20.252 1.00 27.71 180 TYR B O 1
ATOM 2748 N N . PRO B 2 181 ? 11.148 -15.583 -21.880 1.00 29.55 181 PRO B N 1
ATOM 2749 C CA . PRO B 2 181 ? 12.126 -14.965 -20.997 1.00 29.39 181 PRO B CA 1
ATOM 2750 C C . PRO B 2 181 ? 11.780 -13.526 -20.670 1.00 28.98 181 PRO B C 1
ATOM 2751 O O . PRO B 2 181 ? 11.211 -12.789 -21.517 1.00 28.03 181 PRO B O 1
ATOM 2755 N N . GLY B 2 182 ? 12.141 -13.137 -19.455 1.00 26.21 182 GLY B N 1
ATOM 2756 C CA . GLY B 2 182 ? 11.824 -11.834 -18.913 1.00 28.39 182 GLY B CA 1
ATOM 2757 C C . GLY B 2 182 ? 10.617 -11.819 -18.002 1.00 28.86 182 GLY B C 1
ATOM 2758 O O . GLY B 2 182 ? 10.117 -10.750 -17.676 1.00 28.56 182 GLY B O 1
ATOM 2759 N N . GLN B 2 183 ? 10.148 -12.996 -17.587 1.00 28.10 183 GLN B N 1
ATOM 2760 C CA . GLN B 2 183 ? 9.070 -13.115 -16.606 1.00 28.22 183 GLN B CA 1
ATOM 2761 C C . GLN B 2 183 ? 9.581 -13.402 -15.191 1.00 26.82 183 GLN B C 1
ATOM 2762 O O . GLN B 2 183 ? 8.789 -13.385 -14.251 1.00 25.11 183 GLN B O 1
ATOM 2768 N N . TYR B 2 184 ? 10.885 -13.636 -15.047 1.00 27.22 184 TYR B N 1
ATOM 2769 C CA . TYR B 2 184 ? 11.506 -13.905 -13.751 1.00 26.55 184 TYR B CA 1
ATOM 2770 C C . TYR B 2 184 ? 10.714 -14.953 -12.986 1.00 28.59 184 TYR B C 1
ATOM 2771 O O . TYR B 2 184 ? 10.397 -14.768 -11.804 1.00 28.12 184 TYR B O 1
ATOM 2780 N N . GLU B 2 185 ? 10.433 -16.060 -13.682 1.00 26.59 185 GLU B N 1
ATOM 2781 C CA . GLU B 2 185 ? 9.523 -17.077 -13.222 1.00 27.44 185 GLU B CA 1
ATOM 2782 C C . GLU B 2 185 ? 10.157 -18.030 -12.217 1.00 30.39 185 GLU B C 1
ATOM 2783 O O . GLU B 2 185 ? 11.280 -18.471 -12.402 1.00 30.09 185 GLU B O 1
ATOM 2789 N N . LEU B 2 186 ? 9.417 -18.316 -11.154 1.00 28.42 186 LEU B N 1
ATOM 2790 C CA . LEU B 2 186 ? 9.668 -19.489 -10.291 1.00 27.24 186 LEU B CA 1
ATOM 2791 C C . LEU B 2 186 ? 8.491 -20.436 -10.431 1.00 27.85 186 LEU B C 1
ATOM 2792 O O . LEU B 2 186 ? 7.342 -20.113 -10.069 1.00 26.54 186 LEU B O 1
ATOM 2797 N N . LEU B 2 187 ? 8.774 -21.601 -11.009 1.00 27.72 187 LEU B N 1
ATOM 2798 C CA . LEU B 2 187 ? 7.791 -22.637 -11.198 1.00 29.18 187 LEU B CA 1
ATOM 2799 C C . LEU B 2 187 ? 7.839 -23.583 -9.991 1.00 28.93 187 LEU B C 1
ATOM 2800 O O . LEU B 2 187 ? 8.904 -24.111 -9.681 1.00 30.46 187 LEU B O 1
ATOM 2805 N N . LEU B 2 188 ? 6.698 -23.781 -9.340 1.00 31.13 188 LEU B N 1
ATOM 2806 C CA . LEU B 2 188 ? 6.584 -24.710 -8.208 1.00 29.91 188 LEU B CA 1
ATOM 2807 C C . LEU B 2 188 ? 5.961 -26.028 -8.659 1.00 33.88 188 LEU B C 1
ATOM 2808 O O . LEU B 2 188 ? 5.098 -26.050 -9.546 1.00 31.58 188 LEU B O 1
ATOM 2813 N N . PRO B 2 189 ? 6.364 -27.142 -8.018 1.00 34.47 189 PRO B N 1
ATOM 2814 C CA . PRO B 2 189 ? 5.864 -28.480 -8.396 1.00 32.37 189 PRO B CA 1
ATOM 2815 C C . PRO B 2 189 ? 4.364 -28.641 -8.244 1.00 32.64 189 PRO B C 1
ATOM 2816 O O . PRO B 2 189 ? 3.732 -27.928 -7.466 1.00 32.54 189 PRO B O 1
ATOM 2820 N N . ARG B 2 190 ? 3.800 -29.604 -8.971 1.00 32.02 190 ARG B N 1
ATOM 2821 C CA . ARG B 2 190 ? 2.426 -29.970 -8.795 1.00 31.61 190 ARG B CA 1
ATOM 2822 C C . ARG B 2 190 ? 2.230 -30.589 -7.414 1.00 35.47 190 ARG B C 1
ATOM 2823 O O . ARG B 2 190 ? 3.206 -30.942 -6.761 1.00 34.07 190 ARG B O 1
ATOM 2831 N N . ASN B 2 191 ? 0.977 -30.680 -6.990 1.00 35.45 191 ASN B N 1
ATOM 2832 C CA . ASN B 2 191 ? 0.612 -31.143 -5.646 1.00 36.63 191 ASN B CA 1
ATOM 2833 C C . ASN B 2 191 ? 1.298 -30.344 -4.522 1.00 38.07 191 ASN B C 1
ATOM 2834 O O . ASN B 2 191 ? 1.537 -30.877 -3.433 1.00 36.68 191 ASN B O 1
ATOM 2839 N N . THR B 2 192 ? 1.607 -29.066 -4.771 1.00 36.39 192 THR B N 1
ATOM 2840 C CA . THR B 2 192 ? 2.104 -28.198 -3.704 1.00 34.91 192 THR B CA 1
ATOM 2841 C C . THR B 2 192 ? 0.923 -27.908 -2.766 1.00 34.89 192 THR B C 1
ATOM 2842 O O . THR B 2 192 ? -0.216 -27.684 -3.217 1.00 33.79 192 THR B O 1
ATOM 2846 N N . VAL B 2 193 ? 1.186 -27.981 -1.458 1.00 32.98 193 VAL B N 1
ATOM 2847 C CA . VAL B 2 193 ? 0.201 -27.687 -0.420 1.00 34.89 193 VAL B CA 1
ATOM 2848 C C . VAL B 2 193 ? 0.473 -26.265 0.074 1.00 35.54 193 VAL B C 1
ATOM 2849 O O . VAL B 2 193 ? 1.622 -25.923 0.354 1.00 31.65 193 VAL B O 1
ATOM 2853 N N . TYR B 2 194 ? -0.566 -25.435 0.131 1.00 33.70 194 TYR B N 1
ATOM 2854 C CA . TYR B 2 194 ? -0.436 -24.111 0.746 1.00 34.99 194 TYR B CA 1
ATOM 2855 C C . TYR B 2 194 ? -1.593 -23.771 1.679 1.00 33.00 194 TYR B C 1
ATOM 2856 O O . TYR B 2 194 ? -2.712 -24.306 1.561 1.00 34.13 194 TYR B O 1
ATOM 2865 N N . LYS B 2 195 ? -1.297 -22.878 2.617 1.00 31.17 195 LYS B N 1
ATOM 2866 C CA . LYS B 2 195 ? -2.272 -22.352 3.536 1.00 34.51 195 LYS B CA 1
ATOM 2867 C C . LYS B 2 195 ? -2.527 -20.902 3.175 1.00 31.38 195 LYS B C 1
ATOM 2868 O O . LYS B 2 195 ? -1.591 -20.114 3.112 1.00 30.45 195 LYS B O 1
ATOM 2874 N N . ILE B 2 196 ? -3.789 -20.589 2.925 1.00 33.39 196 ILE B N 1
ATOM 2875 C CA . ILE B 2 196 ? -4.245 -19.213 2.723 1.00 31.88 196 ILE B CA 1
ATOM 2876 C C . ILE B 2 196 ? -4.342 -18.581 4.116 1.00 28.83 196 ILE B C 1
ATOM 2877 O O . ILE B 2 196 ? -5.252 -18.899 4.896 1.00 34.34 196 ILE B O 1
ATOM 2882 N N . GLU B 2 197 ? -3.386 -17.714 4.437 1.00 31.82 197 GLU B N 1
ATOM 2883 C CA . GLU B 2 197 ? -3.391 -17.027 5.736 1.00 33.56 197 GLU B CA 1
ATOM 2884 C C . GLU B 2 197 ? -4.393 -15.882 5.791 1.00 31.37 197 GLU B C 1
ATOM 2885 O O . GLU B 2 197 ? -5.094 -15.711 6.795 1.00 32.54 197 GLU B O 1
ATOM 2891 N N . LYS B 2 198 ? -4.483 -15.117 4.708 1.00 27.02 198 LYS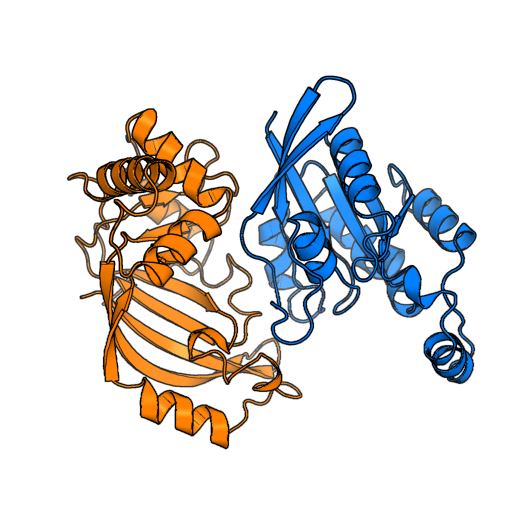 B N 1
ATOM 2892 C CA . LYS B 2 198 ? -5.297 -13.913 4.691 1.00 30.35 198 LYS B CA 1
ATOM 2893 C C . LYS B 2 198 ? -5.829 -13.642 3.298 1.00 27.46 198 LYS B C 1
ATOM 2894 O O . LYS B 2 198 ? -5.126 -13.824 2.314 1.00 29.96 198 LYS B O 1
ATOM 2900 N N . ILE B 2 199 ? -7.102 -13.277 3.214 1.00 27.76 199 ILE B N 1
ATOM 2901 C CA . ILE B 2 199 ? -7.692 -12.729 2.014 1.00 25.07 199 ILE B CA 1
ATOM 2902 C C . ILE B 2 199 ? -8.221 -11.349 2.359 1.00 27.82 199 ILE B C 1
ATOM 2903 O O . ILE B 2 199 ? -9.068 -11.212 3.246 1.00 28.59 199 ILE B O 1
ATOM 2908 N N . TYR B 2 200 ? -7.747 -10.330 1.636 1.00 26.97 200 TYR B N 1
ATOM 2909 C CA . TYR B 2 200 ? -8.058 -8.957 2.005 1.00 25.88 200 TYR B CA 1
ATOM 2910 C C . TYR B 2 200 ? -8.123 -8.079 0.768 1.00 27.34 200 TYR B C 1
ATOM 2911 O O . TYR B 2 200 ? -7.829 -8.534 -0.347 1.00 30.24 200 TYR B O 1
ATOM 2920 N N . ILE B 2 201 ? -8.535 -6.833 0.975 1.00 26.21 201 ILE B N 1
ATOM 2921 C CA . ILE B 2 201 ? -8.654 -5.874 -0.127 1.00 25.95 201 ILE B CA 1
ATOM 2922 C C . ILE B 2 201 ? -7.580 -4.825 0.080 1.00 26.88 201 ILE B C 1
ATOM 2923 O O . ILE B 2 201 ? -7.308 -4.419 1.198 1.00 26.59 201 ILE B O 1
ATOM 2928 N N . ALA B 2 202 ? -6.962 -4.376 -1.007 1.00 27.69 202 ALA B N 1
ATOM 2929 C CA . ALA B 2 202 ? -6.019 -3.268 -0.918 1.00 30.35 202 ALA B CA 1
ATOM 2930 C C . ALA B 2 202 ? -6.213 -2.338 -2.091 1.00 31.50 202 ALA B C 1
ATOM 2931 O O . ALA B 2 202 ? -6.545 -2.796 -3.168 1.00 31.58 202 ALA B O 1
ATOM 2933 N N . ILE B 2 203 ? -5.997 -1.042 -1.849 1.00 33.14 203 ILE B N 1
ATOM 2934 C CA . ILE B 2 203 ? -5.999 0.002 -2.879 1.00 35.90 203 ILE B CA 1
ATOM 2935 C C . ILE B 2 203 ? -4.610 0.105 -3.503 1.00 48.07 203 ILE B C 1
ATOM 2936 O O . ILE B 2 203 ? -3.622 0.317 -2.797 1.00 42.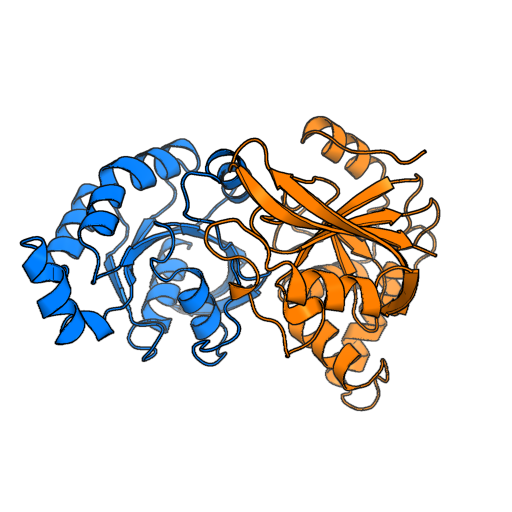83 203 ILE B O 1
ATOM 2941 N N . ASP B 2 204 ? -4.533 -0.026 -4.822 1.00 49.20 204 ASP B N 1
ATOM 2942 C CA . ASP B 2 204 ? -3.309 0.293 -5.540 1.00 61.95 204 ASP B CA 1
ATOM 2943 C C . ASP B 2 204 ? -3.187 1.809 -5.490 1.00 68.38 204 ASP B C 1
ATOM 2944 O O . ASP B 2 204 ? -4.159 2.518 -5.755 1.00 73.86 204 ASP B O 1
ATOM 2949 N N . ASN B 2 205 ? -2.009 2.307 -5.125 1.00 75.80 205 ASN B N 1
ATOM 2950 C CA . ASN B 2 205 ? -1.811 3.751 -5.013 1.00 88.66 205 ASN B CA 1
ATOM 2951 C C . ASN B 2 205 ? -1.716 4.444 -6.383 1.00 92.35 205 ASN B C 1
ATOM 2952 O O . ASN B 2 205 ? -2.168 5.583 -6.535 1.00 90.86 205 ASN B O 1
ATOM 2957 N N . ASN B 2 206 ? -1.151 3.747 -7.372 1.00 97.39 206 ASN B N 1
ATOM 2958 C CA . ASN B 2 206 ? -1.035 4.281 -8.735 1.00 107.25 206 ASN B CA 1
ATOM 2959 C C . ASN B 2 206 ? -2.392 4.386 -9.435 1.00 105.50 206 ASN B C 1
ATOM 2960 O O . ASN B 2 206 ? -2.791 5.472 -9.861 1.00 118.76 206 ASN B O 1
ATOM 2965 N N . THR B 2 207 ? -3.102 3.262 -9.517 1.00 95.37 207 THR B N 1
ATOM 2966 C CA . THR B 2 207 ? -4.379 3.176 -10.254 1.00 78.73 207 THR B CA 1
ATOM 2967 C C . THR B 2 207 ? -5.601 3.631 -9.428 1.00 68.13 207 THR B C 1
ATOM 2968 O O . THR B 2 207 ? -6.641 3.960 -9.998 1.00 55.39 207 THR B O 1
ATOM 2972 N N . GLN B 2 208 ? -5.472 3.622 -8.096 1.00 69.42 208 GLN B N 1
ATOM 2973 C CA . GLN B 2 208 ? -6.561 3.980 -7.162 1.00 61.93 208 GLN B CA 1
ATOM 2974 C C . GLN B 2 208 ? -7.780 3.031 -7.187 1.00 61.20 208 GLN B C 1
ATOM 2975 O O . GLN B 2 208 ? -8.875 3.406 -6.762 1.00 60.50 208 GLN B O 1
ATOM 2981 N N . LYS B 2 209 ? -7.577 1.801 -7.662 1.00 47.30 209 LYS B N 1
ATOM 2982 C CA . LYS B 2 209 ? -8.615 0.772 -7.720 1.00 42.29 209 LYS B CA 1
ATOM 2983 C C . LYS B 2 209 ? -8.337 -0.280 -6.637 1.00 34.33 209 LYS B C 1
ATOM 2984 O O . LYS B 2 209 ? -7.198 -0.443 -6.211 1.00 30.57 209 LYS B O 1
ATOM 2990 N N . GLU B 2 210 ? -9.379 -0.980 -6.204 1.00 32.17 210 GLU B N 1
ATOM 2991 C CA . GLU B 2 210 ? -9.225 -2.092 -5.264 1.00 30.40 210 GLU B CA 1
ATOM 2992 C C . GLU B 2 210 ? -8.809 -3.361 -5.979 1.00 31.38 210 GLU B C 1
ATOM 2993 O O . GLU B 2 210 ? -9.173 -3.575 -7.127 1.00 32.83 210 GLU B O 1
ATOM 2999 N N . GLN B 2 211 ? -8.059 -4.202 -5.273 1.00 28.30 211 GLN B N 1
ATOM 3000 C CA . GLN B 2 211 ? -7.708 -5.528 -5.731 1.00 27.55 211 GLN B CA 1
ATOM 3001 C C . GLN B 2 211 ? -7.907 -6.472 -4.556 1.00 26.54 211 GLN B C 1
ATOM 3002 O O . GLN B 2 211 ? -7.715 -6.078 -3.417 1.00 27.62 211 GLN B O 1
ATOM 3008 N N . ILE B 2 212 ? -8.298 -7.706 -4.851 1.00 26.55 212 ILE B N 1
ATOM 3009 C CA . ILE B 2 212 ? -8.307 -8.764 -3.843 1.00 27.53 212 ILE B CA 1
ATOM 3010 C C . ILE B 2 212 ? -6.880 -9.293 -3.715 1.00 29.24 212 ILE B C 1
ATOM 3011 O O . ILE B 2 212 ? -6.242 -9.639 -4.712 1.00 29.13 212 ILE B O 1
ATOM 3016 N N . LYS B 2 213 ? -6.394 -9.368 -2.479 1.00 26.76 213 LYS B N 1
ATOM 3017 C CA . LYS B 2 213 ? -5.067 -9.807 -2.145 1.00 27.93 213 LYS B CA 1
ATOM 3018 C C . LYS B 2 213 ? -5.158 -11.077 -1.340 1.00 26.46 213 LYS B C 1
ATOM 3019 O O . LYS B 2 213 ? -6.008 -11.187 -0.437 1.00 27.48 213 LYS B O 1
ATOM 3025 N N . VAL B 2 214 ? -4.254 -12.005 -1.632 1.00 25.65 214 VAL B N 1
ATOM 3026 C CA . VAL B 2 214 ? -4.186 -13.285 -0.937 1.00 27.84 214 VAL B CA 1
ATOM 3027 C C . VAL B 2 214 ? -2.772 -13.485 -0.407 1.00 28.23 214 VAL B C 1
ATOM 3028 O O . VAL B 2 214 ? -1.812 -13.311 -1.143 1.00 24.77 214 VAL B O 1
ATOM 3032 N N . GLU B 2 215 ? -2.644 -13.827 0.876 1.00 27.28 215 GLU B N 1
ATOM 3033 C CA . GLU B 2 215 ? -1.354 -14.251 1.441 1.00 30.62 215 GLU B CA 1
ATOM 3034 C C . GLU B 2 215 ? -1.442 -15.745 1.676 1.00 28.72 215 GLU B C 1
ATOM 3035 O O . GLU B 2 215 ? -2.318 -16.201 2.416 1.00 32.67 215 GLU B O 1
ATOM 3041 N N . ALA B 2 216 ? -0.577 -16.495 0.999 1.00 28.20 216 ALA B N 1
ATOM 3042 C CA . ALA B 2 216 ? -0.524 -17.939 1.127 1.00 30.46 216 ALA B CA 1
ATOM 3043 C C . ALA B 2 216 ? 0.869 -18.340 1.525 1.00 30.45 216 ALA B C 1
ATOM 3044 O O . ALA B 2 216 ? 1.843 -17.683 1.136 1.00 34.33 216 ALA B O 1
ATOM 3046 N N . THR B 2 217 ? 0.966 -19.404 2.330 1.00 30.57 217 THR B N 1
ATOM 3047 C CA . THR B 2 217 ? 2.266 -19.920 2.767 1.00 31.08 217 THR B CA 1
ATOM 3048 C C . THR B 2 217 ? 2.450 -21.355 2.270 1.00 31.47 217 THR B C 1
ATOM 3049 O O . THR B 2 217 ? 1.555 -22.174 2.439 1.00 34.81 217 THR B O 1
ATOM 3053 N N . ILE B 2 218 ? 3.598 -21.631 1.648 1.00 30.31 218 ILE B N 1
ATOM 3054 C CA . ILE B 2 218 ? 3.877 -22.966 1.074 1.00 34.56 218 ILE B CA 1
ATOM 3055 C C . ILE B 2 218 ? 4.342 -23.864 2.218 1.00 41.99 218 ILE B C 1
ATOM 3056 O O . ILE B 2 218 ? 5.285 -23.508 2.920 1.00 39.07 218 ILE B O 1
ATOM 3061 N N . LYS B 2 219 ? 3.700 -25.024 2.348 1.00 48.51 219 LYS B N 1
ATOM 3062 C CA . LYS B 2 219 ? 3.893 -25.937 3.464 1.00 55.32 219 LYS B CA 1
ATOM 3063 C C . LYS B 2 219 ? 4.614 -27.225 3.048 1.00 63.47 219 LYS B C 1
ATOM 3064 O O . LYS B 2 219 ? 4.882 -27.452 1.865 1.00 56.27 219 LYS B O 1
#

Organism: Homo sapiens (NCBI:txid9606)

Foldseek 3Di:
DEAEEEEEFAAPQCQQLLVCVQLVHARDDPDGDQWDDWDWDWDDDPHDTYGYIYGYDHHYPVCPVVVLVRQPRHQEYEYEGEQLDPVRLVCVVVPVLVVCCVSPPPRAYEYEYEQPVCLPPDVSQVVQVVVPGHGHDPVNQQVSCVVSVHPYYFYAYSNVRRGSSVSVNSRVVSSD/DADADADPVSLVVQQVVADDPFDLLQLCLLAVCQVDVCVQQVVQVVVVLDQPVDPVSNVSLVSNLCSQVDPRQWAQTFHKWKDADAPCVLPPVDGNCCFPPLEGVPVVLVVSCVPAAFDKDWRRGKDKTASYPVLDVRVVHQEMEIEGEHGPFTWHFDADVSRYVDHRSRITIHRHRWIKTFNDWDWDADPVVRGIHIYTYIYTD

Sequence (381 aa):
IRKKLVIVGDGACGKTCLLIVNSKDQFPEVYVPTVFENYVADIEVDGKQVELALWDTAGQEDYDRLRPLSYPDTDVILMCFSIDSPDSLENIPEKWTPEVKHFCPNVPIILVGNKKDLRNDEHTRRELAKMKQEPVKPEEGRDMANRIGAFGYMECSAKTKDGVREVFEMATRAALKYKLCTNKEEADAWGKKQFNKWSKEEKSAIRDYTKNARPYNEFLRMHAGKLDSDPTMKKKIESLDKALNRKEAKVNDNIKVYRGDDAWIFGKEYDNSIIKNGKVDREKFKEIQKKFQGKTTTEFGYISTSILIDAGYAKTRPVMTEFKVGSGTHGAYMNSDDLTAYPGQYELLLPRNTVYKIEKIYIAIDNNTQKEQIKVEATIK

CATH classification: 3.40.50.300

InterPro domains:
  IPR001806 Small GTPase [PF00071] (7-178)
  IPR001806 Small GTPase [PS51421] (1-193)
  IPR001806 Small GTPase [SM00174] (8-181)
  IPR003578 Small GTPase Rho [PTHR24072] (4-190)
  IPR005225 Small GTP-binding domain [TIGR00231] (5-159)
  IPR027417 P-loop containing nucleoside triphosphate hydrolase [G3DSA:3.40.50.300] (1-193)
  IPR027417 P-loop containing nucleoside triphosphate hydrolase [SSF52540] (6-179)

GO terms:
  GO:0003925 G protein activity (F, IDA)
  GO:0051893 regulation of focal adhesion assembly (P, TAS)
  GO:0043123 positive regulation of canonical NF-kappaB signal transduction (P, IMP)
  GO:1904996 positive regulation of leukocyte adhesion to vascular endothelial cell (P, IMP)
  GO:0071345 cellular response to cytokine stimulus (P, IMP)
  GO:0003924 GTPase activity (F, IDA)
  GO:0051496 positive regulation of stress fiber assembly (P, IDA)
  GO:0043542 endothelial cell migration (P, IGI)
  GO:0097498 endothelial tube lumen extension (P, IGI)
  GO:0090051 negative regulation of cell migration involved in sprouting angiogenesis (P, IGI)
  GO:0045666 positive regulation of neuron differentiation (P, IMP)
  GO:0032154 cleavage furrow (C, IDA)
  GO:0005525 GTP binding (F, IDA)
  GO:0043296 apical junction complex (C, IDA)
  GO:0035385 Roundabout signaling pathway (P, IDA)
  GO:0036089 cleavage furrow formation (P, IDA)
  GO:0005829 cytosol (C, IDA)
  GO:0005938 cell cortex (C, IDA)
  GO:0016477 cell migration (P, IDA)
  GO:0071902 positive regulation of protein serine/threonine kinase activity (P, IDA)